Protein AF-0000000076642413 (afdb_homodimer)

Foldseek 3Di:
DPPPDAQEEEEEFAWEWEQDPVGIDIDDLSLLLCLLLVQAPGHYAYAFEAEPDPVRVVSQVVCVVSVHDCPRYHYHDPFHHWYWYFDLDPVRDTDIDTDPPGGRLARAADPVVVVVLQRHQEYEYEQQSCLHPRNVVNSVVSLPHPHAYEYEHPDDPPSGDLVSSVVSLQSHQEYEEEPVVLCVNCVSVVADPDSVRSVVCSCVVRVHQKYWYAYPQQAIWMDGNRDIATDRADDDDQDAQAQLQSQLVSQLSVCVVVVHDGHLSRLLSRLRSNVCSRDPHNNDRDHSVSSVCVSVVNPD/DPPPDAQEEEEEFAWEWEQDPVGIDIDDLSLLLCLLLVQAPGHYAYAFEAEPDPVRVVSQVVCVVSVHDCPRYHYHDPFHHWYWYFDLDPVRDTDIDTDPPGGRLARAADPVVVVVLQRHQEYEYEQQSCLHPRNVVNSVVSLPHPHAYEYEHPDDPPSDDLVSSVVSLLSHQEYEEEPVVLCVNCVSVVADPDSVRSVVCSCVVNVHQKYWYAYPQQAIWMDGNNDIATDRADDDDQDAQAQLQSQLVSQLSVCVVVVHDGHLSRLLSRLRSNVCRRDPHNNDRDHSVSSVCVSVVNPD

Radius of gyration: 28.28 Å; Cα contacts (8 Å, |Δi|>4): 1306; chains: 2; bounding box: 49×86×84 Å

Structure (mmCIF, N/CA/C/O backbone):
data_AF-0000000076642413-model_v1
#
loop_
_entity.id
_entity.type
_entity.pdbx_description
1 polymer Fructokinase
#
loop_
_atom_site.group_PDB
_atom_site.id
_atom_site.type_symbol
_atom_site.label_atom_id
_atom_site.label_alt_id
_atom_site.label_comp_id
_atom_site.label_asym_id
_atom_site.label_entity_id
_atom_site.label_seq_id
_atom_site.pdbx_PDB_ins_code
_atom_site.Cartn_x
_atom_site.Cartn_y
_atom_site.Cartn_z
_atom_site.occupancy
_atom_site.B_iso_or_equiv
_atom_site.auth_seq_id
_atom_site.auth_comp_id
_atom_site.auth_asym_id
_atom_site.auth_atom_id
_atom_site.pdbx_PDB_model_num
ATOM 1 N N . MET A 1 1 ? -3.115 25.281 42.906 1 28.95 1 MET A N 1
ATOM 2 C CA . MET A 1 1 ? -3.439 24.25 41.906 1 28.95 1 MET A CA 1
ATOM 3 C C . MET A 1 1 ? -2.43 24.266 40.781 1 28.95 1 MET A C 1
ATOM 5 O O . MET A 1 1 ? -2.102 25.312 40.25 1 28.95 1 MET A O 1
ATOM 9 N N . ALA A 1 2 ? -1.494 23.359 40.688 1 41.84 2 ALA A N 1
ATOM 10 C CA . ALA A 1 2 ? -0.388 23.422 39.719 1 41.84 2 ALA A CA 1
ATOM 11 C C . ALA A 1 2 ? -0.887 23.797 38.344 1 41.84 2 ALA A C 1
ATOM 13 O O . ALA A 1 2 ? -1.804 23.172 37.812 1 41.84 2 ALA A O 1
ATOM 14 N N . SER A 1 3 ? -1.146 24.859 37.844 1 39.88 3 SER A N 1
ATOM 15 C CA . SER A 1 3 ? -1.616 25.297 36.531 1 39.88 3 SER A CA 1
ATOM 16 C C . SER A 1 3 ? -1.217 24.297 35.438 1 39.88 3 SER A C 1
ATOM 18 O O . SER A 1 3 ? -0.031 24.141 35.156 1 39.88 3 SER A O 1
ATOM 20 N N . THR A 1 4 ? -1.757 23.203 35.219 1 50.41 4 THR A N 1
ATOM 21 C CA . THR A 1 4 ? -1.312 22.047 34.438 1 50.41 4 THR A CA 1
ATOM 22 C C . THR A 1 4 ? -1.2 22.391 32.969 1 50.41 4 THR A C 1
ATOM 24 O O . THR A 1 4 ? -2.189 22.766 32.344 1 50.41 4 THR A O 1
ATOM 27 N N . THR A 1 5 ? -0.032 22.953 32.531 1 65.88 5 THR A N 1
ATOM 28 C CA . THR A 1 5 ? 0.307 23.484 31.203 1 65.88 5 THR A CA 1
ATOM 29 C C . THR A 1 5 ? -0.119 22.516 30.109 1 65.88 5 THR A C 1
ATOM 31 O O . THR A 1 5 ? 0.246 21.328 30.141 1 65.88 5 THR A O 1
ATOM 34 N N . LYS A 1 6 ? -1.264 22.906 29.281 1 81.38 6 LYS A N 1
ATOM 35 C CA . LYS A 1 6 ? -1.743 22.156 28.141 1 81.38 6 LYS A CA 1
ATOM 36 C C . LYS A 1 6 ? -0.612 21.875 27.141 1 81.38 6 LYS A C 1
ATOM 38 O O . LYS A 1 6 ? 0.126 22.797 26.766 1 81.38 6 LYS A O 1
ATOM 43 N N . ARG A 1 7 ? -0.416 20.594 26.891 1 90.69 7 ARG A N 1
ATOM 44 C CA . ARG A 1 7 ? 0.619 20.266 25.922 1 90.69 7 ARG A CA 1
ATOM 45 C C . ARG A 1 7 ? 0.029 19.531 24.719 1 90.69 7 ARG A C 1
ATOM 47 O O . ARG A 1 7 ? 0.647 19.469 23.656 1 90.69 7 ARG A O 1
ATOM 54 N N . ASN A 1 8 ? -1.169 19.156 24.812 1 96.62 8 ASN A N 1
ATOM 55 C CA . ASN A 1 8 ? -1.793 18.328 23.781 1 96.62 8 ASN A CA 1
ATOM 56 C C . ASN A 1 8 ? -2.045 19.125 22.5 1 96.62 8 ASN A C 1
ATOM 58 O O . ASN A 1 8 ? -2.426 20.297 22.562 1 96.62 8 ASN A O 1
ATOM 62 N N . VAL A 1 9 ? -1.805 18.5 21.406 1 98.56 9 VAL A N 1
ATOM 63 C CA . VAL A 1 9 ? -2.082 19.109 20.109 1 98.56 9 VAL A CA 1
ATOM 64 C C . VAL A 1 9 ? -3.182 18.328 19.391 1 98.56 9 VAL A C 1
ATOM 66 O O . VAL A 1 9 ? -3.125 17.109 19.312 1 98.56 9 VAL A O 1
ATOM 69 N N . LEU A 1 10 ? -4.191 19.031 18.953 1 98.56 10 LEU A N 1
ATOM 70 C CA . LEU A 1 10 ? -5.254 18.438 18.156 1 98.56 10 LEU A CA 1
ATOM 71 C C . LEU A 1 10 ? -5.016 18.672 16.672 1 98.56 10 LEU A C 1
ATOM 73 O O . LEU A 1 10 ? -4.922 19.828 16.234 1 98.56 10 LEU A O 1
ATOM 77 N N . CYS A 1 11 ? -4.805 17.625 15.93 1 98.88 11 CYS A N 1
ATOM 78 C CA . CYS A 1 11 ? -4.723 17.703 14.477 1 98.88 11 CYS A CA 1
ATOM 79 C C . CYS A 1 11 ? -6.062 17.344 13.836 1 98.88 11 CYS A C 1
ATOM 81 O O . CYS A 1 11 ? -6.727 16.406 14.266 1 98.88 11 CYS A O 1
ATOM 83 N N . VAL A 1 12 ? -6.492 18.125 12.836 1 98.81 12 VAL A N 1
ATOM 84 C CA . VAL A 1 12 ? -7.793 17.859 12.227 1 98.81 12 VAL A CA 1
ATOM 85 C C . VAL A 1 12 ? -7.676 17.938 10.703 1 98.81 12 VAL A C 1
ATOM 87 O O . VAL A 1 12 ? -7.02 18.828 10.172 1 98.81 12 VAL A O 1
ATOM 90 N N . GLY A 1 13 ? -8.195 16.984 10 1 98.75 13 GLY A N 1
ATOM 91 C CA . GLY A 1 13 ? -8.219 17.016 8.547 1 98.75 13 GLY A CA 1
ATOM 92 C C . GLY A 1 13 ? -8.25 15.633 7.922 1 98.75 13 GLY A C 1
ATOM 93 O O . GLY A 1 13 ? -8.906 14.727 8.438 1 98.75 13 GLY A O 1
ATOM 94 N N . GLU A 1 14 ? -7.574 15.453 6.824 1 98.75 14 GLU A N 1
ATOM 95 C CA . GLU A 1 14 ? -7.766 14.281 5.977 1 98.75 14 GLU A CA 1
ATOM 96 C C . GLU A 1 14 ? -6.926 13.102 6.461 1 98.75 14 GLU A C 1
ATOM 98 O O . GLU A 1 14 ? -5.789 13.289 6.91 1 98.75 14 GLU A O 1
ATOM 103 N N . VAL A 1 15 ? -7.457 11.969 6.543 1 98.81 15 VAL A N 1
ATOM 104 C CA . VAL A 1 15 ? -6.844 10.648 6.531 1 98.81 15 VAL A CA 1
ATOM 105 C C . VAL A 1 15 ? -7.148 9.953 5.207 1 98.81 15 VAL A C 1
ATOM 107 O O . VAL A 1 15 ? -8.312 9.852 4.801 1 98.81 15 VAL A O 1
ATOM 110 N N . LEU A 1 16 ? -6.125 9.547 4.492 1 98.69 16 LEU A N 1
ATOM 111 C CA . LEU A 1 16 ? -6.348 9 3.158 1 98.69 16 LEU A CA 1
ATOM 112 C C . LEU A 1 16 ? -5.258 8.008 2.785 1 98.69 16 LEU A C 1
ATOM 114 O O . LEU A 1 16 ? -4.285 7.836 3.527 1 98.69 16 LEU A O 1
ATOM 118 N N . TRP A 1 17 ? -5.512 7.297 1.758 1 98.62 17 TRP A N 1
ATOM 119 C CA . TRP A 1 17 ? -4.52 6.391 1.19 1 98.62 17 TRP A CA 1
ATOM 120 C C . TRP A 1 17 ? -3.949 6.953 -0.108 1 98.62 17 TRP A C 1
ATOM 122 O O . TRP A 1 17 ? -4.699 7.316 -1.018 1 98.62 17 TRP A O 1
ATOM 132 N N . ASP A 1 18 ? -2.641 7.027 -0.129 1 96.88 18 ASP A N 1
ATOM 133 C CA . ASP A 1 18 ? -1.937 7.441 -1.338 1 96.88 18 ASP A CA 1
ATOM 134 C C . ASP A 1 18 ? -1.638 6.246 -2.24 1 96.88 18 ASP A C 1
ATOM 136 O O . ASP A 1 18 ? -0.944 5.312 -1.832 1 96.88 18 ASP A O 1
ATOM 140 N N . SER A 1 19 ? -2.188 6.27 -3.408 1 96.69 19 SER A N 1
ATOM 141 C CA . SER A 1 19 ? -1.907 5.23 -4.391 1 96.69 19 SER A CA 1
ATOM 142 C C . SER A 1 19 ? -0.641 5.543 -5.184 1 96.69 19 SER A C 1
ATOM 144 O O . SER A 1 19 ? -0.703 6.168 -6.242 1 96.69 19 SER A O 1
ATOM 146 N N . LEU A 1 20 ? 0.511 5.016 -4.742 1 91.94 20 LEU A N 1
ATOM 147 C CA . LEU A 1 20 ? 1.797 5.191 -5.406 1 91.94 20 LEU A CA 1
ATOM 148 C C . LEU A 1 20 ? 2.193 3.932 -6.168 1 91.94 20 LEU A C 1
ATOM 150 O O . LEU A 1 20 ? 1.658 2.852 -5.91 1 91.94 20 LEU A O 1
ATOM 154 N N . PRO A 1 21 ? 3.074 4.031 -7.109 1 86.88 21 PRO A N 1
ATOM 155 C CA . PRO A 1 21 ? 3.453 2.865 -7.914 1 86.88 21 PRO A CA 1
ATOM 156 C C . PRO A 1 21 ? 3.871 1.67 -7.059 1 86.88 21 PRO A C 1
ATOM 158 O O . PRO A 1 21 ? 3.566 0.525 -7.402 1 86.88 21 PRO A O 1
ATOM 161 N N . GLY A 1 22 ? 4.426 1.879 -5.941 1 88.5 22 GLY A N 1
ATOM 162 C CA . GLY A 1 22 ? 4.961 0.795 -5.133 1 88.5 22 GLY A CA 1
ATOM 163 C C . GLY A 1 22 ? 3.93 0.177 -4.207 1 88.5 22 GLY A C 1
ATOM 164 O O . GLY A 1 22 ? 4.188 -0.856 -3.586 1 88.5 22 GLY A O 1
ATOM 165 N N . GLY A 1 23 ? 2.76 0.848 -4.078 1 95.12 23 GLY A N 1
ATOM 166 C CA . GLY A 1 23 ? 1.727 0.362 -3.176 1 95.12 23 GLY A CA 1
ATOM 167 C C . GLY A 1 23 ? 0.796 1.456 -2.688 1 95.12 23 GLY A C 1
ATOM 168 O O . GLY A 1 23 ? 0.807 2.568 -3.217 1 95.12 23 GLY A O 1
ATOM 169 N N . LEU A 1 24 ? -0.096 1.092 -1.807 1 97.81 24 LEU A N 1
ATOM 170 C CA . LEU A 1 24 ? -0.954 2.055 -1.124 1 97.81 24 LEU A CA 1
ATOM 171 C C . LEU A 1 24 ? -0.392 2.406 0.249 1 97.81 24 LEU A C 1
ATOM 173 O O . LEU A 1 24 ? -0.01 1.518 1.014 1 97.81 24 LEU A O 1
ATOM 177 N N . PHE A 1 25 ? -0.344 3.66 0.551 1 97 25 PHE A N 1
ATOM 178 C CA . PHE A 1 25 ? 0.291 4.117 1.781 1 97 25 PHE A CA 1
ATOM 179 C C . PHE A 1 25 ? -0.62 5.082 2.533 1 97 25 PHE A C 1
ATOM 181 O O . PHE A 1 25 ? -1.202 5.988 1.936 1 97 25 PHE A O 1
ATOM 188 N N . LEU A 1 26 ? -0.735 4.805 3.801 1 97.94 26 LEU A N 1
ATOM 189 C CA . LEU A 1 26 ? -1.557 5.668 4.641 1 97.94 26 LEU A CA 1
ATOM 190 C C . LEU A 1 26 ? -0.92 7.047 4.793 1 97.94 26 LEU A C 1
ATOM 192 O O . LEU A 1 26 ? 0.292 7.156 4.988 1 97.94 26 LEU A O 1
ATOM 196 N N . GLY A 1 27 ? -1.776 8.07 4.602 1 96.94 27 GLY A N 1
ATOM 197 C CA . GLY A 1 27 ? -1.247 9.414 4.742 1 96.94 27 GLY A CA 1
ATOM 198 C C . GLY A 1 27 ? -2.314 10.445 5.059 1 96.94 27 GLY A C 1
ATOM 199 O O . GLY A 1 27 ? -3.383 10.102 5.57 1 96.94 27 GLY A O 1
ATOM 200 N N . GLY A 1 28 ? -1.918 11.648 4.727 1 97.62 28 GLY A N 1
ATOM 201 C CA . GLY A 1 28 ? -2.605 12.859 5.141 1 97.62 28 GLY A CA 1
ATOM 202 C C . GLY A 1 28 ? -1.74 13.773 5.988 1 97.62 28 GLY A C 1
ATOM 203 O O . GLY A 1 28 ? -1.208 13.352 7.02 1 97.62 28 GLY A O 1
ATOM 204 N N . ALA A 1 29 ? -1.721 14.977 5.535 1 98.06 29 ALA A N 1
ATOM 205 C CA . ALA A 1 29 ? -0.776 15.898 6.164 1 98.06 29 ALA A CA 1
ATOM 206 C C . ALA A 1 29 ? -1.058 16.031 7.66 1 98.06 29 ALA A C 1
ATOM 208 O O . ALA A 1 29 ? -0.147 15.914 8.484 1 98.06 29 ALA A O 1
ATOM 209 N N . PRO A 1 30 ? -2.309 16.25 8.078 1 98.69 30 PRO A N 1
ATOM 210 C CA . PRO A 1 30 ? -2.553 16.375 9.516 1 98.69 30 PRO A CA 1
ATOM 211 C C . PRO A 1 30 ? -2.221 15.102 10.289 1 98.69 30 PRO A C 1
ATOM 213 O O . PRO A 1 30 ? -1.752 15.172 11.43 1 98.69 30 PRO A O 1
ATOM 216 N N . LEU A 1 31 ? -2.494 13.969 9.703 1 98.75 31 LEU A N 1
ATOM 217 C CA . LEU A 1 31 ? -2.145 12.703 10.344 1 98.75 31 LEU A CA 1
ATOM 218 C C . LEU A 1 31 ? -0.633 12.562 10.484 1 98.75 31 LEU A C 1
ATOM 220 O O . LEU A 1 31 ? -0.14 12.117 11.523 1 98.75 31 LEU A O 1
ATOM 224 N N . ASN A 1 32 ? 0.083 12.906 9.445 1 98.44 32 ASN A N 1
ATOM 225 C CA . ASN A 1 32 ? 1.54 12.852 9.5 1 98.44 32 ASN A CA 1
ATOM 226 C C . ASN A 1 32 ? 2.092 13.75 10.602 1 98.44 32 ASN A C 1
ATOM 228 O O . ASN A 1 32 ? 2.986 13.344 11.352 1 98.44 32 ASN A O 1
ATOM 232 N N . VAL A 1 33 ? 1.546 14.961 10.711 1 98.81 33 VAL A N 1
ATOM 233 C CA . VAL A 1 33 ? 1.974 15.867 11.773 1 98.81 33 VAL A CA 1
ATOM 234 C C . VAL A 1 33 ? 1.689 15.234 13.133 1 98.81 33 VAL A C 1
ATOM 236 O O . VAL A 1 33 ? 2.545 15.258 14.023 1 98.81 33 VAL A O 1
ATOM 239 N N . CYS A 1 34 ? 0.487 14.672 13.266 1 98.81 34 CYS A N 1
ATOM 240 C CA . CYS A 1 34 ? 0.098 14.008 14.508 1 98.81 34 CYS A CA 1
ATOM 241 C C . CYS A 1 34 ? 1.081 12.898 14.859 1 98.81 34 CYS A C 1
ATOM 243 O O . CYS A 1 34 ? 1.515 12.797 16.016 1 98.81 34 CYS A O 1
ATOM 245 N N . TYR A 1 35 ? 1.424 12.102 13.906 1 98.56 35 TYR A N 1
ATOM 246 C CA . TYR A 1 35 ? 2.387 11.016 14.086 1 98.56 35 TYR A CA 1
ATOM 247 C C . TYR A 1 35 ? 3.723 11.555 14.586 1 98.56 35 TYR A C 1
ATOM 249 O O . TYR A 1 35 ? 4.266 11.055 15.578 1 98.56 35 TYR A O 1
ATOM 257 N N . HIS A 1 36 ? 4.273 12.555 13.898 1 98.62 36 HIS A N 1
ATOM 258 C CA . HIS A 1 36 ? 5.594 13.086 14.227 1 98.62 36 HIS A CA 1
ATOM 259 C C . HIS A 1 36 ? 5.59 13.766 15.594 1 98.62 36 HIS A C 1
ATOM 261 O O . HIS A 1 36 ? 6.582 13.711 16.328 1 98.62 36 HIS A O 1
ATOM 267 N N . LEU A 1 37 ? 4.492 14.422 15.938 1 98.56 37 LEU A N 1
ATOM 268 C CA . LEU A 1 37 ? 4.375 15.008 17.266 1 98.56 37 LEU A CA 1
ATOM 269 C C . LEU A 1 37 ? 4.516 13.93 18.344 1 98.56 37 LEU A C 1
ATOM 271 O O . LEU A 1 37 ? 5.297 14.086 19.281 1 98.56 37 LEU A O 1
ATOM 275 N N . ASN A 1 38 ? 3.822 12.836 18.125 1 98.12 38 ASN A N 1
ATOM 276 C CA . ASN A 1 38 ? 3.889 11.742 19.094 1 98.12 38 ASN A CA 1
ATOM 277 C C . ASN A 1 38 ? 5.289 11.141 19.156 1 98.12 38 ASN A C 1
ATOM 279 O O . ASN A 1 38 ? 5.777 10.812 20.25 1 98.12 38 ASN A O 1
ATOM 283 N N . GLN A 1 39 ? 5.977 10.992 18.016 1 97.31 39 GLN A N 1
ATOM 284 C CA . GLN A 1 39 ? 7.344 10.492 18 1 97.31 39 GLN A CA 1
ATOM 285 C C . GLN A 1 39 ? 8.281 11.398 18.781 1 97.31 39 GLN A C 1
ATOM 287 O O . GLN A 1 39 ? 9.242 10.93 19.391 1 97.31 39 GLN A O 1
ATOM 292 N N . LEU A 1 40 ? 7.941 12.688 18.781 1 97.5 40 LEU A N 1
ATOM 293 C CA . LEU A 1 40 ? 8.781 13.688 19.422 1 97.5 40 LEU A CA 1
ATOM 294 C C . LEU A 1 40 ? 8.391 13.867 20.891 1 97.5 40 LEU A C 1
ATOM 296 O O . LEU A 1 40 ? 8.914 14.742 21.578 1 97.5 40 LEU A O 1
ATOM 300 N N . GLY A 1 41 ? 7.383 13.102 21.344 1 95.81 41 GLY A N 1
ATOM 301 C CA . GLY A 1 41 ? 7.008 13.086 22.75 1 95.81 41 GLY A CA 1
ATOM 302 C C . GLY A 1 41 ? 5.922 14.094 23.094 1 95.81 41 GLY A C 1
ATOM 303 O O . GLY A 1 41 ? 5.676 14.375 24.266 1 95.81 41 GLY A O 1
ATOM 304 N N . ILE A 1 42 ? 5.285 14.719 22.141 1 97.12 42 ILE A N 1
ATOM 305 C CA . ILE A 1 42 ? 4.164 15.625 22.344 1 97.12 42 ILE A CA 1
ATOM 306 C C . ILE A 1 42 ? 2.85 14.875 22.156 1 97.12 42 ILE A C 1
ATOM 308 O O . ILE A 1 42 ? 2.584 14.336 21.078 1 97.12 42 ILE A O 1
ATOM 312 N N . PRO A 1 43 ? 2.037 14.797 23.188 1 97.12 43 PRO A N 1
ATOM 313 C CA . PRO A 1 43 ? 0.751 14.117 23 1 97.12 43 PRO A CA 1
ATOM 314 C C . PRO A 1 43 ? -0.105 14.781 21.922 1 97.12 43 PRO A C 1
ATOM 316 O O . PRO A 1 43 ? -0.329 15.992 21.953 1 97.12 43 PRO A O 1
ATOM 319 N N . ALA A 1 44 ? -0.524 14.039 20.969 1 98.31 44 ALA A N 1
ATOM 320 C CA . ALA A 1 44 ? -1.319 14.578 19.859 1 98.31 44 ALA A CA 1
ATOM 321 C C . ALA A 1 44 ? -2.457 13.625 19.5 1 98.31 44 ALA A C 1
ATOM 323 O O . ALA A 1 44 ? -2.279 12.406 19.5 1 98.31 44 ALA A O 1
ATOM 324 N N . ASP A 1 45 ? -3.6 14.203 19.203 1 98.12 45 ASP A N 1
ATOM 325 C CA . ASP A 1 45 ? -4.773 13.461 18.766 1 98.12 45 ASP A CA 1
ATOM 326 C C . ASP A 1 45 ? -5.16 13.844 17.344 1 98.12 45 ASP A C 1
ATOM 328 O O . ASP A 1 45 ? -4.852 14.953 16.891 1 98.12 45 ASP A O 1
ATOM 332 N N . MET A 1 46 ? -5.824 12.906 16.688 1 98.62 46 MET A N 1
ATOM 333 C CA . MET A 1 46 ? -6.238 13.109 15.297 1 98.62 46 MET A CA 1
ATOM 334 C C . MET A 1 46 ? -7.762 13.109 15.18 1 98.62 46 MET A C 1
ATOM 336 O O . MET A 1 46 ? -8.422 12.164 15.617 1 98.62 46 MET A O 1
ATOM 340 N N . CYS A 1 47 ? -8.273 14.211 14.688 1 98.62 47 CYS A N 1
ATOM 341 C CA . CYS A 1 47 ? -9.688 14.289 14.336 1 98.62 47 CYS A CA 1
ATOM 342 C C . CYS A 1 47 ? -9.883 14.188 12.828 1 98.62 47 CYS A C 1
ATOM 344 O O . CYS A 1 47 ? -9.305 14.977 12.07 1 98.62 47 CYS A O 1
ATOM 346 N N . SER A 1 48 ? -10.617 13.273 12.414 1 98.88 48 SER A N 1
ATOM 347 C CA . SER A 1 48 ? -10.883 13.016 11 1 98.88 48 SER A CA 1
ATOM 348 C C . SER A 1 48 ? -12.125 12.156 10.82 1 98.88 48 SER A C 1
ATOM 350 O O . SER A 1 48 ? -12.984 12.102 11.695 1 98.88 48 SER A O 1
ATOM 352 N N . ARG A 1 49 ? -12.305 11.695 9.602 1 98.94 49 ARG A N 1
ATOM 353 C CA . ARG A 1 49 ? -13.383 10.758 9.289 1 98.94 49 ARG A CA 1
ATOM 354 C C . ARG A 1 49 ? -12.953 9.789 8.188 1 98.94 49 ARG A C 1
ATOM 356 O O . ARG A 1 49 ? -12.336 10.188 7.199 1 98.94 49 ARG A O 1
ATOM 363 N N . VAL A 1 50 ? -13.172 8.477 8.391 1 98.94 50 VAL A N 1
ATOM 364 C CA . VAL A 1 50 ? -12.906 7.438 7.395 1 98.94 50 VAL A CA 1
ATOM 365 C C . VAL A 1 50 ? -14.203 6.715 7.039 1 98.94 50 VAL A C 1
ATOM 367 O O . VAL A 1 50 ? -15.195 6.824 7.758 1 98.94 50 VAL A O 1
ATOM 370 N N . GLY A 1 51 ? -14.172 6.047 5.922 1 98.81 51 GLY A N 1
ATOM 371 C CA . GLY A 1 51 ? -15.336 5.254 5.543 1 98.81 51 GLY A CA 1
ATOM 372 C C . GLY A 1 51 ? -15.453 3.959 6.316 1 98.81 51 GLY A C 1
ATOM 373 O O . GLY A 1 51 ? -14.477 3.498 6.922 1 98.81 51 GLY A O 1
ATOM 374 N N . ASP A 1 52 ? -16.703 3.43 6.363 1 98.31 52 ASP A N 1
ATOM 375 C CA . ASP A 1 52 ? -16.922 2.07 6.848 1 98.31 52 ASP A CA 1
ATOM 376 C C . ASP A 1 52 ? -16.578 1.043 5.773 1 98.31 52 ASP A C 1
ATOM 378 O O . ASP A 1 52 ? -17.453 0.294 5.324 1 98.31 52 ASP A O 1
ATOM 382 N N . ASP A 1 53 ? -15.391 0.981 5.34 1 98.06 53 ASP A N 1
ATOM 383 C CA . ASP A 1 53 ? -14.859 0.1 4.301 1 98.06 53 ASP A CA 1
ATOM 384 C C . ASP A 1 53 ? -13.516 -0.492 4.715 1 98.06 53 ASP A C 1
ATOM 386 O O . ASP A 1 53 ? -13.016 -0.212 5.809 1 98.06 53 ASP A O 1
ATOM 390 N N . ARG A 1 54 ? -12.961 -1.338 3.916 1 97.94 54 ARG A N 1
ATOM 391 C CA . ARG A 1 54 ? -11.7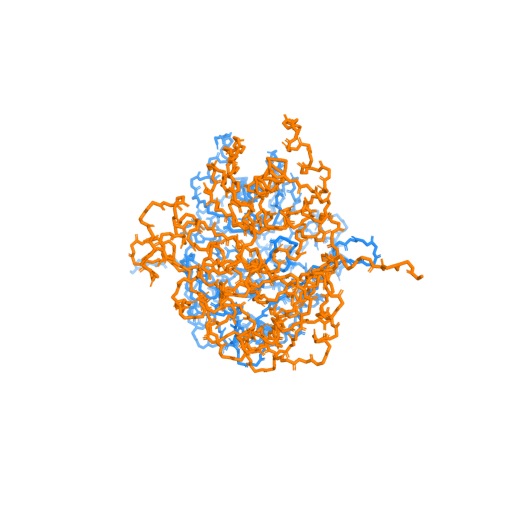19 -2.043 4.238 1 97.94 54 ARG A CA 1
ATOM 392 C C . ARG A 1 54 ? -10.57 -1.062 4.457 1 97.94 54 ARG A C 1
ATOM 394 O O . ARG A 1 54 ? -9.773 -1.232 5.375 1 97.94 54 ARG A O 1
ATOM 401 N N . LEU A 1 55 ? -10.523 -0.062 3.631 1 98.62 55 LEU A N 1
ATOM 402 C CA . LEU A 1 55 ? -9.453 0.924 3.736 1 98.62 55 LEU A CA 1
ATOM 403 C C . LEU A 1 55 ? -9.578 1.729 5.027 1 98.62 55 LEU A C 1
ATOM 405 O O . LEU A 1 55 ? -8.57 2.09 5.637 1 98.62 55 LEU A O 1
ATOM 409 N N . GLY A 1 56 ? -10.82 2.062 5.375 1 98.75 56 GLY A N 1
ATOM 410 C CA . GLY A 1 56 ? -11.047 2.744 6.641 1 98.75 56 GLY A CA 1
ATOM 411 C C . GLY A 1 56 ? -10.641 1.915 7.844 1 98.75 56 GLY A C 1
ATOM 412 O O . GLY A 1 56 ? -9.953 2.408 8.742 1 98.75 56 GLY A O 1
ATOM 413 N N . LYS A 1 57 ? -11.055 0.643 7.824 1 97.75 57 LYS A N 1
ATOM 414 C CA . LYS A 1 57 ? -10.695 -0.269 8.906 1 97.75 57 LYS A CA 1
ATOM 415 C C . LYS A 1 57 ? -9.18 -0.415 9.016 1 97.75 57 LYS A C 1
ATOM 417 O O . LYS A 1 57 ? -8.633 -0.403 10.117 1 97.75 57 LYS A O 1
ATOM 422 N N . GLU A 1 58 ? -8.547 -0.55 7.906 1 97.5 58 GLU A N 1
ATOM 423 C CA . GLU A 1 58 ? -7.098 -0.701 7.887 1 97.5 58 GLU A CA 1
ATOM 424 C C . GLU A 1 58 ? -6.406 0.575 8.352 1 97.5 58 GLU A C 1
ATOM 426 O O . GLU A 1 58 ? -5.398 0.516 9.062 1 97.5 58 GLU A O 1
ATOM 431 N N . ALA A 1 59 ? -6.91 1.714 7.973 1 98.5 59 ALA A N 1
ATOM 432 C CA . ALA A 1 59 ? -6.359 2.984 8.438 1 98.5 59 ALA A CA 1
ATOM 433 C C . ALA A 1 59 ? -6.398 3.074 9.961 1 98.5 59 ALA A C 1
ATOM 435 O O . ALA A 1 59 ? -5.391 3.391 10.594 1 98.5 59 ALA A O 1
ATOM 436 N N . LEU A 1 60 ? -7.559 2.768 10.516 1 98.44 60 LEU A N 1
ATOM 437 C CA . LEU A 1 60 ? -7.723 2.838 11.961 1 98.44 60 LEU A CA 1
ATOM 438 C C . LEU A 1 60 ? -6.77 1.878 12.664 1 98.44 60 LEU A C 1
ATOM 440 O O . LEU A 1 60 ? -6.152 2.234 13.672 1 98.44 60 LEU A O 1
ATOM 444 N N . ARG A 1 61 ? -6.656 0.699 12.125 1 95.81 61 ARG A N 1
ATOM 445 C CA . ARG A 1 61 ? -5.758 -0.292 12.711 1 95.81 61 ARG A CA 1
ATOM 446 C C . ARG A 1 61 ? -4.32 0.222 12.734 1 95.81 61 ARG A C 1
ATOM 448 O O . ARG A 1 61 ? -3.635 0.109 13.75 1 95.81 61 ARG A O 1
ATOM 455 N N . ARG A 1 62 ? -3.861 0.788 11.672 1 96 62 ARG A N 1
ATOM 456 C CA . ARG A 1 62 ? -2.488 1.269 11.562 1 96 62 ARG A CA 1
ATOM 457 C C . ARG A 1 62 ? -2.254 2.469 12.469 1 96 62 ARG A C 1
ATOM 459 O O . ARG A 1 62 ? -1.191 2.59 13.086 1 96 62 ARG A O 1
ATOM 466 N N . ILE A 1 63 ? -3.201 3.342 12.5 1 97.81 63 ILE A N 1
ATOM 467 C CA . ILE A 1 63 ? -3.1 4.512 13.367 1 97.81 63 ILE A CA 1
ATOM 468 C C . ILE A 1 63 ? -2.986 4.066 14.828 1 97.81 63 ILE A C 1
ATOM 470 O O . ILE A 1 63 ? -2.127 4.555 15.562 1 97.81 63 ILE A O 1
ATOM 474 N N . GLN A 1 64 ? -3.793 3.105 15.188 1 96 64 GLN A N 1
ATOM 475 C CA . GLN A 1 64 ? -3.738 2.568 16.547 1 96 64 GLN A CA 1
ATOM 476 C C . GLN A 1 64 ? -2.398 1.892 16.812 1 96 64 GLN A C 1
ATOM 478 O O . GLN A 1 64 ? -1.844 2.014 17.906 1 96 64 GLN A O 1
ATOM 483 N N . HIS A 1 65 ? -1.912 1.222 15.844 1 92.25 65 HIS A N 1
ATOM 484 C CA . HIS A 1 65 ? -0.631 0.537 15.977 1 92.25 65 HIS A CA 1
ATOM 485 C C . HIS A 1 65 ? 0.504 1.531 16.203 1 92.25 65 HIS A C 1
ATOM 487 O O . HIS A 1 65 ? 1.53 1.189 16.781 1 92.25 65 HIS A O 1
ATOM 493 N N . SER A 1 66 ? 0.32 2.725 15.719 1 93.69 66 SER A N 1
ATOM 494 C CA . SER A 1 66 ? 1.311 3.781 15.906 1 93.69 66 SER A CA 1
ATOM 495 C C . SER A 1 66 ? 1.101 4.516 17.219 1 93.69 66 SER A C 1
ATOM 497 O O . SER A 1 66 ? 1.633 5.609 17.422 1 93.69 66 SER A O 1
ATOM 499 N N . ASP A 1 67 ? 0.183 4.016 18.062 1 94.31 67 ASP A N 1
ATOM 500 C CA . ASP A 1 67 ? -0.102 4.523 19.406 1 94.31 67 ASP A CA 1
ATOM 501 C C . ASP A 1 67 ? -0.804 5.875 19.344 1 94.31 67 ASP A C 1
ATOM 503 O O . ASP A 1 67 ? -0.553 6.75 20.172 1 94.31 67 ASP A O 1
ATOM 507 N N . ILE A 1 68 ? -1.497 6.137 18.328 1 96.88 68 ILE A N 1
ATOM 508 C CA . ILE A 1 68 ? -2.371 7.297 18.203 1 96.88 68 ILE A CA 1
ATOM 509 C C . ILE A 1 68 ? -3.82 6.883 18.453 1 96.88 68 ILE A C 1
ATOM 511 O O . ILE A 1 68 ? -4.301 5.914 17.859 1 96.88 68 ILE A O 1
ATOM 515 N N . SER A 1 69 ? -4.457 7.566 19.344 1 96.19 69 SER A N 1
ATOM 516 C CA . SER A 1 69 ? -5.852 7.262 19.641 1 96.19 69 SER A CA 1
ATOM 517 C C . SER A 1 69 ? -6.742 7.512 18.422 1 96.19 69 SER A C 1
ATOM 519 O O . SER A 1 69 ? -6.562 8.5 17.703 1 96.19 69 SER A O 1
ATOM 521 N N . THR A 1 70 ? -7.703 6.602 18.188 1 97.69 70 THR A N 1
ATOM 522 C CA . THR A 1 70 ? -8.648 6.781 17.094 1 97.69 70 THR A CA 1
ATOM 523 C C . THR A 1 70 ? -10 7.25 17.609 1 97.69 70 THR A C 1
ATOM 525 O O . THR A 1 70 ? -10.992 7.227 16.875 1 97.69 70 THR A O 1
ATOM 528 N N . ALA A 1 71 ? -10.008 7.723 18.859 1 96.62 71 ALA A N 1
ATOM 529 C CA . ALA A 1 71 ? -11.258 8.086 19.531 1 96.62 71 ALA A CA 1
ATOM 530 C C . ALA A 1 71 ? -11.953 9.234 18.812 1 96.62 71 ALA A C 1
ATOM 532 O O . ALA A 1 71 ? -13.18 9.367 18.875 1 96.62 71 ALA A O 1
ATOM 533 N N . TYR A 1 72 ? -11.211 10.039 18.078 1 97.69 72 TYR A N 1
ATOM 534 C CA . TYR A 1 72 ? -11.781 11.227 17.469 1 97.69 72 TYR A CA 1
ATOM 535 C C . TYR A 1 72 ? -11.789 11.102 15.945 1 97.69 72 TYR A C 1
ATOM 537 O O . TYR A 1 72 ? -12 12.086 15.234 1 97.69 72 TYR A O 1
ATOM 545 N N . ILE A 1 73 ? -11.5 9.914 15.469 1 98.69 73 ILE A N 1
ATOM 546 C CA . ILE A 1 73 ? -11.68 9.625 14.055 1 98.69 73 ILE A CA 1
ATOM 547 C C . ILE A 1 73 ? -13.039 8.969 13.828 1 98.69 73 ILE A C 1
ATOM 549 O O . ILE A 1 73 ? -13.305 7.871 14.32 1 98.69 73 ILE A O 1
ATOM 553 N N . GLN A 1 74 ? -13.859 9.648 13.125 1 98.69 74 GLN A N 1
ATOM 554 C CA . GLN A 1 74 ? -15.242 9.234 12.883 1 98.69 74 GLN A CA 1
ATOM 555 C C . GLN A 1 74 ? -15.312 8.203 11.75 1 98.69 74 GLN A C 1
ATOM 557 O O . GLN A 1 74 ? -14.398 8.117 10.922 1 98.69 74 GLN A O 1
ATOM 562 N N . THR A 1 75 ? -16.344 7.383 11.711 1 98.69 75 THR A N 1
ATOM 563 C CA . THR A 1 75 ? -16.594 6.422 10.641 1 98.69 75 THR A CA 1
ATOM 564 C C . THR A 1 75 ? -17.859 6.797 9.859 1 98.69 75 THR A C 1
ATOM 566 O O . THR A 1 75 ? -18.891 7.078 10.453 1 98.69 75 THR A O 1
ATOM 569 N N . ASP A 1 76 ? -17.688 6.871 8.594 1 98.75 76 ASP A N 1
ATOM 570 C CA . ASP A 1 76 ? -18.797 7.246 7.711 1 98.75 76 ASP A CA 1
ATOM 571 C C . ASP A 1 76 ? -19.406 6.016 7.047 1 98.75 76 ASP A C 1
ATOM 573 O O . ASP A 1 76 ? -18.703 5.211 6.441 1 98.75 76 ASP A O 1
ATOM 577 N N . SER A 1 77 ? -20.719 5.867 7.043 1 97.81 77 SER A N 1
ATOM 578 C CA . SER A 1 77 ? -21.375 4.707 6.461 1 97.81 77 SER A CA 1
ATOM 579 C C . SER A 1 77 ? -21.703 4.934 4.984 1 97.81 77 SER A C 1
ATOM 581 O O . SER A 1 77 ? -22.047 3.996 4.27 1 97.81 77 SER A O 1
ATOM 583 N N . LYS A 1 78 ? -21.547 6.145 4.527 1 97.88 78 LYS A N 1
ATOM 584 C CA . LYS A 1 78 ? -21.938 6.473 3.162 1 97.88 78 LYS A CA 1
ATOM 585 C C . LYS A 1 78 ? -20.719 6.816 2.309 1 97.88 78 LYS A C 1
ATOM 587 O O . LYS A 1 78 ? -20.531 6.238 1.237 1 97.88 78 LYS A O 1
ATOM 592 N N . ALA A 1 79 ? -19.875 7.734 2.787 1 98.56 79 ALA A N 1
ATOM 593 C CA . ALA A 1 79 ? -18.703 8.18 2.027 1 98.56 79 ALA A CA 1
ATOM 594 C C . ALA A 1 79 ? -17.531 7.223 2.205 1 98.56 79 ALA A C 1
ATOM 596 O O . ALA A 1 79 ? -17.312 6.695 3.299 1 98.56 79 ALA A O 1
ATOM 597 N N . GLU A 1 80 ? -16.719 7.004 1.194 1 98.56 80 GLU A N 1
ATOM 598 C CA . GLU A 1 80 ? -15.57 6.102 1.213 1 98.56 80 GLU A CA 1
ATOM 599 C C . GLU A 1 80 ? -14.367 6.754 1.886 1 98.56 80 GLU A C 1
ATOM 601 O O . GLU A 1 80 ? -14.273 7.98 1.952 1 98.56 80 GLU A O 1
ATOM 606 N N . THR A 1 81 ? -13.531 5.922 2.367 1 98.88 81 THR A N 1
ATOM 607 C CA . THR A 1 81 ? -12.25 6.395 2.881 1 98.88 81 THR A CA 1
ATOM 608 C C . THR A 1 81 ? -11.484 7.16 1.805 1 98.88 81 THR A C 1
ATOM 610 O O . THR A 1 81 ? -11.531 6.797 0.627 1 98.88 81 THR A O 1
ATOM 613 N N . GLY A 1 82 ? -10.797 8.266 2.215 1 98.81 82 GLY A N 1
ATOM 614 C CA . GLY A 1 82 ? -10.055 9.094 1.278 1 98.81 82 GLY A CA 1
ATOM 615 C C . GLY A 1 82 ? -9.016 8.32 0.492 1 98.81 82 GLY A C 1
ATOM 616 O O . GLY A 1 82 ? -8.352 7.434 1.035 1 98.81 82 GLY A O 1
ATOM 617 N N . PHE A 1 83 ? -8.852 8.688 -0.771 1 98.5 83 PHE A N 1
ATOM 618 C CA . PHE A 1 83 ? -7.957 7.988 -1.691 1 98.5 83 PHE A CA 1
ATOM 619 C C . PHE A 1 83 ? -7.367 8.953 -2.709 1 98.5 83 PHE A C 1
ATOM 621 O O . PHE A 1 83 ? -8.078 9.789 -3.266 1 98.5 83 PHE A O 1
ATOM 628 N N . VAL A 1 84 ? -6.039 8.906 -2.844 1 97.19 84 VAL A N 1
ATOM 629 C CA . VAL A 1 84 ? -5.344 9.734 -3.824 1 97.19 84 VAL A CA 1
ATOM 630 C C . VAL A 1 84 ? -4.742 8.844 -4.914 1 97.19 84 VAL A C 1
ATOM 632 O O . VAL A 1 84 ? -3.896 7.996 -4.629 1 97.19 84 VAL A O 1
ATOM 635 N N . LYS A 1 85 ? -5.105 9.031 -6.109 1 93.25 85 LYS A N 1
ATOM 636 C CA . LYS A 1 85 ? -4.602 8.281 -7.254 1 93.25 85 LYS A CA 1
ATOM 637 C C . LYS A 1 85 ? -3.463 9.023 -7.945 1 93.25 85 LYS A C 1
ATOM 639 O O . LYS A 1 85 ? -3.508 10.25 -8.086 1 93.25 85 LYS A O 1
ATOM 644 N N . VAL A 1 86 ? -2.375 8.305 -8.242 1 81.12 86 VAL A N 1
ATOM 645 C CA . VAL A 1 86 ? -1.336 8.875 -9.094 1 81.12 86 VAL A CA 1
ATOM 646 C C . VAL A 1 86 ? -1.684 8.633 -10.562 1 81.12 86 VAL A C 1
ATOM 648 O O . VAL A 1 86 ? -1.956 7.5 -10.961 1 81.12 86 VAL A O 1
ATOM 651 N N . GLU A 1 87 ? -2.008 9.547 -11.281 1 74.75 87 GLU A N 1
ATOM 652 C CA . GLU A 1 87 ? -2.279 9.438 -12.711 1 74.75 87 GLU A CA 1
ATOM 653 C C . GLU A 1 87 ? -1.139 10.023 -13.539 1 74.75 87 GLU A C 1
ATOM 655 O O . GLU A 1 87 ? -0.378 10.867 -13.047 1 74.75 87 GLU A O 1
ATOM 660 N N . ILE A 1 88 ? -0.786 9.242 -14.562 1 66.44 88 ILE A N 1
ATOM 661 C CA . ILE A 1 88 ? 0.159 9.859 -15.492 1 66.44 88 ILE A CA 1
ATOM 662 C C . ILE A 1 88 ? -0.549 10.93 -16.312 1 66.44 88 ILE A C 1
ATOM 664 O O . ILE A 1 88 ? -1.506 10.641 -17.031 1 66.44 88 ILE A O 1
ATOM 668 N N . GLY A 1 89 ? -0.191 12.109 -16 1 60.56 89 GLY A N 1
ATOM 669 C CA . GLY A 1 89 ? -0.785 13.227 -16.719 1 60.56 89 GLY A CA 1
ATOM 670 C C . GLY A 1 89 ? -0.537 13.18 -18.203 1 60.56 89 GLY A C 1
ATOM 671 O O . GLY A 1 89 ? 0.203 12.32 -18.688 1 60.56 89 GLY A O 1
ATOM 672 N N . GLU A 1 90 ? -1.242 13.922 -19 1 58.31 90 GLU A N 1
ATOM 673 C CA . GLU A 1 90 ? -1.168 14.023 -20.453 1 58.31 90 GLU A CA 1
ATOM 674 C C . GLU A 1 90 ? 0.274 14.195 -20.922 1 58.31 90 GLU A C 1
ATOM 676 O O . GLU A 1 90 ? 0.644 13.719 -22 1 58.31 90 GLU A O 1
ATOM 681 N N . ARG A 1 91 ? 1.072 14.82 -20.234 1 60.94 91 ARG A N 1
ATOM 682 C CA . ARG A 1 91 ? 2.439 15.109 -20.656 1 60.94 91 ARG A CA 1
ATOM 683 C C . ARG A 1 91 ? 3.42 14.102 -20.062 1 60.94 91 ARG A C 1
ATOM 685 O O . ARG A 1 91 ? 4.637 14.297 -20.125 1 60.94 91 ARG A O 1
ATOM 692 N N . GLY A 1 92 ? 2.875 13.188 -19.359 1 63.34 92 GLY A N 1
ATOM 693 C CA . GLY A 1 92 ? 3.766 12.164 -18.828 1 63.34 92 GLY A CA 1
ATOM 694 C C . GLY A 1 92 ? 4.102 12.375 -17.359 1 63.34 92 GLY A C 1
ATOM 695 O O . GLY A 1 92 ? 4.707 11.508 -16.719 1 63.34 92 GLY A O 1
ATOM 696 N N . ASP A 1 93 ? 3.715 13.586 -16.844 1 66.25 93 ASP A N 1
ATOM 697 C CA . ASP A 1 93 ? 4.062 13.859 -15.453 1 66.25 93 ASP A CA 1
ATOM 698 C C . ASP A 1 93 ? 3.031 13.266 -14.5 1 66.25 93 ASP A C 1
ATOM 700 O O . ASP A 1 93 ? 1.835 13.25 -14.797 1 66.25 93 ASP A O 1
ATOM 704 N N . PRO A 1 94 ? 3.559 12.727 -13.438 1 70.06 94 PRO A N 1
ATOM 705 C CA . PRO A 1 94 ? 2.602 12.188 -12.469 1 70.06 94 PRO A CA 1
ATOM 706 C C . PRO A 1 94 ? 1.645 13.258 -11.938 1 70.06 94 PRO A C 1
ATOM 708 O O . PRO A 1 94 ? 2.062 14.375 -11.648 1 70.06 94 PRO A O 1
ATOM 711 N N . ALA A 1 95 ? 0.392 13.031 -12.211 1 80.38 95 ALA A N 1
ATOM 712 C CA . ALA A 1 95 ? -0.658 13.867 -11.625 1 80.38 95 ALA A CA 1
ATOM 713 C C . ALA A 1 95 ? -1.438 13.102 -10.562 1 80.38 95 ALA A C 1
ATOM 715 O O . ALA A 1 95 ? -1.629 11.883 -10.68 1 80.38 95 ALA A O 1
ATOM 716 N N . TYR A 1 96 ? -1.661 13.898 -9.422 1 87.38 96 TYR A N 1
ATOM 717 C CA . TYR A 1 96 ? -2.4 13.289 -8.32 1 87.38 96 TYR A CA 1
ATOM 718 C C . TYR A 1 96 ? -3.861 13.727 -8.344 1 87.38 96 TYR A C 1
ATOM 720 O O . TYR A 1 96 ? -4.164 14.891 -8.609 1 87.38 96 TYR A O 1
ATOM 728 N N . GLU A 1 97 ? -4.691 12.781 -8.281 1 93.44 97 GLU A N 1
ATOM 729 C CA . GLU A 1 97 ? -6.121 13.047 -8.156 1 93.44 97 GLU A CA 1
ATOM 730 C C . GLU A 1 97 ? -6.637 12.648 -6.773 1 93.44 97 GLU A C 1
ATOM 732 O O . GLU A 1 97 ? -6.625 11.469 -6.418 1 93.44 97 GLU A O 1
ATOM 737 N N . ILE A 1 98 ? -7.047 13.617 -6.039 1 96.94 98 ILE A N 1
ATOM 738 C CA . ILE A 1 98 ? -7.703 13.344 -4.766 1 96.94 98 ILE A CA 1
ATOM 739 C C . ILE A 1 98 ? -9.188 13.07 -4.996 1 96.94 98 ILE A C 1
ATOM 741 O O . ILE A 1 98 ? -9.953 13.977 -5.316 1 96.94 98 ILE A O 1
ATOM 745 N N . ILE A 1 99 ? -9.641 11.914 -4.762 1 96.75 99 ILE A N 1
ATOM 746 C CA . ILE A 1 99 ? -11 11.484 -5.082 1 96.75 99 ILE A CA 1
ATOM 747 C C . ILE A 1 99 ? -11.992 12.188 -4.164 1 96.75 99 ILE A C 1
ATOM 749 O O . ILE A 1 99 ? -11.766 12.297 -2.957 1 96.75 99 ILE A O 1
ATOM 753 N N . GLU A 1 100 ? -13 12.758 -4.727 1 96.44 100 GLU A N 1
ATOM 754 C CA . GLU A 1 100 ? -14.078 13.391 -3.982 1 96.44 100 GLU A CA 1
ATOM 755 C C . GLU A 1 100 ? -15.43 12.781 -4.34 1 96.44 100 GLU A C 1
ATOM 757 O O . GLU A 1 100 ? -15.633 12.328 -5.469 1 96.44 100 GLU A O 1
ATOM 762 N N . PRO A 1 101 ? -16.281 12.609 -3.455 1 97.69 101 PRO A N 1
ATOM 763 C CA . PRO A 1 101 ? -16.109 12.961 -2.045 1 97.69 101 PRO A CA 1
ATOM 764 C C . PRO A 1 101 ? -15.359 11.891 -1.258 1 97.69 101 PRO A C 1
ATOM 766 O O . PRO A 1 101 ? -15.25 10.75 -1.714 1 97.69 101 PRO A O 1
ATOM 769 N N . ALA A 1 102 ? -14.789 12.242 -0.227 1 98.69 102 ALA A N 1
ATOM 770 C CA . ALA A 1 102 ? -14.164 11.344 0.74 1 98.69 102 ALA A CA 1
ATOM 771 C C . ALA A 1 102 ? -14.797 11.5 2.121 1 98.69 102 ALA A C 1
ATOM 773 O O . ALA A 1 102 ? -15.352 12.555 2.441 1 98.69 102 ALA A O 1
ATOM 774 N N . ALA A 1 103 ? -14.633 10.531 2.951 1 98.94 103 ALA A N 1
ATOM 775 C CA . ALA A 1 103 ? -15.227 10.555 4.285 1 98.94 103 ALA A CA 1
ATOM 776 C C . ALA A 1 103 ? -14.773 11.789 5.062 1 98.94 103 ALA A C 1
ATOM 778 O O . ALA A 1 103 ? -15.578 12.422 5.758 1 98.94 103 ALA A O 1
ATOM 779 N N . TRP A 1 104 ? -13.594 12.211 4.945 1 98.88 104 TRP A N 1
ATOM 780 C CA . TRP A 1 104 ? -13.07 13.336 5.711 1 98.88 104 TRP A CA 1
ATOM 781 C C . TRP A 1 104 ? -13.641 14.656 5.203 1 98.88 104 TRP A C 1
ATOM 783 O O . TRP A 1 104 ? -13.414 15.711 5.805 1 98.88 104 TRP A O 1
ATOM 793 N N . ASP A 1 105 ? -14.375 14.672 4.105 1 98.81 105 ASP A N 1
ATOM 794 C CA . ASP A 1 105 ? -15.117 15.852 3.668 1 98.81 105 ASP A CA 1
ATOM 795 C C . ASP A 1 105 ? -16.297 16.125 4.602 1 98.81 105 ASP A C 1
ATOM 797 O O . ASP A 1 105 ? -16.891 17.203 4.555 1 98.81 105 ASP A O 1
ATOM 801 N N . PHE A 1 106 ? -16.578 15.148 5.488 1 98.81 106 PHE A N 1
ATOM 802 C CA . PHE A 1 106 ? -17.797 15.219 6.27 1 98.81 106 PHE A CA 1
ATOM 803 C C . PHE A 1 106 ? -17.5 15.062 7.758 1 98.81 106 PHE A C 1
ATOM 805 O O . PHE A 1 106 ? -18.266 14.414 8.484 1 98.81 106 PHE A O 1
ATOM 812 N N . ILE A 1 107 ? -16.406 15.57 8.203 1 98.69 107 ILE A N 1
ATOM 813 C CA . ILE A 1 107 ? -16.125 15.609 9.633 1 98.69 107 ILE A CA 1
ATOM 814 C C . ILE A 1 107 ? -17.219 16.375 10.359 1 98.69 107 ILE A C 1
ATOM 816 O O . ILE A 1 107 ? -17.562 17.5 9.969 1 98.69 107 ILE A O 1
ATOM 820 N N . GLU A 1 108 ? -17.703 15.789 11.367 1 97.62 108 GLU A N 1
ATOM 821 C CA . GLU A 1 108 ? -18.812 16.391 12.109 1 97.62 108 GLU A CA 1
ATOM 822 C C . GLU A 1 108 ? -18.328 17.031 13.406 1 97.62 108 GLU A C 1
ATOM 824 O O . GLU A 1 108 ? -17.391 16.531 14.031 1 97.62 108 GLU A O 1
ATOM 829 N N . GLU A 1 109 ? -19.062 18.062 13.719 1 94 109 GLU A N 1
ATOM 830 C CA . GLU A 1 109 ? -18.875 18.641 15.039 1 94 109 GLU A CA 1
ATOM 831 C C . GLU A 1 109 ? -19.484 17.766 16.125 1 94 109 GLU A C 1
ATOM 833 O O . GLU A 1 109 ? -20.688 17.484 16.109 1 94 109 GLU A O 1
ATOM 838 N N . ARG A 1 110 ? -18.734 17.156 16.891 1 93.62 110 ARG A N 1
ATOM 839 C CA . ARG A 1 110 ? -19.203 16.344 18 1 93.62 110 ARG A CA 1
ATOM 840 C C . ARG A 1 110 ? -18.781 16.922 19.328 1 93.62 110 ARG A C 1
ATOM 842 O O . ARG A 1 110 ? -17.719 17.562 19.438 1 93.62 110 ARG A O 1
ATOM 849 N N . PRO A 1 111 ? -19.562 16.656 20.375 1 92.81 111 PRO A N 1
ATOM 850 C CA . PRO A 1 111 ? -19.203 17.172 21.703 1 92.81 111 PRO A CA 1
ATOM 851 C C . PRO A 1 111 ? -17.797 16.75 22.141 1 92.81 111 PRO A C 1
ATOM 853 O O . PRO A 1 111 ? -17.078 17.531 22.75 1 92.81 111 PRO A O 1
ATOM 856 N N . ALA A 1 112 ? -17.469 15.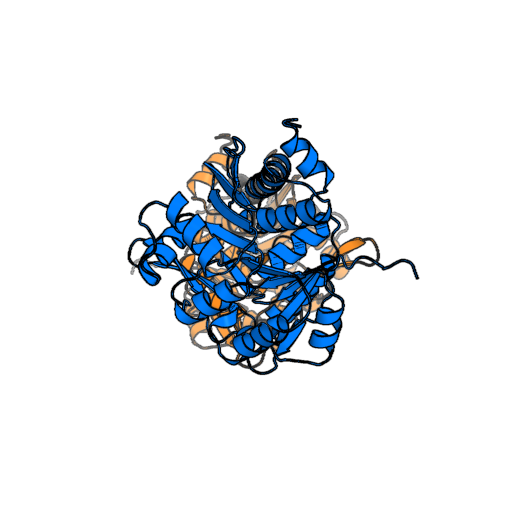594 21.797 1 92.62 112 ALA A N 1
ATOM 857 C CA . ALA A 1 112 ? -16.156 15.078 22.188 1 92.62 112 ALA A CA 1
ATOM 858 C C . ALA A 1 112 ? -15.031 15.922 21.578 1 92.62 112 ALA A C 1
ATOM 860 O O . ALA A 1 112 ? -13.977 16.094 22.188 1 92.62 112 ALA A O 1
ATOM 861 N N . LEU A 1 113 ? -15.305 16.438 20.422 1 93.12 113 LEU A N 1
ATOM 862 C CA . LEU A 1 113 ? -14.312 17.266 19.75 1 93.12 113 LEU A CA 1
ATOM 863 C C . LEU A 1 113 ? -14.148 18.594 20.484 1 93.12 113 LEU A C 1
ATOM 865 O O . LEU A 1 113 ? -13.031 19.109 20.609 1 93.12 113 LEU A O 1
ATOM 869 N N . ALA A 1 114 ? -15.242 19.141 20.938 1 93.69 114 ALA A N 1
ATOM 870 C CA . ALA A 1 114 ? -15.188 20.359 21.719 1 93.69 114 ALA A CA 1
ATOM 871 C C . ALA A 1 114 ? -14.414 20.156 23.016 1 93.69 114 ALA A C 1
ATOM 873 O O . ALA A 1 114 ? -13.633 21 23.422 1 93.69 114 ALA A O 1
ATOM 874 N N . ASP A 1 115 ? -14.648 19 23.625 1 94.56 115 ASP A N 1
ATOM 875 C CA . ASP A 1 115 ? -13.984 18.703 24.891 1 94.56 115 ASP A CA 1
ATOM 876 C C . ASP A 1 115 ? -12.469 18.625 24.703 1 94.56 115 ASP A C 1
ATOM 878 O O . ASP A 1 115 ? -11.719 19.219 25.484 1 94.56 115 ASP A O 1
ATOM 882 N N . ILE A 1 116 ? -12.07 17.953 23.672 1 94.88 116 ILE A N 1
ATOM 883 C CA . ILE A 1 116 ? -10.633 17.797 23.469 1 94.88 116 ILE A CA 1
ATOM 884 C C . ILE A 1 116 ? -10.031 19.125 23.031 1 94.88 116 ILE A C 1
ATOM 886 O O . ILE A 1 116 ? -8.891 19.438 23.375 1 94.88 116 ILE A O 1
ATOM 890 N N . ALA A 1 117 ? -10.75 19.906 22.281 1 95.94 117 ALA A N 1
ATOM 891 C CA . ALA A 1 117 ? -10.281 21.219 21.891 1 95.94 117 ALA A CA 1
ATOM 892 C C . ALA A 1 117 ? -10.016 22.094 23.109 1 95.94 117 ALA A C 1
ATOM 894 O O . ALA A 1 117 ? -9.008 22.812 23.156 1 95.94 117 ALA A O 1
ATOM 895 N N . ARG A 1 118 ? -10.844 21.984 24.094 1 95.44 118 ARG A N 1
ATOM 896 C CA . ARG A 1 118 ? -10.703 22.766 25.312 1 95.44 118 ARG A CA 1
ATOM 897 C C . ARG A 1 118 ? -9.445 22.375 26.078 1 95.44 118 ARG A C 1
ATOM 899 O O . ARG A 1 118 ? -8.836 23.219 26.734 1 95.44 118 ARG A O 1
ATOM 906 N N . GLU A 1 119 ? -9.117 21.188 25.891 1 95 119 GLU A N 1
ATOM 907 C CA . GLU A 1 119 ? -7.996 20.656 26.672 1 95 119 GLU A CA 1
ATOM 908 C C . GLU A 1 119 ? -6.691 20.719 25.875 1 95 119 GLU A C 1
ATOM 910 O O . GLU A 1 119 ? -5.625 20.406 26.406 1 95 119 GLU A O 1
ATOM 915 N N . SER A 1 120 ? -6.734 21.188 24.641 1 97.44 120 SER A N 1
ATOM 916 C CA . SER A 1 120 ? -5.562 21.172 23.766 1 97.44 120 SER A CA 1
ATOM 917 C C . SER A 1 120 ? -4.816 22.5 23.812 1 97.44 120 SER A C 1
ATOM 919 O O . SER A 1 120 ? -5.43 23.547 23.984 1 97.44 120 SER A O 1
ATOM 921 N N . TRP A 1 121 ? -3.5 22.359 23.703 1 98 121 TRP A N 1
ATOM 922 C CA . TRP A 1 121 ? -2.643 23.547 23.625 1 98 121 TRP A CA 1
ATOM 923 C C . TRP A 1 121 ? -2.732 24.188 22.234 1 98 121 TRP A C 1
ATOM 925 O O . TRP A 1 121 ? -2.705 25.422 22.125 1 98 121 TRP A O 1
ATOM 935 N N . ALA A 1 122 ? -2.889 23.391 21.219 1 98.44 122 ALA A N 1
ATOM 936 C CA . ALA A 1 122 ? -2.904 23.922 19.859 1 98.44 122 ALA A CA 1
ATOM 937 C C . ALA A 1 122 ? -3.783 23.062 18.953 1 98.44 122 ALA A C 1
ATOM 939 O O . ALA A 1 122 ? -4.082 21.906 19.281 1 98.44 122 ALA A O 1
ATOM 940 N N . LEU A 1 123 ? -4.211 23.688 17.891 1 98.62 123 LEU A N 1
ATOM 941 C CA . LEU A 1 123 ? -4.902 23.062 16.781 1 98.62 123 LEU A CA 1
ATOM 942 C C . LEU A 1 123 ? -4.07 23.141 15.5 1 98.62 123 LEU A C 1
ATOM 944 O O . LEU A 1 123 ? -3.631 24.234 15.117 1 98.62 123 LEU A O 1
ATOM 948 N N . VAL A 1 124 ? -3.777 22 14.922 1 98.88 124 VAL A N 1
ATOM 949 C CA . VAL A 1 124 ? -3.154 21.969 13.602 1 98.88 124 VAL A CA 1
ATOM 950 C C . VAL A 1 124 ? -4.207 21.656 12.539 1 98.88 124 VAL A C 1
ATOM 952 O O . VAL A 1 124 ? -4.922 20.656 12.641 1 98.88 124 VAL A O 1
ATOM 955 N N . PHE A 1 125 ? -4.348 22.484 11.555 1 98.81 125 PHE A N 1
ATOM 956 C CA . PHE A 1 125 ? -5.305 22.281 10.477 1 98.81 125 PHE A CA 1
ATOM 957 C C . PHE A 1 125 ? -4.754 22.797 9.148 1 98.81 125 PHE A C 1
ATOM 959 O O . PHE A 1 125 ? -3.779 23.547 9.133 1 98.81 125 PHE A O 1
ATOM 966 N N . GLY A 1 126 ? -5.227 22.297 8.078 1 98.38 126 GLY A N 1
ATOM 967 C CA . GLY A 1 126 ? -4.781 22.703 6.746 1 98.38 126 GLY A CA 1
ATOM 968 C C . GLY A 1 126 ? -5.918 23.141 5.848 1 98.38 126 GLY A C 1
ATOM 969 O O . GLY A 1 126 ? -6.996 23.5 6.328 1 98.38 126 GLY A O 1
ATOM 970 N N . SER A 1 127 ? -5.605 23.234 4.582 1 98.19 127 SER A N 1
ATOM 971 C CA . SER A 1 127 ? -6.551 23.797 3.621 1 98.19 127 SER A CA 1
ATOM 972 C C . SER A 1 127 ? -7.414 22.703 3 1 98.19 127 SER A C 1
ATOM 974 O O . SER A 1 127 ? -8.609 22.891 2.768 1 98.19 127 SER A O 1
ATOM 976 N N . LEU A 1 128 ? -6.914 21.531 2.846 1 98.38 128 LEU A N 1
ATOM 977 C CA . LEU A 1 128 ? -7.547 20.516 2.01 1 98.38 128 LEU A CA 1
ATOM 978 C C . LEU A 1 128 ? -8.875 20.078 2.607 1 98.38 128 LEU A C 1
ATOM 980 O O . LEU A 1 128 ? -9.898 20.047 1.914 1 98.38 128 LEU A O 1
ATOM 984 N N . ALA A 1 129 ? -8.906 19.781 3.887 1 98.44 129 ALA A N 1
ATOM 985 C CA . ALA A 1 129 ? -10.117 19.281 4.52 1 98.44 129 ALA A CA 1
ATOM 986 C C . ALA A 1 129 ? -11.211 20.344 4.551 1 98.44 129 ALA A C 1
ATOM 988 O O . ALA A 1 129 ? -12.375 20.031 4.84 1 98.44 129 ALA A O 1
ATOM 989 N N . GLN A 1 130 ? -10.836 21.531 4.227 1 98.62 130 GLN A N 1
ATOM 990 C CA . GLN A 1 130 ? -11.805 22.625 4.223 1 98.62 130 GLN A CA 1
ATOM 991 C C . GLN A 1 130 ? -12.469 22.766 2.855 1 98.62 130 GLN A C 1
ATOM 993 O O . GLN A 1 130 ? -13.273 23.672 2.643 1 98.62 130 GLN A O 1
ATOM 998 N N . ARG A 1 131 ? -12.141 21.891 1.883 1 98.31 131 ARG A N 1
ATOM 999 C CA . ARG A 1 131 ? -12.711 21.984 0.541 1 98.31 131 ARG A CA 1
ATOM 1000 C C . ARG A 1 131 ? -14.219 21.781 0.562 1 98.31 131 ARG A C 1
ATOM 1002 O O . ARG A 1 131 ? -14.93 22.281 -0.308 1 98.31 131 ARG A O 1
ATOM 1009 N N . HIS A 1 132 ? -14.695 21 1.486 1 98.25 132 HIS A N 1
ATOM 1010 C CA . HIS A 1 132 ? -16.125 20.766 1.615 1 98.25 132 HIS A CA 1
ATOM 1011 C C . HIS A 1 132 ? -16.703 21.531 2.797 1 98.25 132 HIS A C 1
ATOM 1013 O O . HIS A 1 132 ? -16.078 21.641 3.848 1 98.25 132 HIS A O 1
ATOM 1019 N N . ARG A 1 133 ? -17.938 21.953 2.73 1 97.88 133 ARG A N 1
ATOM 1020 C CA . ARG A 1 133 ? -18.562 22.859 3.691 1 97.88 133 ARG A CA 1
ATOM 1021 C C . ARG A 1 133 ? -18.688 22.203 5.059 1 97.88 133 ARG A C 1
ATOM 1023 O O . ARG A 1 133 ? -18.562 22.859 6.09 1 97.88 133 ARG A O 1
ATOM 1030 N N . GLU A 1 134 ? -18.938 20.891 5.082 1 98.12 134 GLU A N 1
ATOM 1031 C CA . GLU A 1 134 ? -19.172 20.219 6.352 1 98.12 134 GLU A CA 1
ATOM 1032 C C . GLU A 1 134 ? -17.891 20.172 7.199 1 98.12 134 GLU A C 1
ATOM 1034 O O . GLU A 1 134 ? -17.891 20.641 8.336 1 98.12 134 GLU A O 1
ATOM 1039 N N . SER A 1 135 ? -16.859 19.672 6.641 1 98.69 135 SER A N 1
ATOM 1040 C CA . SER A 1 135 ? -15.594 19.641 7.379 1 98.69 135 SER A CA 1
ATOM 1041 C C . SER A 1 135 ? -15.07 21.047 7.652 1 98.69 135 SER A C 1
ATOM 1043 O O . SER A 1 135 ? -14.5 21.297 8.719 1 98.69 135 SER A O 1
ATOM 1045 N N . ARG A 1 136 ? -15.273 21.938 6.695 1 98.56 136 ARG A N 1
ATOM 1046 C CA . ARG A 1 136 ? -14.875 23.328 6.902 1 98.56 136 ARG A CA 1
ATOM 1047 C C . ARG A 1 136 ? -15.555 23.906 8.141 1 98.56 136 ARG A C 1
ATOM 1049 O O . ARG A 1 136 ? -14.906 24.547 8.961 1 98.56 136 ARG A O 1
ATOM 1056 N N . SER A 1 137 ? -16.828 23.688 8.25 1 98.06 137 SER A N 1
ATOM 1057 C CA . SER A 1 137 ? -17.578 24.188 9.383 1 98.06 137 SER A CA 1
ATOM 1058 C C . SER A 1 137 ? -17.062 23.609 10.695 1 98.06 137 SER A C 1
ATOM 1060 O O . SER A 1 137 ? -16.922 24.328 11.688 1 98.06 137 SER A O 1
ATOM 1062 N N . ALA A 1 138 ? -16.797 22.312 10.703 1 98.06 138 ALA A N 1
ATOM 1063 C CA . ALA A 1 138 ? -16.297 21.656 11.898 1 98.06 138 ALA A CA 1
ATOM 1064 C C . ALA A 1 138 ? -14.945 22.219 12.312 1 98.06 138 ALA A C 1
ATOM 1066 O O . ALA A 1 138 ? -14.711 22.484 13.5 1 98.06 138 ALA A O 1
ATOM 1067 N N . ILE A 1 139 ? -14.086 22.453 11.367 1 98.25 139 ILE A N 1
ATOM 1068 C CA . ILE A 1 139 ? -12.75 22.984 11.625 1 98.25 139 ILE A CA 1
ATOM 1069 C C . ILE A 1 139 ? -12.867 24.406 12.156 1 98.25 139 ILE A C 1
ATOM 1071 O O . ILE A 1 139 ? -12.211 24.766 13.141 1 98.25 139 ILE A O 1
ATOM 1075 N N . ARG A 1 140 ? -13.719 25.203 11.539 1 97.75 140 ARG A N 1
ATOM 1076 C CA . ARG A 1 140 ? -13.867 26.609 11.914 1 97.75 140 ARG A CA 1
ATOM 1077 C C . ARG A 1 140 ? -14.438 26.75 13.32 1 97.75 140 ARG A C 1
ATOM 1079 O O . ARG A 1 140 ? -14.094 27.688 14.047 1 97.75 140 ARG A O 1
ATOM 1086 N N . LYS A 1 141 ? -15.242 25.812 13.711 1 97.44 141 LYS A N 1
ATOM 1087 C CA . LYS A 1 141 ? -15.758 25.812 15.078 1 97.44 141 LYS A CA 1
ATOM 1088 C C . LYS A 1 141 ? -14.625 25.656 16.094 1 97.44 141 LYS A C 1
ATOM 1090 O O . LYS A 1 141 ? -14.688 26.203 17.188 1 97.44 141 LYS A O 1
ATOM 1095 N N . LEU A 1 142 ? -13.648 24.891 15.742 1 97.75 142 LEU A N 1
ATOM 1096 C CA . LEU A 1 142 ? -12.516 24.656 16.625 1 97.75 142 LEU A CA 1
ATOM 1097 C C . LEU A 1 142 ? -11.703 25.922 16.828 1 97.75 142 LEU A C 1
ATOM 1099 O O . LEU A 1 142 ? -11.016 26.078 17.844 1 97.75 142 LEU A O 1
ATOM 1103 N N . TRP A 1 143 ? -11.82 26.875 15.867 1 97.31 143 TRP A N 1
ATOM 1104 C CA . TRP A 1 143 ? -11.078 28.125 15.938 1 97.31 143 TRP A CA 1
ATOM 1105 C C . TRP A 1 143 ? -11.539 28.969 17.125 1 97.31 143 TRP A C 1
ATOM 1107 O O . TRP A 1 143 ? -10.812 29.844 17.594 1 97.31 143 TRP A O 1
ATOM 1117 N N . GLY A 1 144 ? -12.703 28.656 17.594 1 96.44 144 GLY A N 1
ATOM 1118 C CA . GLY A 1 144 ? -13.297 29.469 18.641 1 96.44 144 GLY A CA 1
ATOM 1119 C C . GLY A 1 144 ? -12.789 29.125 20.031 1 96.44 144 GLY A C 1
ATOM 1120 O O . GLY A 1 144 ? -13.039 29.844 20.984 1 96.44 144 GLY A O 1
ATOM 1121 N N . PHE A 1 145 ? -12.078 28.062 20.141 1 96.38 145 PHE A N 1
ATOM 1122 C CA . PHE A 1 145 ? -11.562 27.641 21.438 1 96.38 145 PHE A CA 1
ATOM 1123 C C . PHE A 1 145 ? -10.25 28.359 21.766 1 96.38 145 PHE A C 1
ATOM 1125 O O . PHE A 1 145 ? -9.641 28.969 20.891 1 96.38 145 PHE A O 1
ATOM 1132 N N . ASP A 1 146 ? -9.906 28.344 23.078 1 95.44 146 ASP A N 1
ATOM 1133 C CA . ASP A 1 146 ? -8.672 28.984 23.531 1 95.44 146 ASP A CA 1
ATOM 1134 C C . ASP A 1 146 ? -7.469 28.062 23.328 1 95.44 146 ASP A C 1
ATOM 1136 O O . ASP A 1 146 ? -6.957 27.484 24.281 1 95.44 146 ASP A O 1
ATOM 1140 N N . LEU A 1 147 ? -7.016 27.938 22.172 1 96.38 147 LEU A N 1
ATOM 1141 C CA . LEU A 1 147 ? -5.84 27.172 21.781 1 96.38 147 LEU A CA 1
ATOM 1142 C C . LEU A 1 147 ? -5.074 27.875 20.656 1 96.38 147 LEU A C 1
ATOM 1144 O O . LEU A 1 147 ? -5.625 28.734 19.969 1 96.38 147 LEU A O 1
ATOM 1148 N N . LYS A 1 148 ? -3.816 27.625 20.516 1 96.88 148 LYS A N 1
ATOM 1149 C CA . LYS A 1 148 ? -3.008 28.156 19.422 1 96.88 148 LYS A CA 1
ATOM 1150 C C . LYS A 1 148 ? -3.438 27.562 18.078 1 96.88 148 LYS A C 1
ATOM 1152 O O . LYS A 1 148 ? -3.639 26.359 17.969 1 96.88 148 LYS A O 1
ATOM 1157 N N . LYS A 1 149 ? -3.684 28.422 17.141 1 98.19 149 LYS A N 1
ATOM 1158 C CA . LYS A 1 149 ? -4.059 27.969 15.812 1 98.19 149 LYS A CA 1
ATOM 1159 C C . LYS A 1 149 ? -2.84 27.875 14.898 1 98.19 149 LYS A C 1
ATOM 1161 O O . LYS A 1 149 ? -2.197 28.875 14.602 1 98.19 149 LYS A O 1
ATOM 1166 N N . ILE A 1 150 ? -2.521 26.703 14.477 1 98.62 150 ILE A N 1
ATOM 1167 C CA . ILE A 1 150 ? -1.391 26.422 13.594 1 98.62 150 ILE A CA 1
ATOM 1168 C C . ILE A 1 150 ? -1.9 26 12.219 1 98.62 150 ILE A C 1
ATOM 1170 O O . ILE A 1 150 ? -2.555 24.969 12.086 1 98.62 150 ILE A O 1
ATOM 1174 N N . LEU A 1 151 ? -1.551 26.812 11.227 1 98.62 151 LEU A N 1
ATOM 1175 C CA . LEU A 1 151 ? -2.006 26.578 9.859 1 98.62 151 LEU A CA 1
ATOM 1176 C C . LEU A 1 151 ? -0.872 26.016 9.008 1 98.62 151 LEU A C 1
ATOM 1178 O O . LEU A 1 151 ? 0.127 26.703 8.773 1 98.62 151 LEU A O 1
ATOM 1182 N N . ASP A 1 152 ? -0.994 24.797 8.633 1 98.56 152 ASP A N 1
ATOM 1183 C CA . ASP A 1 152 ? -0.232 24.25 7.512 1 98.56 152 ASP A CA 1
ATOM 1184 C C . ASP A 1 152 ? -0.973 24.453 6.191 1 98.56 152 ASP A C 1
ATOM 1186 O O . ASP A 1 152 ? -1.873 23.672 5.855 1 98.56 152 ASP A O 1
ATOM 1190 N N . ILE A 1 153 ? -0.633 25.453 5.461 1 97.19 153 ILE A N 1
ATOM 1191 C CA . ILE A 1 153 ? -1.423 25.828 4.293 1 97.19 153 ILE A CA 1
ATOM 1192 C C . ILE A 1 153 ? -1.581 24.625 3.369 1 97.19 153 ILE A C 1
ATOM 1194 O O . ILE A 1 153 ? -2.703 24.219 3.039 1 97.19 153 ILE A O 1
ATOM 1198 N N . ASN A 1 154 ? -0.429 24 2.906 1 95.94 154 ASN A N 1
ATOM 1199 C CA . ASN A 1 154 ? -0.403 22.75 2.164 1 95.94 154 ASN A CA 1
ATOM 1200 C C . ASN A 1 154 ? -1.46 22.719 1.063 1 95.94 154 ASN A C 1
ATOM 1202 O O . ASN A 1 154 ? -2.307 21.828 1.03 1 95.94 154 ASN A O 1
ATOM 1206 N N . LEU A 1 155 ? -1.301 23.594 0.107 1 96.81 155 LEU A N 1
ATOM 1207 C CA . LEU A 1 155 ? -2.252 23.719 -0.991 1 96.81 155 LEU A CA 1
ATOM 1208 C C . LEU A 1 155 ? -2.252 22.469 -1.863 1 96.81 155 LEU A C 1
ATOM 1210 O O . LEU A 1 155 ? -1.188 21.938 -2.197 1 96.81 155 LEU A O 1
ATOM 1214 N N . ARG A 1 156 ? -3.498 22.031 -2.197 1 95.19 156 ARG A N 1
ATOM 1215 C CA . ARG A 1 156 ? -3.676 20.875 -3.068 1 95.19 156 ARG A CA 1
ATOM 1216 C C . ARG A 1 156 ? -4.605 21.203 -4.23 1 95.19 156 ARG A C 1
ATOM 1218 O O . ARG A 1 156 ? -5.785 20.844 -4.211 1 95.19 156 ARG A O 1
ATOM 1225 N N . PRO A 1 157 ? -3.988 21.797 -5.25 1 92.38 157 PRO A N 1
ATOM 1226 C CA . PRO A 1 157 ? -4.848 22.047 -6.41 1 92.38 157 PRO A CA 1
ATOM 1227 C C . PRO A 1 157 ? -5.5 20.766 -6.945 1 92.38 157 PRO A C 1
ATOM 1229 O O . PRO A 1 157 ? -4.883 19.703 -6.938 1 92.38 157 PRO A O 1
ATOM 1232 N N . PRO A 1 158 ? -6.785 20.812 -7.398 1 93.44 158 PRO A N 1
ATOM 1233 C CA . PRO A 1 158 ? -7.59 22.016 -7.574 1 93.44 158 PRO A CA 1
ATOM 1234 C C . PRO A 1 158 ? -8.461 22.328 -6.359 1 93.44 158 PRO A C 1
ATOM 1236 O O . PRO A 1 158 ? -9.398 23.125 -6.457 1 93.44 158 PRO A O 1
ATOM 1239 N N . HIS A 1 159 ? -8.141 21.656 -5.305 1 95.19 159 HIS A N 1
ATOM 1240 C CA . HIS A 1 159 ? -8.969 21.781 -4.113 1 95.19 159 HIS A CA 1
ATOM 1241 C C . HIS A 1 159 ? -8.555 23 -3.283 1 95.19 159 HIS A C 1
ATOM 1243 O O . HIS A 1 159 ? -8.289 22.875 -2.084 1 95.19 159 HIS A O 1
ATOM 1249 N N . ILE A 1 160 ? -8.547 24.172 -3.902 1 95.38 160 ILE A N 1
ATOM 1250 C CA . ILE A 1 160 ? -8.094 25.391 -3.25 1 95.38 160 ILE A CA 1
ATOM 1251 C C . ILE A 1 160 ? -9.164 26.469 -3.371 1 95.38 160 ILE A C 1
ATOM 1253 O O . ILE A 1 160 ? -9.82 26.594 -4.406 1 95.38 160 ILE A O 1
ATOM 1257 N N . ASP A 1 161 ? -9.375 27.219 -2.338 1 96.69 161 ASP A N 1
ATOM 1258 C CA . ASP A 1 161 ? -10.266 28.375 -2.281 1 96.69 161 ASP A CA 1
ATOM 1259 C C . ASP A 1 161 ? -9.594 29.547 -1.563 1 96.69 161 ASP A C 1
ATOM 1261 O O . ASP A 1 161 ? -9.352 29.484 -0.355 1 96.69 161 ASP A O 1
ATOM 1265 N N . SER A 1 162 ? -9.352 30.609 -2.316 1 96.75 162 SER A N 1
ATOM 1266 C CA . SER A 1 162 ? -8.586 31.734 -1.796 1 96.75 162 SER A CA 1
ATOM 1267 C C . SER A 1 162 ? -9.281 32.375 -0.597 1 96.75 162 SER A C 1
ATOM 1269 O O . SER A 1 162 ? -8.625 32.875 0.313 1 96.75 162 SER A O 1
ATOM 1271 N N . GLN A 1 163 ? -10.586 32.312 -0.578 1 97.56 163 GLN A N 1
ATOM 1272 C CA . GLN A 1 163 ? -11.305 32.906 0.555 1 97.56 163 GLN A CA 1
ATOM 1273 C C . GLN A 1 163 ? -11.156 32.031 1.8 1 97.56 163 GLN A C 1
ATOM 1275 O O . GLN A 1 163 ? -11.023 32.531 2.912 1 97.56 163 GLN A O 1
ATOM 1280 N N . VAL A 1 164 ? -11.195 30.75 1.614 1 98.06 164 VAL A N 1
ATOM 1281 C CA . VAL A 1 164 ? -11.008 29.828 2.725 1 98.06 164 VAL A CA 1
ATOM 1282 C C . VAL A 1 164 ? -9.609 30 3.311 1 98.06 164 VAL A C 1
ATOM 1284 O O . VAL A 1 164 ? -9.438 29.984 4.531 1 98.06 164 VAL A O 1
ATOM 1287 N N . ILE A 1 165 ? -8.672 30.188 2.422 1 97.75 165 ILE A N 1
ATOM 1288 C CA . ILE A 1 165 ? -7.293 30.375 2.857 1 97.75 165 ILE A CA 1
ATOM 1289 C C . ILE A 1 165 ? -7.176 31.703 3.619 1 97.75 165 ILE A C 1
ATOM 1291 O O . ILE A 1 165 ? -6.551 31.75 4.68 1 97.75 165 ILE A O 1
ATOM 1295 N N . ARG A 1 166 ? -7.797 32.75 3.133 1 96.56 166 ARG A N 1
ATOM 1296 C CA . ARG A 1 166 ? -7.777 34.031 3.795 1 96.56 166 ARG A CA 1
ATOM 1297 C C . ARG A 1 166 ? -8.359 33.938 5.199 1 96.56 166 ARG A C 1
ATOM 1299 O O . ARG A 1 166 ? -7.785 34.469 6.152 1 96.56 166 ARG A O 1
ATOM 1306 N N . ASP A 1 167 ? -9.508 33.281 5.301 1 97.31 167 ASP A N 1
ATOM 1307 C CA . ASP A 1 167 ? -10.148 33.125 6.602 1 97.31 167 ASP A CA 1
ATOM 1308 C C . ASP A 1 167 ? -9.242 32.375 7.566 1 97.31 167 ASP A C 1
ATOM 1310 O O . ASP A 1 167 ? -9.203 32.656 8.758 1 97.31 167 ASP A O 1
ATOM 1314 N N . SER A 1 168 ? -8.57 31.359 7.07 1 98.06 168 SER A N 1
ATOM 1315 C CA . SER A 1 168 ? -7.645 30.578 7.883 1 98.06 168 SER A CA 1
ATOM 1316 C C . SER A 1 168 ? -6.465 31.422 8.352 1 98.06 168 SER A C 1
ATOM 1318 O O . SER A 1 168 ? -6.027 31.312 9.5 1 98.06 168 SER A O 1
ATOM 1320 N N . LEU A 1 169 ? -5.969 32.281 7.461 1 96.88 169 LEU A N 1
ATOM 1321 C CA . LEU A 1 169 ? -4.848 33.156 7.777 1 96.88 169 LEU A CA 1
ATOM 1322 C C . LEU A 1 169 ? -5.223 34.125 8.883 1 96.88 169 LEU A C 1
ATOM 1324 O O . LEU A 1 169 ? -4.398 34.438 9.75 1 96.88 169 LEU A O 1
ATOM 1328 N N . LYS A 1 170 ? -6.41 34.531 8.922 1 95.75 170 LYS A N 1
ATOM 1329 C CA . LYS A 1 170 ? -6.887 35.531 9.867 1 95.75 170 LYS A CA 1
ATOM 1330 C C . LYS A 1 170 ? -6.855 35 11.297 1 95.75 170 LYS A C 1
ATOM 1332 O O . LYS A 1 170 ? -6.707 35.781 12.25 1 95.75 170 LYS A O 1
ATOM 1337 N N . VAL A 1 171 ? -6.988 33.719 11.438 1 96.44 171 VAL A N 1
ATOM 1338 C CA . VAL A 1 171 ? -7.125 33.188 12.781 1 96.44 171 VAL A CA 1
ATOM 1339 C C . VAL A 1 171 ? -5.816 32.531 13.211 1 96.44 171 VAL A C 1
ATOM 1341 O O . VAL A 1 171 ? -5.621 32.219 14.383 1 96.44 171 VAL A O 1
ATOM 1344 N N . ALA A 1 172 ? -4.863 32.344 12.32 1 97.25 172 ALA A N 1
ATOM 1345 C CA . ALA A 1 172 ? -3.664 31.531 12.562 1 97.25 172 ALA A CA 1
ATOM 1346 C C . ALA A 1 172 ? -2.67 32.281 13.438 1 97.25 172 ALA A C 1
ATOM 1348 O O . ALA A 1 172 ? -2.389 33.469 13.195 1 97.25 172 ALA A O 1
ATOM 1349 N N . ASP A 1 173 ? -2.15 31.625 14.469 1 96.19 173 ASP A N 1
ATOM 1350 C CA . ASP A 1 173 ? -1.044 32.125 15.266 1 96.19 173 ASP A CA 1
ATOM 1351 C C . ASP A 1 173 ? 0.302 31.766 14.641 1 96.19 173 ASP A C 1
ATOM 1353 O O . ASP A 1 173 ? 1.28 32.5 14.789 1 96.19 173 ASP A O 1
ATOM 1357 N N . ILE A 1 174 ? 0.321 30.625 14.031 1 97.06 174 ILE A N 1
ATOM 1358 C CA . ILE A 1 174 ? 1.506 30.078 13.375 1 97.06 174 ILE A CA 1
ATOM 1359 C C . ILE A 1 174 ? 1.144 29.594 11.969 1 97.06 174 ILE A C 1
ATOM 1361 O O . ILE A 1 174 ? 0.137 28.906 11.789 1 97.06 174 ILE A O 1
ATOM 1365 N N . ILE A 1 175 ? 1.955 30.016 10.992 1 98 175 ILE A N 1
ATOM 1366 C CA . ILE A 1 175 ? 1.707 29.625 9.602 1 98 175 ILE A CA 1
ATOM 1367 C C . ILE A 1 175 ? 2.943 28.938 9.031 1 98 175 ILE A C 1
ATOM 1369 O O . ILE A 1 175 ? 4.062 29.438 9.188 1 98 175 ILE A O 1
ATOM 1373 N N . LYS A 1 176 ? 2.764 27.828 8.469 1 98.38 176 LYS A N 1
ATOM 1374 C CA . LYS A 1 176 ? 3.791 27.172 7.66 1 98.38 176 LYS A CA 1
ATOM 1375 C C . LYS A 1 176 ? 3.373 27.078 6.195 1 98.38 176 LYS A C 1
ATOM 1377 O O . LYS A 1 176 ? 2.244 26.688 5.891 1 98.38 176 LYS A O 1
ATOM 1382 N N . LEU A 1 177 ? 4.207 27.484 5.297 1 97.75 177 LEU A N 1
ATOM 1383 C CA . LEU A 1 177 ? 3.994 27.359 3.857 1 97.75 177 LEU A CA 1
ATOM 1384 C C . LEU A 1 177 ? 5.324 27.219 3.123 1 97.75 177 LEU A C 1
ATOM 1386 O O . LEU A 1 177 ? 6.387 27.438 3.711 1 97.75 177 LEU A O 1
ATOM 1390 N N . ASN A 1 178 ? 5.246 26.781 1.894 1 96.56 178 ASN A N 1
ATOM 1391 C CA . ASN A 1 178 ? 6.465 26.75 1.091 1 96.56 178 ASN A CA 1
ATOM 1392 C C . ASN A 1 178 ? 6.547 27.938 0.141 1 96.56 178 ASN A C 1
ATOM 1394 O O . ASN A 1 178 ? 5.637 28.766 0.101 1 96.56 178 ASN A O 1
ATOM 1398 N N . GLU A 1 179 ? 7.586 28.016 -0.595 1 95.81 179 GLU A N 1
ATOM 1399 C CA . GLU A 1 179 ? 7.836 29.172 -1.459 1 95.81 179 GLU A CA 1
ATOM 1400 C C . GLU A 1 179 ? 6.758 29.297 -2.535 1 95.81 179 GLU A C 1
ATOM 1402 O O . GLU A 1 179 ? 6.293 30.391 -2.83 1 95.81 179 GLU A O 1
ATOM 1407 N N . ASP A 1 180 ? 6.375 28.219 -3.113 1 95.44 180 ASP A N 1
ATOM 1408 C CA . ASP A 1 180 ? 5.344 28.219 -4.148 1 95.44 180 ASP A CA 1
ATOM 1409 C C . ASP A 1 180 ? 4.016 28.734 -3.594 1 95.44 180 ASP A C 1
ATOM 1411 O O . ASP A 1 180 ? 3.301 29.484 -4.266 1 95.44 180 ASP A O 1
ATOM 1415 N N . GLU A 1 181 ? 3.732 28.328 -2.414 1 97.25 181 GLU A N 1
ATOM 1416 C CA . GLU A 1 181 ? 2.502 28.75 -1.756 1 97.25 181 GLU A CA 1
ATOM 1417 C C . GLU A 1 181 ? 2.547 30.234 -1.406 1 97.25 181 GLU A C 1
ATOM 1419 O O . GLU A 1 181 ? 1.539 30.938 -1.518 1 97.25 181 GLU A O 1
ATOM 1424 N N . LEU A 1 182 ? 3.703 30.672 -1.005 1 97.12 182 LEU A N 1
ATOM 1425 C CA . LEU A 1 182 ? 3.854 32.094 -0.738 1 97.12 182 LEU A CA 1
ATOM 1426 C C . LEU A 1 182 ? 3.59 32.906 -1.996 1 97.12 182 LEU A C 1
ATOM 1428 O O . LEU A 1 182 ? 2.902 33.938 -1.943 1 97.12 182 LEU A O 1
ATOM 1432 N N . PHE A 1 183 ? 4.09 32.438 -3.105 1 96.44 183 PHE A N 1
ATOM 1433 C CA . PHE A 1 183 ? 3.875 33.125 -4.371 1 96.44 183 PHE A CA 1
ATOM 1434 C C . PHE A 1 183 ? 2.391 33.188 -4.711 1 96.44 183 PHE A C 1
ATOM 1436 O O . PHE A 1 183 ? 1.898 34.188 -5.203 1 96.44 183 PHE A O 1
ATOM 1443 N N . ARG A 1 184 ? 1.736 32.125 -4.434 1 96.44 184 ARG A N 1
ATOM 1444 C CA . ARG A 1 184 ? 0.297 32.094 -4.676 1 96.44 184 ARG A CA 1
ATOM 1445 C C . ARG A 1 184 ? -0.429 33.125 -3.803 1 96.44 184 ARG A C 1
ATOM 1447 O O . ARG A 1 184 ? -1.347 33.781 -4.266 1 96.44 184 ARG A O 1
ATOM 1454 N N . LEU A 1 185 ? -0.056 33.188 -2.541 1 96 185 LEU A N 1
ATOM 1455 C CA . LEU A 1 185 ? -0.675 34.125 -1.631 1 96 185 LEU A CA 1
ATOM 1456 C C . LEU A 1 185 ? -0.425 35.562 -2.096 1 96 185 LEU A C 1
ATOM 1458 O O . LEU A 1 185 ? -1.317 36.406 -2.021 1 96 185 LEU A O 1
ATOM 1462 N N . ILE A 1 186 ? 0.806 35.812 -2.561 1 95.69 186 ILE A N 1
ATOM 1463 C CA . ILE A 1 186 ? 1.166 37.125 -3.064 1 95.69 186 ILE A CA 1
ATOM 1464 C C . ILE A 1 186 ? 0.226 37.531 -4.203 1 95.69 186 ILE A C 1
ATOM 1466 O O . ILE A 1 186 ? -0.304 38.625 -4.223 1 95.69 186 ILE A O 1
ATOM 1470 N N . GLU A 1 187 ? 0.006 36.562 -5.051 1 96.12 187 GLU A N 1
ATOM 1471 C CA . GLU A 1 187 ? -0.862 36.812 -6.199 1 96.12 187 GLU A CA 1
ATOM 1472 C C . GLU A 1 187 ? -2.314 37 -5.766 1 96.12 187 GLU A C 1
ATOM 1474 O O . GLU A 1 187 ? -2.988 37.938 -6.207 1 96.12 187 GLU A O 1
ATOM 1479 N N . TRP A 1 188 ? -2.791 36.188 -4.914 1 94.88 188 TRP A N 1
ATOM 1480 C CA . TRP A 1 188 ? -4.191 36.156 -4.512 1 94.88 188 TRP A CA 1
ATOM 1481 C C . TRP A 1 188 ? -4.562 37.438 -3.742 1 94.88 188 TRP A C 1
ATOM 1483 O O . TRP A 1 188 ? -5.68 37.938 -3.869 1 94.88 188 TRP A O 1
ATOM 1493 N N . TYR A 1 189 ? -3.607 37.906 -2.971 1 93.62 189 TYR A N 1
ATOM 1494 C CA . TYR A 1 189 ? -3.977 38.938 -2.027 1 93.62 189 TYR A CA 1
ATOM 1495 C C . TYR A 1 189 ? -3.227 40.25 -2.326 1 93.62 189 TYR A C 1
ATOM 1497 O O . TYR A 1 189 ? -3.215 41.156 -1.509 1 93.62 189 TYR A O 1
ATOM 1505 N N . SER A 1 190 ? -2.525 40.312 -3.479 1 94.06 190 SER A N 1
ATOM 1506 C CA . SER A 1 190 ? -1.808 41.469 -3.955 1 94.06 190 SER A CA 1
ATOM 1507 C C . SER A 1 190 ? -0.813 41.969 -2.914 1 94.06 190 SER A C 1
ATOM 1509 O O . SER A 1 190 ? -0.792 43.156 -2.59 1 94.06 190 SER A O 1
ATOM 1511 N N . LEU A 1 191 ? -0.128 41 -2.346 1 93.5 191 LEU A N 1
ATOM 1512 C CA . LEU A 1 191 ? 0.932 41.344 -1.405 1 93.5 191 LEU A CA 1
ATOM 1513 C C . LEU A 1 191 ? 2.158 41.875 -2.141 1 93.5 191 LEU A C 1
ATOM 1515 O O . LEU A 1 191 ? 2.205 41.844 -3.373 1 93.5 191 LEU A O 1
ATOM 1519 N N . ASN A 1 192 ? 3.131 42.344 -1.295 1 92.44 192 ASN A N 1
ATOM 1520 C CA . ASN A 1 192 ? 4.379 42.812 -1.896 1 92.44 192 ASN A CA 1
ATOM 1521 C C . ASN A 1 192 ? 5.055 41.688 -2.695 1 92.44 192 ASN A C 1
ATOM 1523 O O . ASN A 1 192 ? 5.09 40.531 -2.262 1 92.44 192 ASN A O 1
ATOM 1527 N N . GLY A 1 193 ? 5.609 42.094 -3.766 1 91.38 193 GLY A N 1
ATOM 1528 C CA . GLY A 1 193 ? 6.246 41.125 -4.652 1 91.38 193 GLY A CA 1
ATOM 1529 C C . GLY A 1 193 ? 7.504 40.5 -4.066 1 91.38 193 GLY A C 1
ATOM 1530 O O . GLY A 1 193 ? 7.938 39.438 -4.496 1 91.38 193 GLY A O 1
ATOM 1531 N N . ASP A 1 194 ? 8.07 41.25 -3.145 1 94.12 194 ASP A N 1
ATOM 1532 C CA . ASP A 1 194 ? 9.219 40.719 -2.416 1 94.12 194 ASP A CA 1
ATOM 1533 C C . ASP A 1 194 ? 8.773 39.719 -1.334 1 94.12 194 ASP A C 1
ATOM 1535 O O . ASP A 1 194 ? 7.941 40.062 -0.488 1 94.12 194 ASP A O 1
ATOM 1539 N N . SER A 1 195 ? 9.336 38.562 -1.342 1 94.75 195 SER A N 1
ATOM 1540 C CA . SER A 1 195 ? 8.906 37.469 -0.459 1 94.75 195 SER A CA 1
ATOM 1541 C C . SER A 1 195 ? 8.992 37.906 1.006 1 94.75 195 SER A C 1
ATOM 1543 O O . SER A 1 195 ? 8.094 37.625 1.793 1 94.75 195 SER A O 1
ATOM 1545 N N . ARG A 1 196 ? 10.117 38.5 1.395 1 95.38 196 ARG A N 1
ATOM 1546 C CA . ARG A 1 196 ? 10.297 38.906 2.783 1 95.38 196 ARG A CA 1
ATOM 1547 C C . ARG A 1 196 ? 9.242 39.938 3.189 1 95.38 196 ARG A C 1
ATOM 1549 O O . ARG A 1 196 ? 8.641 39.844 4.262 1 95.38 196 ARG A O 1
ATOM 1556 N N . ARG A 1 197 ? 9.047 40.875 2.336 1 95.94 197 ARG A N 1
ATOM 1557 C CA . ARG A 1 197 ? 8.062 41.906 2.615 1 95.94 197 ARG A CA 1
ATOM 1558 C C . ARG A 1 197 ? 6.648 41.312 2.619 1 95.94 197 ARG A C 1
ATOM 1560 O O . ARG A 1 197 ? 5.797 41.75 3.4 1 95.94 197 ARG A O 1
ATOM 1567 N N . ALA A 1 198 ? 6.461 40.406 1.714 1 95.94 198 ALA A N 1
ATOM 1568 C CA . ALA A 1 198 ? 5.16 39.75 1.669 1 95.94 198 ALA A CA 1
ATOM 1569 C C . ALA A 1 198 ? 4.855 39.031 2.988 1 95.94 198 ALA A C 1
ATOM 1571 O O . ALA A 1 198 ? 3.734 39.125 3.492 1 95.94 198 ALA A O 1
ATOM 1572 N N . VAL A 1 199 ? 5.836 38.406 3.537 1 96.38 199 VAL A N 1
ATOM 1573 C CA . VAL A 1 199 ? 5.684 37.688 4.797 1 96.38 199 VAL A CA 1
ATOM 1574 C C . VAL A 1 199 ? 5.395 38.656 5.926 1 96.38 199 VAL A C 1
ATOM 1576 O O . VAL A 1 199 ? 4.535 38.406 6.773 1 96.38 199 VAL A O 1
ATOM 1579 N N . GLU A 1 200 ? 6.121 39.75 5.938 1 95.56 200 GLU A N 1
ATOM 1580 C CA . GLU A 1 200 ? 5.898 40.781 6.941 1 95.56 200 GLU A CA 1
ATOM 1581 C C . GLU A 1 200 ? 4.484 41.344 6.855 1 95.56 200 GLU A C 1
ATOM 1583 O O . GLU A 1 200 ? 3.848 41.594 7.879 1 95.56 200 GLU A O 1
ATOM 1588 N N . GLU A 1 201 ? 4.074 41.5 5.645 1 94 201 GLU A N 1
ATOM 1589 C CA . GLU A 1 201 ? 2.711 42 5.426 1 94 201 GLU A CA 1
ATOM 1590 C C . GLU A 1 201 ? 1.684 40.969 5.941 1 94 201 GLU A C 1
ATOM 1592 O O . GLU A 1 201 ? 0.695 41.375 6.57 1 94 201 GLU A O 1
ATOM 1597 N N . LEU A 1 202 ? 1.901 39.75 5.633 1 92.31 202 LEU A N 1
ATOM 1598 C CA . LEU A 1 202 ? 1.025 38.688 6.125 1 92.31 202 LEU A CA 1
ATOM 1599 C C . LEU A 1 202 ? 0.954 38.688 7.648 1 92.31 202 LEU A C 1
ATOM 1601 O O . LEU A 1 202 ? -0.132 38.594 8.219 1 92.31 202 LEU A O 1
ATOM 1605 N N . ALA A 1 203 ? 2.127 38.781 8.281 1 92.62 203 ALA A N 1
ATOM 1606 C CA . ALA A 1 203 ? 2.207 38.781 9.734 1 92.62 203 ALA A CA 1
ATOM 1607 C C . ALA A 1 203 ? 1.443 39.969 10.328 1 92.62 203 ALA A C 1
ATOM 1609 O O . ALA A 1 203 ? 0.737 39.812 11.328 1 92.62 203 ALA A O 1
ATOM 1610 N N . ALA A 1 204 ? 1.614 41.094 9.719 1 90.5 204 ALA A N 1
ATOM 1611 C CA . ALA A 1 204 ? 0.985 42.312 10.211 1 90.5 204 ALA A CA 1
ATOM 1612 C C . ALA A 1 204 ? -0.522 42.312 9.977 1 90.5 204 ALA A C 1
ATOM 1614 O O . ALA A 1 204 ? -1.302 42.625 10.875 1 90.5 204 ALA A O 1
ATOM 1615 N N . ASP A 1 205 ? -0.894 41.906 8.797 1 86.81 205 ASP A N 1
ATOM 1616 C CA . ASP A 1 205 ? -2.297 41.938 8.391 1 86.81 205 ASP A CA 1
ATOM 1617 C C . ASP A 1 205 ? -3.125 40.938 9.188 1 86.81 205 ASP A C 1
ATOM 1619 O O . ASP A 1 205 ? -4.281 41.219 9.523 1 86.81 205 ASP A O 1
ATOM 1623 N N . PHE A 1 206 ? -2.482 39.844 9.492 1 82.62 206 PHE A N 1
ATOM 1624 C CA . PHE A 1 206 ? -3.262 38.781 10.094 1 82.62 206 PHE A CA 1
ATOM 1625 C C . PHE A 1 206 ? -2.818 38.531 11.531 1 82.62 206 PHE A C 1
ATOM 1627 O O . PHE A 1 206 ? -3.24 37.562 12.164 1 82.62 206 PHE A O 1
ATOM 1634 N N . GLN A 1 207 ? -1.939 39.344 12.07 1 84.12 207 GLN A N 1
ATOM 1635 C CA . GLN A 1 207 ? -1.454 39.281 13.445 1 84.12 207 GLN A CA 1
ATOM 1636 C C . GLN A 1 207 ? -0.894 37.906 13.789 1 84.12 207 GLN A C 1
ATOM 1638 O O . GLN A 1 207 ? -1.226 37.344 14.828 1 84.12 207 GLN A O 1
ATOM 1643 N N . CYS A 1 208 ? -0.174 37.375 12.898 1 87.94 208 CYS A N 1
ATOM 1644 C CA . CYS A 1 208 ? 0.474 36.094 13.078 1 87.94 208 CYS A CA 1
ATOM 1645 C C . CYS A 1 208 ? 1.834 36.25 13.75 1 87.94 208 CYS A C 1
ATOM 1647 O O . CYS A 1 208 ? 2.646 37.062 13.32 1 87.94 208 CYS A O 1
ATOM 1649 N N . SER A 1 209 ? 2.135 35.438 14.758 1 89.19 209 SER A N 1
ATOM 1650 C CA . SER A 1 209 ? 3.344 35.594 15.562 1 89.19 209 SER A CA 1
ATOM 1651 C C . SER A 1 209 ? 4.531 34.906 14.898 1 89.19 209 SER A C 1
ATOM 1653 O O . SER A 1 209 ? 5.684 35.25 15.156 1 89.19 209 SER A O 1
ATOM 1655 N N . LEU A 1 210 ? 4.195 33.938 14.102 1 96.06 210 LEU A N 1
ATOM 1656 C CA . LEU A 1 210 ? 5.273 33.125 13.531 1 96.06 210 LEU A CA 1
ATOM 1657 C C . LEU A 1 210 ? 4.887 32.594 12.156 1 96.06 210 LEU A C 1
ATOM 1659 O O . LEU A 1 210 ? 3.809 32.031 11.984 1 96.06 210 LEU A O 1
ATOM 1663 N N . ILE A 1 211 ? 5.715 32.906 11.141 1 97.5 211 ILE A N 1
ATOM 1664 C CA . ILE A 1 211 ? 5.531 32.375 9.789 1 97.5 211 ILE A CA 1
ATOM 1665 C C . ILE A 1 211 ? 6.801 31.672 9.328 1 97.5 211 ILE A C 1
ATOM 1667 O O . ILE A 1 211 ? 7.891 32.25 9.367 1 97.5 211 ILE A O 1
ATOM 1671 N N . CYS A 1 212 ? 6.633 30.438 8.961 1 97.75 212 CYS A N 1
ATOM 1672 C CA . CYS A 1 212 ? 7.746 29.672 8.406 1 97.75 212 CYS A CA 1
ATOM 1673 C C . CYS A 1 212 ? 7.543 29.406 6.922 1 97.75 212 CYS A C 1
ATOM 1675 O O . CYS A 1 212 ? 6.48 28.938 6.512 1 97.75 212 CYS A O 1
ATOM 1677 N N . VAL A 1 213 ? 8.586 29.688 6.133 1 97.94 213 VAL A N 1
ATOM 1678 C CA . VAL A 1 213 ? 8.594 29.391 4.707 1 97.94 213 VAL A CA 1
ATOM 1679 C C . VAL A 1 213 ? 9.664 28.344 4.398 1 97.94 213 VAL A C 1
ATOM 1681 O O . VAL A 1 213 ? 10.859 28.625 4.527 1 97.94 213 VAL A O 1
ATOM 1684 N N . THR A 1 214 ? 9.227 27.172 3.982 1 96.75 214 THR A N 1
ATOM 1685 C CA . THR A 1 214 ? 10.172 26.109 3.678 1 96.75 214 THR A CA 1
ATOM 1686 C C . THR A 1 214 ? 10.547 26.125 2.199 1 96.75 214 THR A C 1
ATOM 1688 O O . THR A 1 214 ? 9.75 26.547 1.355 1 96.75 214 THR A O 1
ATOM 1691 N N . ALA A 1 215 ? 11.797 25.656 1.918 1 92.94 215 ALA A N 1
ATOM 1692 C CA . ALA A 1 215 ? 12.312 25.625 0.553 1 92.94 215 ALA A CA 1
ATOM 1693 C C . ALA A 1 215 ? 12.969 24.297 0.234 1 92.94 215 ALA A C 1
ATOM 1695 O O . ALA A 1 215 ? 14.055 24.25 -0.345 1 92.94 215 ALA A O 1
ATOM 1696 N N . GLY A 1 216 ? 12.391 23.234 0.612 1 88.88 216 GLY A N 1
ATOM 1697 C CA . GLY A 1 216 ? 12.922 21.906 0.345 1 88.88 216 GLY A CA 1
ATOM 1698 C C . GLY A 1 216 ? 14.336 21.719 0.874 1 88.88 216 GLY A C 1
ATOM 1699 O O . GLY A 1 216 ? 14.602 21.969 2.051 1 88.88 216 GLY A O 1
ATOM 1700 N N . THR A 1 217 ? 15.203 21.359 -0.061 1 86.5 217 THR A N 1
ATOM 1701 C CA . THR A 1 217 ? 16.578 21.062 0.322 1 86.5 217 THR A CA 1
ATOM 1702 C C . THR A 1 217 ? 17.328 22.359 0.641 1 86.5 217 THR A C 1
ATOM 1704 O O . THR A 1 217 ? 18.438 22.312 1.204 1 86.5 217 THR A O 1
ATOM 1707 N N . LYS A 1 218 ? 16.75 23.469 0.388 1 90.69 218 LYS A N 1
ATOM 1708 C CA . LYS A 1 218 ? 17.406 24.75 0.624 1 90.69 218 LYS A CA 1
ATOM 1709 C C . LYS A 1 218 ? 17.094 25.281 2.021 1 90.69 218 LYS A C 1
ATOM 1711 O O . LYS A 1 218 ? 17.484 26.391 2.375 1 90.69 218 LYS A O 1
ATOM 1716 N N . GLY A 1 219 ? 16.328 24.5 2.752 1 94.19 219 GLY A N 1
ATOM 1717 C CA . GLY A 1 219 ? 16.062 24.859 4.133 1 94.19 219 GLY A CA 1
ATOM 1718 C C . GLY A 1 219 ? 14.773 25.656 4.301 1 94.19 219 GLY A C 1
ATOM 1719 O O . GLY A 1 219 ? 13.727 25.266 3.771 1 94.19 219 GLY A O 1
ATOM 1720 N N . ALA A 1 220 ? 14.867 26.688 5.215 1 97.25 220 ALA A N 1
ATOM 1721 C CA . ALA A 1 220 ? 13.664 27.453 5.527 1 97.25 220 ALA A CA 1
ATOM 1722 C C . ALA A 1 220 ? 14.023 28.812 6.121 1 97.25 220 ALA A C 1
ATOM 1724 O O . ALA A 1 220 ? 15.141 29.016 6.602 1 97.25 220 ALA A O 1
ATOM 1725 N N . VAL A 1 221 ? 13.125 29.75 5.996 1 97.5 221 VAL A N 1
ATOM 1726 C CA . VAL A 1 221 ? 13.188 31.031 6.688 1 97.5 221 VAL A CA 1
ATOM 1727 C C . VAL A 1 221 ? 11.992 31.172 7.625 1 97.5 221 VAL A C 1
ATOM 1729 O O . VAL A 1 221 ? 10.93 30.609 7.371 1 97.5 221 VAL A O 1
ATOM 1732 N N . MET A 1 222 ? 12.211 31.906 8.703 1 98.06 222 MET A N 1
ATOM 1733 C CA . MET A 1 222 ? 11.188 32.062 9.727 1 98.06 222 MET A CA 1
ATOM 1734 C C . MET A 1 222 ? 11.102 33.531 10.172 1 98.06 222 MET A C 1
ATOM 1736 O O . MET A 1 222 ? 12.133 34.188 10.367 1 98.06 222 MET A O 1
ATOM 1740 N N . TYR A 1 223 ? 9.953 34.062 10.109 1 96.75 223 TYR A N 1
ATOM 1741 C CA . TYR A 1 223 ? 9.641 35.344 10.695 1 96.75 223 TYR A CA 1
ATOM 1742 C C . TYR A 1 223 ? 8.945 35.188 12.039 1 96.75 223 TYR A C 1
ATOM 1744 O O . TYR A 1 223 ? 7.871 34.562 12.117 1 96.75 223 TYR A O 1
ATOM 1752 N N . GLN A 1 224 ? 9.547 35.625 13.141 1 94.12 224 GLN A N 1
ATOM 1753 C CA . GLN A 1 224 ? 9 35.5 14.484 1 94.12 224 GLN A CA 1
ATOM 1754 C C . GLN A 1 224 ? 9.086 36.812 15.258 1 94.12 224 GLN A C 1
ATOM 1756 O O . GLN A 1 224 ? 10.18 37.281 15.562 1 94.12 224 GLN A O 1
ATOM 1761 N N . ASN A 1 225 ? 7.988 37.312 15.562 1 89.94 225 ASN A N 1
ATOM 1762 C CA . ASN A 1 225 ? 7.891 38.531 16.391 1 89.94 225 ASN A CA 1
ATOM 1763 C C . ASN A 1 225 ? 8.797 39.625 15.867 1 89.94 225 ASN A C 1
ATOM 1765 O O . ASN A 1 225 ? 9.57 40.219 16.625 1 89.94 225 ASN A O 1
ATOM 1769 N N . GLY A 1 226 ? 8.828 39.812 14.547 1 90.12 226 GLY A N 1
ATOM 1770 C CA . GLY A 1 226 ? 9.531 40.938 13.961 1 90.12 226 GLY A CA 1
ATOM 1771 C C . GLY A 1 226 ? 10.945 40.625 13.539 1 90.12 226 GLY A C 1
ATOM 1772 O O . GLY A 1 226 ? 11.625 41.438 12.93 1 90.12 226 GLY A O 1
ATOM 1773 N N . SER A 1 227 ? 11.406 39.438 13.82 1 95.44 227 SER A N 1
ATOM 1774 C CA . SER A 1 227 ? 12.773 39.062 13.484 1 95.44 227 SER A CA 1
ATOM 1775 C C . SER A 1 227 ? 12.797 37.906 12.469 1 95.44 227 SER A C 1
ATOM 1777 O O . SER A 1 227 ? 11.922 37.062 12.484 1 95.44 227 SER A O 1
ATOM 1779 N N . TRP A 1 228 ? 13.844 37.969 11.695 1 97.12 228 TRP A N 1
ATOM 1780 C CA . TRP A 1 228 ? 14.031 36.938 10.672 1 97.12 228 TRP A CA 1
ATOM 1781 C C . TRP A 1 228 ? 15.109 35.938 11.094 1 97.12 228 TRP A C 1
ATOM 1783 O O . TRP A 1 228 ? 16.125 36.344 11.664 1 97.12 228 TRP A O 1
ATOM 1793 N N . TYR A 1 229 ? 14.906 34.75 10.789 1 97.69 229 TYR A N 1
ATOM 1794 C CA . TYR A 1 229 ? 15.867 33.656 10.961 1 97.69 229 TYR A CA 1
ATOM 1795 C C . TYR A 1 229 ? 15.922 32.781 9.719 1 97.69 229 TYR A C 1
ATOM 1797 O O . TYR A 1 229 ? 14.922 32.625 9.016 1 97.69 229 TYR A O 1
ATOM 1805 N N . SER A 1 230 ? 17.109 32.281 9.445 1 96.94 230 SER A N 1
ATOM 1806 C CA . SER A 1 230 ? 17.266 31.406 8.273 1 96.94 230 SER A CA 1
ATOM 1807 C C . SER A 1 230 ? 18.141 30.203 8.594 1 96.94 230 SER A C 1
ATOM 1809 O O . SER A 1 230 ? 19 30.266 9.484 1 96.94 230 SER A O 1
ATOM 1811 N N . HIS A 1 231 ? 17.875 29.172 7.996 1 95.5 231 HIS A N 1
ATOM 1812 C CA . HIS A 1 231 ? 18.672 27.953 8.016 1 95.5 231 HIS A CA 1
ATOM 1813 C C . HIS A 1 231 ? 18.812 27.359 6.617 1 95.5 231 HIS A C 1
ATOM 1815 O O . HIS A 1 231 ? 17.844 27.297 5.859 1 95.5 231 HIS A O 1
ATOM 1821 N N . GLU A 1 232 ? 20.016 26.859 6.223 1 93.19 232 GLU A N 1
ATOM 1822 C CA . GLU A 1 232 ? 20.344 26.453 4.859 1 93.19 232 GLU A CA 1
ATOM 1823 C C . GLU A 1 232 ? 20 24.984 4.625 1 93.19 232 GLU A C 1
ATOM 1825 O O . GLU A 1 232 ? 20.25 24.453 3.539 1 93.19 232 GLU A O 1
ATOM 1830 N N . GLY A 1 233 ? 19.344 24.406 5.48 1 90.25 233 GLY A N 1
ATOM 1831 C CA . GLY A 1 233 ? 19.078 22.984 5.344 1 90.25 233 GLY A CA 1
ATOM 1832 C C . GLY A 1 233 ? 20.281 22.109 5.629 1 90.25 233 GLY A C 1
ATOM 1833 O O . GLY A 1 233 ? 21.359 22.625 5.984 1 90.25 233 GLY A O 1
ATOM 1834 N N . TYR A 1 234 ? 20.078 20.828 5.648 1 88.75 234 TYR A N 1
ATOM 1835 C CA . TYR A 1 234 ? 21.156 19.875 5.844 1 88.75 234 TYR A CA 1
ATOM 1836 C C . TYR A 1 234 ? 21.484 19.156 4.539 1 88.75 234 TYR A C 1
ATOM 1838 O O . TYR A 1 234 ? 20.594 18.719 3.812 1 88.75 234 TYR A O 1
ATOM 1846 N N . PRO A 1 235 ? 22.812 19.156 4.199 1 76.12 235 PRO A N 1
ATOM 1847 C CA . PRO A 1 235 ? 23.188 18.438 2.984 1 76.12 235 PRO A CA 1
ATOM 1848 C C . PRO A 1 235 ? 22.734 16.969 2.996 1 76.12 235 PRO A C 1
ATOM 1850 O O . PRO A 1 235 ? 22.906 16.281 4.004 1 76.12 235 PRO A O 1
ATOM 1853 N N . ALA A 1 236 ? 21.734 16.594 2.164 1 67.12 236 ALA A N 1
ATOM 1854 C CA . ALA A 1 236 ? 21.391 15.172 2.242 1 67.12 236 ALA A CA 1
ATOM 1855 C C . ALA A 1 236 ? 20.922 14.648 0.885 1 67.12 236 ALA A C 1
ATOM 1857 O O . ALA A 1 236 ? 20.453 15.414 0.042 1 67.12 236 ALA A O 1
ATOM 1858 N N . ASN A 1 237 ? 21.359 13.414 0.688 1 72.62 237 ASN A N 1
ATOM 18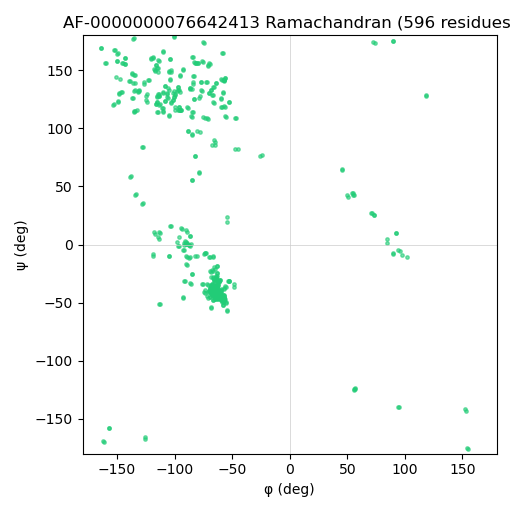59 C CA . ASN A 1 237 ? 20.75 12.68 -0.416 1 72.62 237 ASN A CA 1
ATOM 1860 C C . ASN A 1 237 ? 19.266 12.422 -0.166 1 72.62 237 ASN A C 1
ATOM 1862 O O . ASN A 1 237 ? 18.906 11.5 0.57 1 72.62 237 ASN A O 1
ATOM 1866 N N . VAL A 1 238 ? 18.484 13.367 -0.576 1 76.56 238 VAL A N 1
ATOM 1867 C CA . VAL A 1 238 ? 17.031 13.25 -0.439 1 76.56 238 VAL A CA 1
ATOM 1868 C C . VAL A 1 238 ? 16.547 11.977 -1.128 1 76.56 238 VAL A C 1
ATOM 1870 O O . VAL A 1 238 ? 16.859 11.734 -2.295 1 76.56 238 VAL A O 1
ATOM 1873 N N . LYS A 1 239 ? 15.938 11.07 -0.327 1 74.38 239 LYS A N 1
ATOM 1874 C CA . LYS A 1 239 ? 15.367 9.828 -0.843 1 74.38 239 LYS A CA 1
ATOM 1875 C C . LYS A 1 239 ? 13.891 10 -1.183 1 74.38 239 LYS A C 1
ATOM 1877 O O . LYS A 1 239 ? 13.438 9.57 -2.246 1 74.38 239 LYS A O 1
ATOM 1882 N N . ASP A 1 240 ? 13.203 10.625 -0.261 1 80.38 240 ASP A N 1
ATOM 1883 C CA . ASP A 1 240 ? 11.75 10.797 -0.321 1 80.38 240 ASP A CA 1
ATOM 1884 C C . ASP A 1 240 ? 11.312 12.047 0.437 1 80.38 240 ASP A C 1
ATOM 1886 O O . ASP A 1 240 ? 11.477 12.133 1.656 1 80.38 240 ASP A O 1
ATOM 1890 N N . SER A 1 241 ? 10.695 12.93 -0.198 1 83.81 241 SER A N 1
ATOM 1891 C CA . SER A 1 241 ? 10.336 14.18 0.468 1 83.81 241 SER A CA 1
ATOM 1892 C C . SER A 1 241 ? 8.961 14.078 1.113 1 83.81 241 SER A C 1
ATOM 1894 O O . SER A 1 241 ? 8.508 15.023 1.771 1 83.81 241 SER A O 1
ATOM 1896 N N . VAL A 1 242 ? 8.391 12.945 0.963 1 86.69 242 VAL A N 1
ATOM 1897 C CA . VAL A 1 242 ? 7.043 12.758 1.501 1 86.69 242 VAL A CA 1
ATOM 1898 C C . VAL A 1 242 ? 7.082 12.836 3.025 1 86.69 242 VAL A C 1
ATOM 1900 O O . VAL A 1 242 ? 7.852 12.117 3.67 1 86.69 242 VAL A O 1
ATOM 1903 N N . GLY A 1 243 ? 6.352 13.719 3.574 1 93.19 243 GLY A N 1
ATOM 1904 C CA . GLY A 1 243 ? 6.219 13.82 5.02 1 93.19 243 GLY A CA 1
ATOM 1905 C C . GLY A 1 243 ? 7.246 14.734 5.652 1 93.19 243 GLY A C 1
ATOM 1906 O O . GLY A 1 243 ? 7.152 15.055 6.84 1 93.19 243 GLY A O 1
ATOM 1907 N N . ALA A 1 244 ? 8.234 15.203 4.871 1 94.88 244 ALA A N 1
ATOM 1908 C CA . ALA A 1 244 ? 9.297 16.047 5.41 1 94.88 244 ALA A CA 1
ATOM 1909 C C . ALA A 1 244 ? 8.734 17.344 5.988 1 94.88 244 ALA A C 1
ATOM 1911 O O . ALA A 1 244 ? 9.133 17.766 7.074 1 94.88 244 ALA A O 1
ATOM 1912 N N . GLY A 1 245 ? 7.852 17.953 5.242 1 96.62 245 GLY A N 1
ATOM 1913 C CA . GLY A 1 245 ? 7.215 19.172 5.723 1 96.62 245 GLY A CA 1
ATOM 1914 C C . GLY A 1 245 ? 6.395 18.953 6.98 1 96.62 245 GLY A C 1
ATOM 1915 O O . GLY A 1 245 ? 6.352 19.828 7.852 1 96.62 245 GLY A O 1
ATOM 1916 N N . ASP A 1 246 ? 5.766 17.797 7.078 1 98.25 246 ASP A N 1
ATOM 1917 C CA . ASP A 1 246 ? 4.969 17.469 8.258 1 98.25 246 ASP A CA 1
ATOM 1918 C C . ASP A 1 246 ? 5.859 17.281 9.484 1 98.25 246 ASP A C 1
ATOM 1920 O O . ASP A 1 246 ? 5.512 17.734 10.578 1 98.25 246 ASP A O 1
ATOM 1924 N N . ALA A 1 247 ? 6.961 16.625 9.266 1 98.06 247 ALA A N 1
ATOM 1925 C CA . ALA A 1 247 ? 7.926 16.453 10.344 1 98.06 247 ALA A CA 1
ATOM 1926 C C . ALA A 1 247 ? 8.516 17.781 10.789 1 98.06 247 ALA A C 1
ATOM 1928 O O . ALA A 1 247 ? 8.719 18.016 11.984 1 98.06 247 ALA A O 1
ATOM 1929 N N . PHE A 1 248 ? 8.789 18.641 9.836 1 98 248 PHE A N 1
ATOM 1930 C CA . PHE A 1 248 ? 9.258 20 10.109 1 98 248 PHE A CA 1
ATOM 1931 C C . PHE A 1 248 ? 8.297 20.734 11.031 1 98 248 PHE A C 1
ATOM 1933 O O . PHE A 1 248 ? 8.711 21.281 12.062 1 98 248 PHE A O 1
ATOM 1940 N N . LEU A 1 249 ? 7.051 20.703 10.703 1 98.69 249 LEU A N 1
ATOM 1941 C CA . LEU A 1 249 ? 6.035 21.406 11.477 1 98.69 249 LEU A CA 1
ATOM 1942 C C . LEU A 1 249 ? 5.926 20.812 12.883 1 98.69 249 LEU A C 1
ATOM 1944 O O . LEU A 1 249 ? 5.84 21.562 13.859 1 98.69 249 LEU A O 1
ATOM 1948 N N . ALA A 1 250 ? 5.922 19.484 12.953 1 98.75 250 ALA A N 1
ATOM 1949 C CA . ALA A 1 250 ? 5.852 18.828 14.266 1 98.75 250 ALA A CA 1
ATOM 1950 C C . ALA A 1 250 ? 7.012 19.266 15.156 1 98.75 250 ALA A C 1
ATOM 1952 O O . ALA A 1 250 ? 6.816 19.578 16.328 1 98.75 250 ALA A O 1
ATOM 1953 N N . ALA A 1 251 ? 8.195 19.297 14.586 1 98.38 251 ALA A N 1
ATOM 1954 C CA . ALA A 1 251 ? 9.375 19.703 15.336 1 98.38 251 ALA A CA 1
ATOM 1955 C C . ALA A 1 251 ? 9.32 21.172 15.719 1 98.38 251 ALA A C 1
ATOM 1957 O O . ALA A 1 251 ? 9.789 21.562 16.797 1 98.38 251 ALA A O 1
ATOM 1958 N N . LEU A 1 252 ? 8.797 21.984 14.844 1 98.06 252 LEU A N 1
ATOM 1959 C CA . LEU A 1 252 ? 8.586 23.391 15.156 1 98.06 252 LEU A CA 1
ATOM 1960 C C . LEU A 1 252 ? 7.711 23.547 16.391 1 98.06 252 LEU A C 1
ATOM 1962 O O . LEU A 1 252 ? 8.047 24.297 17.312 1 98.06 252 LEU A O 1
ATOM 1966 N N . VAL A 1 253 ? 6.625 22.812 16.453 1 98 253 VAL A N 1
ATOM 1967 C CA . VAL A 1 253 ? 5.684 22.828 17.578 1 98 253 VAL A CA 1
ATOM 1968 C C . VAL A 1 253 ? 6.383 22.359 18.844 1 98 253 VAL A C 1
ATOM 1970 O O . VAL A 1 253 ? 6.266 23 19.891 1 98 253 VAL A O 1
ATOM 1973 N N . CYS A 1 254 ? 7.09 21.281 18.703 1 97.38 254 CYS A N 1
ATOM 1974 C CA . CYS A 1 254 ? 7.832 20.734 19.844 1 97.38 254 CYS A CA 1
ATOM 1975 C C . CYS A 1 254 ? 8.805 21.766 20.406 1 97.38 254 CYS A C 1
ATOM 1977 O O . CYS A 1 254 ? 8.883 21.953 21.609 1 97.38 254 CYS A O 1
ATOM 1979 N N . GLY A 1 255 ? 9.555 22.391 19.516 1 96.81 255 GLY A N 1
ATOM 1980 C CA . GLY A 1 255 ? 10.5 23.422 19.922 1 96.81 255 GLY A CA 1
ATOM 1981 C C . GLY A 1 255 ? 9.836 24.594 20.609 1 96.81 255 GLY A C 1
ATOM 1982 O O . GLY A 1 255 ? 10.344 25.109 21.609 1 96.81 255 GLY A O 1
ATOM 1983 N N . ILE A 1 256 ? 8.703 25.031 20.078 1 96.25 256 ILE A N 1
ATOM 1984 C CA . ILE A 1 256 ? 7.969 26.156 20.656 1 96.25 256 ILE A CA 1
ATOM 1985 C C . ILE A 1 256 ? 7.523 25.797 22.078 1 96.25 256 ILE A C 1
ATOM 1987 O O . ILE A 1 256 ? 7.656 26.625 22.984 1 96.25 256 ILE A O 1
ATOM 1991 N N . GLN A 1 257 ? 6.984 24.609 22.266 1 96 257 GLN A N 1
ATOM 1992 C CA . GLN A 1 257 ? 6.543 24.188 23.578 1 96 257 GLN A CA 1
ATOM 1993 C C . GLN A 1 257 ? 7.719 24.094 24.547 1 96 257 GLN A C 1
ATOM 1995 O O . GLN A 1 257 ? 7.555 24.297 25.75 1 96 257 GLN A O 1
ATOM 2000 N N . ALA A 1 258 ? 8.867 23.828 24 1 94.75 258 ALA A N 1
ATOM 2001 C CA . ALA A 1 258 ? 10.078 23.734 24.812 1 94.75 258 ALA A CA 1
ATOM 2002 C C . ALA A 1 258 ? 10.727 25.109 24.969 1 94.75 258 ALA A C 1
ATOM 2004 O O . ALA A 1 258 ? 11.844 25.219 25.469 1 94.75 258 ALA A O 1
ATOM 2005 N N . GLU A 1 259 ? 10.125 26.125 24.375 1 94 259 GLU A N 1
ATOM 2006 C CA . GLU A 1 259 ? 10.539 27.516 24.516 1 94 259 GLU A CA 1
ATOM 2007 C C . GLU A 1 259 ? 11.828 27.797 23.75 1 94 259 GLU A C 1
ATOM 2009 O O . GLU A 1 259 ? 12.648 28.609 24.172 1 94 259 GLU A O 1
ATOM 2014 N N . LYS A 1 260 ? 12.023 27 22.766 1 91.88 260 LYS A N 1
ATOM 2015 C CA . LYS A 1 260 ? 13.102 27.359 21.844 1 91.88 260 LYS A CA 1
ATOM 2016 C C . LYS A 1 260 ? 12.719 28.578 21 1 91.88 260 LYS A C 1
ATOM 2018 O O . LYS A 1 260 ? 11.539 28.859 20.797 1 91.88 260 LYS A O 1
ATOM 2023 N N . LYS A 1 261 ? 13.836 29.312 20.547 1 90.56 261 LYS A N 1
ATOM 2024 C CA . LYS A 1 261 ? 13.562 30.516 19.75 1 90.56 261 LYS A CA 1
ATOM 2025 C C . LYS A 1 261 ? 14.594 30.688 18.641 1 90.56 261 LYS A C 1
ATOM 2027 O O . LYS A 1 261 ? 15.641 30.047 18.641 1 90.56 261 LYS A O 1
ATOM 2032 N N . GLY A 1 262 ? 14.188 31.469 17.703 1 93.5 262 GLY A N 1
ATOM 2033 C CA . GLY A 1 262 ? 15.094 31.922 16.672 1 93.5 262 GLY A CA 1
ATOM 2034 C C . GLY A 1 262 ? 15.773 30.797 15.93 1 93.5 262 GLY A C 1
ATOM 2035 O O . GLY A 1 262 ? 15.109 29.875 15.461 1 93.5 262 GLY A O 1
ATOM 2036 N N . GLU A 1 263 ? 17.062 30.891 15.953 1 95 263 GLU A N 1
ATOM 2037 C CA . GLU A 1 263 ? 17.875 29.969 15.156 1 95 263 GLU A CA 1
ATOM 2038 C C . GLU A 1 263 ? 17.781 28.547 15.68 1 95 263 GLU A C 1
ATOM 2040 O O . GLU A 1 263 ? 17.766 27.594 14.898 1 95 263 GLU A O 1
ATOM 2045 N N . GLU A 1 264 ? 17.719 28.453 16.953 1 95.56 264 GLU A N 1
ATOM 2046 C CA . GLU A 1 264 ? 17.641 27.141 17.547 1 95.56 264 GLU A CA 1
ATOM 2047 C C . GLU A 1 264 ? 16.344 26.422 17.172 1 95.56 264 GLU A C 1
ATOM 2049 O O . GLU A 1 264 ? 16.344 25.234 16.859 1 95.56 264 GLU A O 1
ATOM 2054 N N . LEU A 1 265 ? 15.25 27.125 17.234 1 96.56 265 LEU A N 1
ATOM 2055 C CA . LEU A 1 265 ? 13.945 26.609 16.859 1 96.56 265 LEU A CA 1
ATOM 2056 C C . LEU A 1 265 ? 13.938 26.156 15.391 1 96.56 265 LEU A C 1
ATOM 2058 O O . LEU A 1 265 ? 13.539 25.031 15.086 1 96.56 265 LEU A O 1
ATOM 2062 N N . LEU A 1 266 ? 14.469 27 14.57 1 97.5 266 LEU A N 1
ATOM 2063 C CA . LEU A 1 266 ? 14.469 26.719 13.133 1 97.5 266 LEU A CA 1
ATOM 2064 C C . LEU A 1 266 ? 15.406 25.562 12.805 1 97.5 266 LEU A C 1
ATOM 2066 O O . LEU A 1 266 ? 15.094 24.734 11.945 1 97.5 266 LEU A O 1
ATOM 2070 N N . ARG A 1 267 ? 16.5 25.516 13.477 1 96.31 267 ARG A N 1
ATOM 2071 C CA . ARG A 1 267 ? 17.453 24.438 13.297 1 96.31 267 ARG A CA 1
ATOM 2072 C C . ARG A 1 267 ? 16.828 23.078 13.633 1 96.31 267 ARG A C 1
ATOM 2074 O O . ARG A 1 267 ? 17 22.109 12.898 1 96.31 267 ARG A O 1
ATOM 2081 N N . TYR A 1 268 ? 16.156 23.016 14.688 1 96.5 268 TYR A N 1
ATOM 2082 C CA . TYR A 1 268 ? 15.508 21.781 15.125 1 96.5 268 TYR A CA 1
ATOM 2083 C C . TYR A 1 268 ? 14.43 21.344 14.141 1 96.5 268 TYR A C 1
ATOM 2085 O O . TYR A 1 268 ? 14.352 20.172 13.781 1 96.5 268 TYR A O 1
ATOM 2093 N N . ALA A 1 269 ? 13.633 22.297 13.703 1 97.62 269 ALA A N 1
ATOM 2094 C CA . ALA A 1 269 ? 12.586 22 12.727 1 97.62 269 ALA A CA 1
ATOM 2095 C C . ALA A 1 269 ? 13.18 21.484 11.414 1 97.62 269 ALA A C 1
ATOM 2097 O O . ALA A 1 269 ? 12.703 20.484 10.867 1 97.62 269 ALA A O 1
ATOM 2098 N N . ASN A 1 270 ? 14.258 22.094 10.984 1 96.31 270 ASN A N 1
ATOM 2099 C CA . ASN A 1 270 ? 14.922 21.688 9.758 1 96.31 270 ASN A CA 1
ATOM 2100 C C . ASN A 1 270 ? 15.531 20.281 9.891 1 96.31 270 ASN A C 1
ATOM 2102 O O . ASN A 1 270 ? 15.508 19.5 8.938 1 96.31 270 ASN A O 1
ATOM 2106 N N . ALA A 1 271 ? 16.047 20.031 11.023 1 95.88 271 ALA A N 1
ATOM 2107 C CA . ALA A 1 271 ? 16.656 18.719 11.266 1 95.88 271 ALA A CA 1
ATOM 2108 C C . ALA A 1 271 ? 15.617 17.609 11.141 1 95.88 271 ALA A C 1
ATOM 2110 O O . ALA A 1 271 ? 15.875 16.578 10.516 1 95.88 271 ALA A O 1
ATOM 2111 N N . ALA A 1 272 ? 14.453 17.828 11.664 1 96.69 272 ALA A N 1
ATOM 2112 C CA . ALA A 1 272 ? 13.391 16.828 11.594 1 96.69 272 ALA A CA 1
ATOM 2113 C C . ALA A 1 272 ? 12.945 16.594 10.156 1 96.69 272 ALA A C 1
ATOM 2115 O O . ALA A 1 272 ? 12.812 15.461 9.711 1 96.69 272 ALA A O 1
ATOM 2116 N N . GLY A 1 273 ? 12.727 17.719 9.445 1 96.12 273 GLY A N 1
ATOM 2117 C CA . GLY A 1 273 ? 12.375 17.594 8.047 1 96.12 273 GLY A CA 1
ATOM 2118 C C . GLY A 1 273 ? 13.406 16.844 7.23 1 96.12 273 GLY A C 1
ATOM 2119 O O . GLY A 1 273 ? 13.07 15.953 6.445 1 96.12 273 GLY A O 1
ATOM 2120 N N . SER A 1 274 ? 14.633 17.172 7.465 1 94.19 274 SER A N 1
ATOM 2121 C CA . SER A 1 274 ? 15.734 16.547 6.742 1 94.19 274 SER A CA 1
ATOM 2122 C C . SER A 1 274 ? 15.859 15.062 7.086 1 94.19 274 SER A C 1
ATOM 2124 O O . SER A 1 274 ? 16.141 14.234 6.215 1 94.19 274 SER A O 1
ATOM 2126 N N . PHE A 1 275 ? 15.727 14.766 8.336 1 94.56 275 PHE A N 1
ATOM 2127 C CA . PHE A 1 275 ? 15.805 13.375 8.789 1 94.56 275 PHE A CA 1
ATOM 2128 C C . PHE A 1 275 ? 14.773 12.516 8.07 1 94.56 275 PHE A C 1
ATOM 2130 O O . PHE A 1 275 ? 15.102 11.453 7.543 1 94.56 275 PHE A O 1
ATOM 2137 N N . VAL A 1 276 ? 13.539 12.984 8.008 1 94.81 276 VAL A N 1
ATOM 2138 C CA . VAL A 1 276 ? 12.438 12.242 7.398 1 94.81 276 VAL A CA 1
ATOM 2139 C C . VAL A 1 276 ? 12.648 12.148 5.891 1 94.81 276 VAL A C 1
ATOM 2141 O O . VAL A 1 276 ? 12.367 11.117 5.277 1 94.81 276 VAL A O 1
ATOM 2144 N N . ALA A 1 277 ? 13.188 13.203 5.285 1 93.06 277 ALA A N 1
ATOM 2145 C CA . ALA A 1 277 ? 13.438 13.219 3.846 1 93.06 277 ALA A CA 1
ATOM 2146 C C . ALA A 1 277 ? 14.445 12.148 3.449 1 93.06 277 ALA A C 1
ATOM 2148 O O . ALA A 1 277 ? 14.523 11.75 2.283 1 93.06 277 ALA A O 1
ATOM 2149 N N . ARG A 1 278 ? 15.195 11.664 4.43 1 91.25 278 ARG A N 1
ATOM 2150 C CA . ARG A 1 278 ? 16.234 10.664 4.188 1 91.25 278 ARG A CA 1
ATOM 2151 C C . ARG A 1 278 ? 15.68 9.258 4.359 1 91.25 278 ARG A C 1
ATOM 2153 O O . ARG A 1 278 ? 16.391 8.273 4.148 1 91.25 278 ARG A O 1
ATOM 2160 N N . LYS A 1 279 ? 14.484 9.156 4.762 1 90.5 279 LYS A N 1
ATOM 2161 C CA . LYS A 1 279 ? 13.852 7.867 5.039 1 90.5 279 LYS A CA 1
ATOM 2162 C C . LYS A 1 279 ? 12.781 7.551 4.004 1 90.5 279 LYS A C 1
ATOM 2164 O O . LYS A 1 279 ? 12.406 8.406 3.201 1 90.5 279 LYS A O 1
ATOM 2169 N N . ASP A 1 280 ? 12.352 6.285 4.004 1 86.12 280 ASP A N 1
ATOM 2170 C CA . ASP A 1 280 ? 11.242 5.879 3.143 1 86.12 280 ASP A CA 1
ATOM 2171 C C . ASP A 1 280 ? 9.898 6.188 3.793 1 86.12 280 ASP A C 1
ATOM 2173 O O . ASP A 1 280 ? 9.633 5.75 4.914 1 86.12 280 ASP A O 1
ATOM 2177 N N . GLY A 1 281 ? 9.125 6.93 3.031 1 88.69 281 GLY A N 1
ATOM 2178 C CA . GLY A 1 281 ? 7.762 7.137 3.492 1 88.69 281 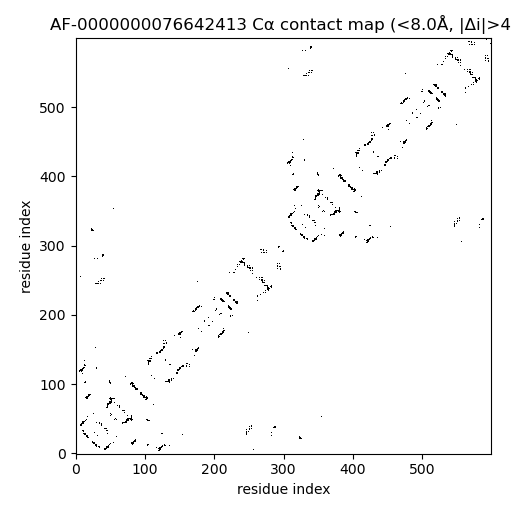GLY A CA 1
ATOM 2179 C C . GLY A 1 281 ? 7.609 8.352 4.387 1 88.69 281 GLY A C 1
ATOM 2180 O O . GLY A 1 281 ? 8.602 8.938 4.824 1 88.69 281 GLY A O 1
ATOM 2181 N N . ALA A 1 282 ? 6.484 8.695 4.77 1 92.25 282 ALA A N 1
ATOM 2182 C CA . ALA A 1 282 ? 6.148 9.938 5.461 1 92.25 282 ALA A CA 1
ATOM 2183 C C . ALA A 1 282 ? 6.277 9.773 6.973 1 92.25 282 ALA A C 1
ATOM 2185 O O . ALA A 1 282 ? 6.387 10.758 7.703 1 92.25 282 ALA A O 1
ATOM 2186 N N . THR A 1 283 ? 6.301 8.516 7.48 1 95.62 283 THR A N 1
ATOM 2187 C CA . THR A 1 283 ? 6.18 8.312 8.922 1 95.62 283 THR A CA 1
ATOM 2188 C C . THR A 1 283 ? 7.16 7.25 9.398 1 95.62 283 THR A C 1
ATOM 2190 O O . THR A 1 283 ? 6.754 6.258 10.016 1 95.62 283 THR A O 1
ATOM 2193 N N . PRO A 1 284 ? 8.414 7.488 9.18 1 94.06 284 PRO A N 1
ATOM 2194 C CA . PRO A 1 284 ? 9.398 6.551 9.727 1 94.06 284 PRO A CA 1
ATOM 2195 C C . PRO A 1 284 ? 9.492 6.621 11.25 1 94.06 284 PRO A C 1
ATOM 2197 O O . PRO A 1 284 ? 9.125 7.633 11.852 1 94.06 284 PRO A O 1
ATOM 2200 N N . GLU A 1 285 ? 9.93 5.574 11.805 1 94.06 285 GLU A N 1
ATOM 2201 C CA . GLU A 1 285 ? 10.164 5.57 13.25 1 94.06 285 GLU A CA 1
ATOM 2202 C C . GLU A 1 285 ? 11.461 6.301 13.594 1 94.06 285 GLU A C 1
ATOM 2204 O O . GLU A 1 285 ? 12.461 6.172 12.883 1 94.06 285 GLU A O 1
ATOM 2209 N N . TYR A 1 286 ? 11.445 7.043 14.633 1 95.5 286 TYR A N 1
ATOM 2210 C CA . TYR A 1 286 ? 12.625 7.727 15.148 1 95.5 286 TYR A CA 1
ATOM 2211 C C . TYR A 1 286 ? 12.406 8.195 16.578 1 95.5 286 TYR A C 1
ATOM 2213 O O . TYR A 1 286 ? 11.297 8.078 17.109 1 95.5 286 TYR A O 1
ATOM 2221 N N . THR A 1 287 ? 13.43 8.602 17.188 1 95.81 287 THR A N 1
ATOM 2222 C CA . THR A 1 287 ? 13.375 9.18 18.531 1 95.81 287 THR A CA 1
ATOM 2223 C C . THR A 1 287 ? 13.758 10.656 18.516 1 95.81 287 THR A C 1
ATOM 2225 O O . THR A 1 287 ? 14.406 11.117 17.578 1 95.81 287 THR A O 1
ATOM 2228 N N . PRO A 1 288 ? 13.289 11.352 19.578 1 95.88 288 PRO A N 1
ATOM 2229 C CA . PRO A 1 288 ? 13.75 12.742 19.672 1 95.88 288 PRO A CA 1
ATOM 2230 C C . PRO A 1 288 ? 15.273 12.859 19.609 1 95.88 288 PRO A C 1
ATOM 2232 O O . PRO A 1 288 ? 15.805 13.828 19.062 1 95.88 288 PRO A O 1
ATOM 2235 N N . GLY A 1 289 ? 15.922 11.859 20.109 1 95.75 289 GLY A N 1
ATOM 2236 C CA . GLY A 1 289 ? 17.375 11.836 20.094 1 95.75 289 GLY A CA 1
ATOM 2237 C C . GLY A 1 289 ? 17.953 11.82 18.688 1 95.75 289 GLY A C 1
ATOM 2238 O O . GLY A 1 289 ? 19 12.414 18.438 1 95.75 289 GLY A O 1
ATOM 2239 N N . ASP A 1 290 ? 17.297 11.133 17.766 1 95.62 290 ASP A N 1
ATOM 2240 C CA . ASP A 1 290 ? 17.734 11.094 16.375 1 95.62 290 ASP A CA 1
ATOM 2241 C C . ASP A 1 290 ? 17.75 12.492 15.766 1 95.62 290 ASP A C 1
ATOM 2243 O O . ASP A 1 290 ? 18.688 12.859 15.055 1 95.62 290 ASP A O 1
ATOM 2247 N N . ILE A 1 291 ? 16.75 13.297 16.094 1 95.69 291 ILE A N 1
ATOM 2248 C CA . ILE A 1 291 ? 16.609 14.648 15.547 1 95.69 291 ILE A CA 1
ATOM 2249 C C . ILE A 1 291 ? 17.641 15.57 16.203 1 95.69 291 ILE A C 1
ATOM 2251 O O . ILE A 1 291 ? 18.266 16.391 15.539 1 95.69 291 ILE A O 1
ATOM 2255 N N . GLU A 1 292 ? 17.828 15.414 17.484 1 95.12 292 GLU A N 1
ATOM 2256 C CA . GLU A 1 292 ? 18.797 16.219 18.203 1 95.12 292 GLU A CA 1
ATOM 2257 C C . GLU A 1 292 ? 20.203 16 17.672 1 95.12 292 GLU A C 1
ATOM 2259 O O . GLU A 1 292 ? 20.969 16.953 17.531 1 95.12 292 GLU A O 1
ATOM 2264 N N . ARG A 1 293 ? 20.5 14.797 17.391 1 94.25 293 ARG A N 1
ATOM 2265 C CA . ARG A 1 293 ? 21.812 14.477 16.859 1 94.25 293 ARG A CA 1
ATOM 2266 C C . ARG A 1 293 ? 22.062 15.148 15.516 1 94.25 293 ARG A C 1
ATOM 2268 O O . ARG A 1 293 ? 23.141 15.688 15.266 1 94.25 293 ARG A O 1
ATOM 2275 N N . LEU A 1 294 ? 21.078 15.117 14.742 1 92.12 294 LEU A N 1
ATOM 2276 C CA . LEU A 1 294 ? 21.203 15.766 13.438 1 92.12 294 LEU A CA 1
ATOM 2277 C C . LEU A 1 294 ? 21.312 17.281 13.594 1 92.12 294 LEU A C 1
ATOM 2279 O O . LEU A 1 294 ? 22.109 17.922 12.914 1 92.12 294 LEU A O 1
ATOM 2283 N N . ALA A 1 295 ? 20.531 17.859 14.43 1 92.81 295 ALA A N 1
ATOM 2284 C CA . ALA A 1 295 ? 20.516 19.312 14.664 1 92.81 295 ALA A CA 1
ATOM 2285 C C . ALA A 1 295 ? 21.875 19.797 15.164 1 92.81 295 ALA A C 1
ATOM 2287 O O . ALA A 1 295 ? 22.281 20.922 14.867 1 92.81 295 ALA A O 1
ATOM 2288 N N . ARG A 1 296 ? 22.578 18.953 15.867 1 89.44 296 ARG A N 1
ATOM 2289 C CA . ARG A 1 296 ? 23.859 19.328 16.438 1 89.44 296 ARG A CA 1
ATOM 2290 C C . ARG A 1 296 ? 24.984 19.094 15.438 1 89.44 296 ARG A C 1
ATOM 2292 O O . ARG A 1 296 ? 26.109 19.547 15.641 1 89.44 296 ARG A O 1
ATOM 2299 N N . GLY A 1 297 ? 24.688 18.609 14.281 1 77.25 297 GLY A N 1
ATOM 2300 C CA . GLY A 1 297 ? 25.703 18.375 13.273 1 77.25 297 GLY A CA 1
ATOM 2301 C C . GLY A 1 297 ? 26.406 17.047 13.43 1 77.25 297 GLY A C 1
ATOM 2302 O O . GLY A 1 297 ? 27.469 16.828 12.852 1 77.25 297 GLY A O 1
ATOM 2303 N N . SER A 1 298 ? 26.016 16.203 14.352 1 57.22 298 SER A N 1
ATOM 2304 C CA . SER A 1 298 ? 26.672 14.922 14.547 1 57.22 298 SER A CA 1
ATOM 2305 C C . SER A 1 298 ? 26.188 13.898 13.523 1 57.22 298 SER A C 1
ATOM 2307 O O . SER A 1 298 ? 24.984 13.734 13.32 1 57.22 298 SER A O 1
ATOM 2309 N N . ARG A 1 299 ? 26.859 13.695 12.516 1 46.5 299 ARG A N 1
ATOM 2310 C CA . ARG A 1 299 ? 26.609 12.781 11.406 1 46.5 299 ARG A CA 1
ATOM 2311 C C . ARG A 1 299 ? 26.406 11.352 11.906 1 46.5 299 ARG A C 1
ATOM 2313 O O . ARG A 1 299 ? 26.594 10.398 11.148 1 46.5 299 ARG A O 1
ATOM 2320 N N . GLU A 1 300 ? 26.094 10.867 13.07 1 38.31 300 GLU A N 1
ATOM 2321 C CA . GLU A 1 300 ? 26.047 9.414 13.094 1 38.31 300 GLU A CA 1
ATOM 2322 C C . GLU A 1 300 ? 24.766 8.883 12.469 1 38.31 300 GLU A C 1
ATOM 2324 O O . GLU A 1 300 ? 23.703 9.461 12.648 1 38.31 300 GLU A O 1
ATOM 2329 N N . MET B 1 1 ? -1.776 -25.578 -43.125 1 28.89 1 MET B N 1
ATOM 2330 C CA . MET B 1 1 ? -2.23 -24.625 -42.125 1 28.89 1 MET B CA 1
ATOM 2331 C C . MET B 1 1 ? -1.247 -24.562 -40.969 1 28.89 1 MET B C 1
ATOM 2333 O O . MET B 1 1 ? -0.839 -25.594 -40.438 1 28.89 1 MET B O 1
ATOM 2337 N N . ALA B 1 2 ? -0.373 -23.562 -40.844 1 42.38 2 ALA B N 1
ATOM 2338 C CA . ALA B 1 2 ? 0.744 -23.578 -39.906 1 42.38 2 ALA B CA 1
ATOM 2339 C C . ALA B 1 2 ? 0.286 -24.016 -38.531 1 42.38 2 ALA B C 1
ATOM 2341 O O . ALA B 1 2 ? -0.668 -23.453 -37.969 1 42.38 2 ALA B O 1
ATOM 2342 N N . SER B 1 3 ? 0.095 -25.094 -38.031 1 39.84 3 SER B N 1
ATOM 2343 C CA . SER B 1 3 ? -0.314 -25.578 -36.719 1 39.84 3 SER B CA 1
ATOM 2344 C C . SER B 1 3 ? 0.019 -24.562 -35.625 1 39.84 3 SER B C 1
ATOM 2346 O O . SER B 1 3 ? 1.191 -24.344 -35.312 1 39.84 3 SER B O 1
ATOM 2348 N N . THR B 1 4 ? -0.604 -23.516 -35.375 1 50.16 4 THR B N 1
ATOM 2349 C CA . THR B 1 4 ? -0.231 -22.328 -34.625 1 50.16 4 THR B CA 1
ATOM 2350 C C . THR B 1 4 ? -0.077 -22.672 -33.125 1 50.16 4 THR B C 1
ATOM 2352 O O . THR B 1 4 ? -1.029 -23.109 -32.5 1 50.16 4 THR B O 1
ATOM 2355 N N . THR B 1 5 ? 1.134 -23.156 -32.688 1 65.25 5 THR B N 1
ATOM 2356 C CA . THR B 1 5 ? 1.526 -23.672 -31.375 1 65.25 5 THR B CA 1
ATOM 2357 C C . THR B 1 5 ? 1.051 -22.734 -30.266 1 65.25 5 THR B C 1
ATOM 2359 O O . THR B 1 5 ? 1.345 -21.531 -30.297 1 65.25 5 THR B O 1
ATOM 2362 N N . LYS B 1 6 ? -0.062 -23.203 -29.422 1 81.44 6 LYS B N 1
ATOM 2363 C CA . LYS B 1 6 ? -0.576 -22.484 -28.266 1 81.44 6 LYS B CA 1
ATOM 2364 C C . LYS B 1 6 ? 0.547 -22.141 -27.297 1 81.44 6 LYS B C 1
ATOM 2366 O O . LYS B 1 6 ? 1.352 -23 -26.938 1 81.44 6 LYS B O 1
ATOM 2371 N N . ARG B 1 7 ? 0.665 -20.844 -27.031 1 90.62 7 ARG B N 1
ATOM 2372 C CA . ARG B 1 7 ? 1.688 -20.453 -26.078 1 90.62 7 ARG B CA 1
ATOM 2373 C C . ARG B 1 7 ? 1.065 -19.75 -24.859 1 90.62 7 ARG B C 1
ATOM 2375 O O . ARG B 1 7 ? 1.693 -19.656 -23.812 1 90.62 7 ARG B O 1
ATOM 2382 N N . ASN B 1 8 ? -0.167 -19.484 -24.938 1 96.5 8 ASN B N 1
ATOM 2383 C CA . ASN B 1 8 ? -0.831 -18.703 -23.906 1 96.5 8 ASN B CA 1
ATOM 2384 C C . ASN B 1 8 ? -1.012 -19.516 -22.625 1 96.5 8 ASN B C 1
ATOM 2386 O O . ASN B 1 8 ? -1.317 -20.703 -22.672 1 96.5 8 ASN B O 1
ATOM 2390 N N . VAL B 1 9 ? -0.797 -18.859 -21.516 1 98.56 9 VAL B N 1
ATOM 2391 C CA . VAL B 1 9 ? -1.015 -19.484 -20.219 1 98.56 9 VAL B CA 1
ATOM 2392 C C . VAL B 1 9 ? -2.156 -18.781 -19.484 1 98.56 9 VAL B C 1
ATOM 2394 O O . VAL B 1 9 ? -2.188 -17.562 -19.406 1 98.56 9 VAL B O 1
ATOM 2397 N N . LEU B 1 10 ? -3.113 -19.547 -19.047 1 98.56 10 LEU B N 1
ATOM 2398 C CA . LEU B 1 10 ? -4.203 -19.031 -18.234 1 98.56 10 LEU B CA 1
ATOM 2399 C C . LEU B 1 10 ? -3.93 -19.25 -16.75 1 98.56 10 LEU B C 1
ATOM 2401 O O . LEU B 1 10 ? -3.758 -20.391 -16.312 1 98.56 10 LEU B O 1
ATOM 2405 N N . CYS B 1 11 ? -3.777 -18.172 -16 1 98.88 11 CYS B N 1
ATOM 2406 C CA . CYS B 1 11 ? -3.674 -18.25 -14.555 1 98.88 11 CYS B CA 1
ATOM 2407 C C . CYS B 1 11 ? -5.023 -17.984 -13.898 1 98.88 11 CYS B C 1
ATOM 2409 O O . CYS B 1 11 ? -5.762 -17.094 -14.312 1 98.88 11 CYS B O 1
ATOM 2411 N N . VAL B 1 12 ? -5.395 -18.797 -12.891 1 98.81 12 VAL B N 1
ATOM 2412 C CA . VAL B 1 12 ? -6.699 -18.625 -12.258 1 98.81 12 VAL B CA 1
ATOM 2413 C C . VAL B 1 12 ? -6.555 -18.688 -10.742 1 98.81 12 VAL B C 1
ATOM 2415 O O . VAL B 1 12 ? -5.836 -19.531 -10.211 1 98.81 12 VAL B O 1
ATOM 2418 N N . GLY B 1 13 ? -7.145 -17.766 -10.031 1 98.75 13 GLY B N 1
ATOM 2419 C CA . GLY B 1 13 ? -7.145 -17.797 -8.578 1 98.75 13 GLY B CA 1
ATOM 2420 C C . GLY B 1 13 ? -7.262 -16.422 -7.949 1 98.75 13 GLY B C 1
ATOM 2421 O O . GLY B 1 13 ? -7.988 -15.562 -8.453 1 98.75 13 GLY B O 1
ATOM 2422 N N . GLU B 1 14 ? -6.566 -16.188 -6.875 1 98.75 14 GLU B N 1
ATOM 2423 C CA . GLU B 1 14 ? -6.828 -15.039 -6.023 1 98.75 14 GLU B CA 1
ATOM 2424 C C . GLU B 1 14 ? -6.078 -13.805 -6.52 1 98.75 14 GLU B C 1
ATOM 2426 O O . GLU B 1 14 ? -4.938 -13.906 -6.98 1 98.75 14 GLU B O 1
ATOM 2431 N N . VAL B 1 15 ? -6.688 -12.711 -6.59 1 98.81 15 VAL B N 1
ATOM 2432 C CA . VAL B 1 15 ? -6.172 -11.344 -6.59 1 98.81 15 VAL B CA 1
ATOM 2433 C C . VAL B 1 15 ? -6.5 -10.672 -5.258 1 98.81 15 VAL B C 1
ATOM 2435 O O . VAL B 1 15 ? -7.66 -10.648 -4.832 1 98.81 15 VAL B O 1
ATOM 2438 N N . LEU B 1 16 ? -5.496 -10.188 -4.562 1 98.69 16 LEU B N 1
ATOM 2439 C CA . LEU B 1 16 ? -5.738 -9.664 -3.227 1 98.69 16 LEU B CA 1
ATOM 2440 C C . LEU B 1 16 ? -4.715 -8.594 -2.867 1 98.69 16 LEU B C 1
ATOM 2442 O O . LEU B 1 16 ? -3.77 -8.352 -3.625 1 98.69 16 LEU B O 1
ATOM 2446 N N . TRP B 1 17 ? -5.004 -7.91 -1.836 1 98.62 17 TRP B N 1
ATOM 2447 C CA . TRP B 1 17 ? -4.066 -6.934 -1.282 1 98.62 17 TRP B CA 1
ATOM 2448 C C . TRP B 1 17 ? -3.441 -7.453 0.008 1 98.62 17 TRP B C 1
ATOM 2450 O O . TRP B 1 17 ? -4.152 -7.867 0.927 1 98.62 17 TRP B O 1
ATOM 2460 N N . ASP B 1 18 ? -2.133 -7.426 0.018 1 96.81 18 ASP B N 1
ATOM 2461 C CA . ASP B 1 18 ? -1.385 -7.793 1.216 1 96.81 18 ASP B CA 1
ATOM 2462 C C . ASP B 1 18 ? -1.155 -6.578 2.113 1 96.81 18 ASP B C 1
ATOM 2464 O O . ASP B 1 18 ? -0.535 -5.598 1.693 1 96.81 18 ASP B O 1
ATOM 2468 N N . SER B 1 19 ? -1.683 -6.641 3.285 1 96.62 19 SER B N 1
ATOM 2469 C CA . SER B 1 19 ? -1.454 -5.582 4.266 1 96.62 19 SER B CA 1
ATOM 2470 C C . SER B 1 19 ? -0.151 -5.809 5.023 1 96.62 19 SER B C 1
ATOM 2472 O O . SER B 1 19 ? -0.143 -6.445 6.078 1 96.62 19 SER B O 1
ATOM 2474 N N . LEU B 1 20 ? 0.945 -5.188 4.562 1 91.81 20 LEU B N 1
ATOM 2475 C CA . LEU B 1 20 ? 2.252 -5.266 5.203 1 91.81 20 LEU B CA 1
ATOM 2476 C C . LEU B 1 20 ? 2.57 -3.98 5.957 1 91.81 20 LEU B C 1
ATOM 2478 O O . LEU B 1 20 ? 1.954 -2.941 5.707 1 91.81 20 LEU B O 1
ATOM 2482 N N . PRO B 1 21 ? 3.471 -4.016 6.887 1 86.88 21 PRO B N 1
ATOM 2483 C CA . PRO B 1 21 ? 3.779 -2.826 7.684 1 86.88 21 PRO B CA 1
ATOM 2484 C C . PRO B 1 21 ? 4.098 -1.605 6.824 1 86.88 21 PRO B C 1
ATOM 2486 O O . PRO B 1 21 ? 3.715 -0.485 7.176 1 86.88 21 PRO B O 1
ATOM 2489 N N . GLY B 1 22 ? 4.66 -1.773 5.699 1 88.44 22 GLY B N 1
ATOM 2490 C CA . GLY B 1 22 ? 5.098 -0.656 4.879 1 88.44 22 GLY B CA 1
ATOM 2491 C C . GLY B 1 22 ? 4.012 -0.12 3.967 1 88.44 22 GLY B C 1
ATOM 2492 O O . GLY B 1 22 ? 4.188 0.921 3.33 1 88.44 22 GLY B O 1
ATOM 2493 N N . GLY B 1 23 ? 2.883 -0.869 3.875 1 95.12 23 GLY B N 1
ATOM 2494 C CA . GLY B 1 23 ? 1.806 -0.462 2.988 1 95.12 23 GLY B CA 1
ATOM 2495 C C . GLY B 1 23 ? 0.948 -1.622 2.52 1 95.12 23 GLY B C 1
ATOM 2496 O O . GLY B 1 23 ? 1.045 -2.729 3.055 1 95.12 23 GLY B O 1
ATOM 2497 N N . LEU B 1 24 ? 0.016 -1.324 1.64 1 97.81 24 LEU B N 1
ATOM 2498 C CA . LEU B 1 24 ? -0.785 -2.346 0.974 1 97.81 24 LEU B CA 1
ATOM 2499 C C . LEU B 1 24 ? -0.226 -2.66 -0.409 1 97.81 24 LEU B C 1
ATOM 2501 O O . LEU B 1 24 ? 0.078 -1.75 -1.183 1 97.81 24 LEU B O 1
ATOM 2505 N N . PHE B 1 25 ? -0.088 -3.906 -0.706 1 97 25 PHE B N 1
ATOM 2506 C CA . PHE B 1 25 ? 0.558 -4.32 -1.947 1 97 25 PHE B CA 1
ATOM 2507 C C . PHE B 1 25 ? -0.291 -5.348 -2.682 1 97 25 PHE B C 1
ATOM 2509 O O . PHE B 1 25 ? -0.799 -6.293 -2.072 1 97 25 PHE B O 1
ATOM 2516 N N . LEU B 1 26 ? -0.443 -5.094 -3.953 1 97.94 26 LEU B N 1
ATOM 2517 C CA . LEU B 1 26 ? -1.214 -6.016 -4.781 1 97.94 26 LEU B CA 1
ATOM 2518 C C . LEU B 1 26 ? -0.487 -7.348 -4.938 1 97.94 26 LEU B C 1
ATOM 2520 O O . LEU B 1 26 ? 0.728 -7.375 -5.152 1 97.94 26 LEU B O 1
ATOM 2524 N N . GLY B 1 27 ? -1.274 -8.422 -4.73 1 96.94 27 GLY B N 1
ATOM 2525 C CA . GLY B 1 27 ? -0.657 -9.734 -4.883 1 96.94 27 GLY B CA 1
ATOM 2526 C C . GLY B 1 27 ? -1.656 -10.836 -5.18 1 96.94 27 GLY B C 1
ATOM 2527 O O . GLY B 1 27 ? -2.758 -10.562 -5.664 1 96.94 27 GLY B O 1
ATOM 2528 N N . GLY B 1 28 ? -1.177 -12 -4.852 1 97.62 28 GLY B N 1
ATOM 2529 C CA . GLY B 1 28 ? -1.782 -13.266 -5.254 1 97.62 28 GLY B CA 1
ATOM 2530 C C . GLY B 1 28 ? -0.867 -14.117 -6.105 1 97.62 28 GLY B C 1
ATOM 2531 O O . GLY B 1 28 ? -0.371 -13.672 -7.141 1 97.62 28 GLY B O 1
ATOM 2532 N N . ALA B 1 29 ? -0.759 -15.32 -5.652 1 98.12 29 ALA B N 1
ATOM 2533 C CA . ALA B 1 29 ? 0.237 -16.172 -6.293 1 98.12 29 ALA B CA 1
ATOM 2534 C C . ALA B 1 29 ? -0.051 -16.344 -7.785 1 98.12 29 ALA B C 1
ATOM 2536 O O . ALA B 1 29 ? 0.839 -16.156 -8.617 1 98.12 29 ALA B O 1
ATOM 2537 N N . PRO B 1 30 ? -1.283 -16.641 -8.188 1 98.75 30 PRO B N 1
ATOM 2538 C CA . PRO B 1 30 ? -1.537 -16.781 -9.625 1 98.75 30 PRO B CA 1
ATOM 2539 C C . PRO B 1 30 ? -1.304 -15.484 -10.398 1 98.75 30 PRO B C 1
ATOM 2541 O O . PRO B 1 30 ? -0.844 -15.523 -11.547 1 98.75 30 PRO B O 1
ATOM 2544 N N . LEU B 1 31 ? -1.653 -14.367 -9.812 1 98.75 31 LEU B N 1
ATOM 2545 C CA . LEU B 1 31 ? -1.401 -13.086 -10.461 1 98.75 31 LEU B CA 1
ATOM 2546 C C . LEU B 1 31 ? 0.096 -12.844 -10.617 1 98.75 31 LEU B C 1
ATOM 2548 O O . LEU B 1 31 ? 0.544 -12.367 -11.664 1 98.75 31 LEU B O 1
ATOM 2552 N N . ASN B 1 32 ? 0.85 -13.141 -9.586 1 98.44 32 ASN B N 1
ATOM 2553 C CA . ASN B 1 32 ? 2.299 -12.984 -9.664 1 98.44 32 ASN B CA 1
ATOM 2554 C C . ASN B 1 32 ? 2.896 -13.844 -10.773 1 98.44 32 ASN B C 1
ATOM 2556 O O . ASN B 1 32 ? 3.752 -13.375 -11.531 1 98.44 32 ASN B O 1
ATOM 2560 N N . VAL B 1 33 ? 2.432 -15.086 -10.875 1 98.81 33 VAL B N 1
ATOM 2561 C CA . VAL B 1 33 ? 2.906 -15.961 -11.938 1 98.81 33 VAL B CA 1
ATOM 2562 C C . VAL B 1 33 ? 2.564 -15.352 -13.297 1 98.81 33 VAL B C 1
ATOM 2564 O O . VAL B 1 33 ? 3.406 -15.312 -14.195 1 98.81 33 VAL B O 1
ATOM 2567 N N . CYS B 1 34 ? 1.331 -14.867 -13.422 1 98.81 34 CYS B N 1
ATOM 2568 C CA . CYS B 1 34 ? 0.88 -14.234 -14.648 1 98.81 34 CYS B CA 1
ATOM 2569 C C . CYS B 1 34 ? 1.78 -13.062 -15.023 1 98.81 34 CYS B C 1
ATOM 2571 O O . CYS B 1 34 ? 2.195 -12.93 -16.172 1 98.81 34 CYS B O 1
ATOM 2573 N N . TYR B 1 35 ? 2.078 -12.25 -14.062 1 98.56 35 TYR B N 1
ATOM 2574 C CA . TYR B 1 35 ? 2.961 -11.102 -14.258 1 98.56 35 TYR B CA 1
ATOM 2575 C C . TYR B 1 35 ? 4.324 -11.547 -14.773 1 98.56 35 TYR B C 1
ATOM 2577 O O . TYR B 1 35 ? 4.82 -11.016 -15.766 1 98.56 35 TYR B O 1
ATOM 2585 N N . HIS B 1 36 ? 4.945 -12.5 -14.094 1 98.62 36 HIS B N 1
ATOM 2586 C CA . HIS B 1 36 ? 6.293 -12.938 -14.438 1 98.62 36 HIS B CA 1
ATOM 2587 C C . HIS B 1 36 ? 6.32 -13.625 -15.805 1 98.62 36 HIS B C 1
ATOM 2589 O O . HIS B 1 36 ? 7.301 -13.5 -16.547 1 98.62 36 HIS B O 1
ATOM 2595 N N . LEU B 1 37 ? 5.27 -14.359 -16.141 1 98.56 37 LEU B N 1
ATOM 2596 C CA . LEU B 1 37 ? 5.18 -14.945 -17.469 1 98.56 37 LEU B CA 1
ATOM 2597 C C . LEU B 1 37 ? 5.227 -13.859 -18.547 1 98.56 37 LEU B C 1
ATOM 2599 O O . LEU B 1 37 ? 6.008 -13.961 -19.5 1 98.56 37 LEU B O 1
ATOM 2603 N N . ASN B 1 38 ? 4.465 -12.82 -18.328 1 98.12 38 ASN B N 1
ATOM 2604 C CA . ASN B 1 38 ? 4.445 -11.719 -19.281 1 98.12 38 ASN B CA 1
ATOM 2605 C C . ASN B 1 38 ? 5.797 -11.023 -19.375 1 98.12 38 ASN B C 1
ATOM 2607 O O . ASN B 1 38 ? 6.25 -10.664 -20.469 1 98.12 38 ASN B O 1
ATOM 2611 N N . GLN B 1 39 ? 6.48 -10.836 -18.234 1 97.31 39 GLN B N 1
ATOM 2612 C CA . GLN B 1 39 ? 7.809 -10.234 -18.234 1 97.31 39 GLN B CA 1
ATOM 2613 C C . GLN B 1 39 ? 8.797 -11.078 -19.031 1 97.31 39 GLN B C 1
ATOM 2615 O O . GLN B 1 39 ? 9.711 -10.539 -19.656 1 97.31 39 GLN B O 1
ATOM 2620 N N . LEU B 1 40 ? 8.555 -12.383 -19.016 1 97.56 40 LEU B N 1
ATOM 2621 C CA . LEU B 1 40 ? 9.453 -13.32 -19.672 1 97.56 40 LEU B CA 1
ATOM 2622 C C . LEU B 1 40 ? 9.055 -13.531 -21.125 1 97.56 40 LEU B C 1
ATOM 2624 O O . LEU B 1 40 ? 9.633 -14.375 -21.828 1 97.56 40 LEU B O 1
ATOM 2628 N N . GLY B 1 41 ? 8 -12.844 -21.578 1 95.81 41 GLY B N 1
ATOM 2629 C CA . GLY B 1 41 ? 7.609 -12.852 -22.984 1 95.81 41 GLY B CA 1
ATOM 2630 C C . GLY B 1 41 ? 6.59 -13.93 -23.297 1 95.81 41 GLY B C 1
ATOM 2631 O O . GLY B 1 41 ? 6.352 -14.234 -24.469 1 95.81 41 GLY B O 1
ATOM 2632 N N . ILE B 1 42 ? 6.012 -14.594 -22.344 1 97.12 42 ILE B N 1
ATOM 2633 C CA . ILE B 1 42 ? 4.953 -15.578 -22.531 1 97.12 42 ILE B CA 1
ATOM 2634 C C . ILE B 1 42 ? 3.59 -14.922 -22.328 1 97.12 42 ILE B C 1
ATOM 2636 O O . ILE B 1 42 ? 3.297 -14.406 -21.234 1 97.12 42 ILE B O 1
ATOM 2640 N N . PRO B 1 43 ? 2.762 -14.906 -23.344 1 97.12 43 PRO B N 1
ATOM 2641 C CA . PRO B 1 43 ? 1.434 -14.32 -23.141 1 97.12 43 PRO B CA 1
ATOM 2642 C C . PRO B 1 43 ? 0.639 -15.039 -22.047 1 97.12 43 PRO B C 1
ATOM 2644 O O . PRO B 1 43 ? 0.502 -16.266 -22.094 1 97.12 43 PRO B O 1
ATOM 2647 N N . ALA B 1 44 ? 0.177 -14.312 -21.109 1 98.31 44 ALA B N 1
ATOM 2648 C CA . ALA B 1 44 ? -0.565 -14.906 -20 1 98.31 44 ALA B CA 1
ATOM 2649 C C . ALA B 1 44 ? -1.76 -14.031 -19.609 1 98.31 44 ALA B C 1
ATOM 2651 O O . ALA B 1 44 ? -1.665 -12.805 -19.609 1 98.31 44 ALA B O 1
ATOM 2652 N N . ASP B 1 45 ? -2.859 -14.695 -19.297 1 98.12 45 ASP B N 1
ATOM 2653 C CA . ASP B 1 45 ? -4.074 -14.031 -18.844 1 98.12 45 ASP B CA 1
ATOM 2654 C C . ASP B 1 45 ? -4.418 -14.445 -17.406 1 98.12 45 ASP B C 1
ATOM 2656 O O . ASP B 1 45 ? -4.027 -15.523 -16.969 1 98.12 45 ASP B O 1
ATOM 2660 N N . MET B 1 46 ? -5.137 -13.547 -16.75 1 98.62 46 MET B N 1
ATOM 2661 C CA . MET B 1 46 ? -5.52 -13.781 -15.367 1 98.62 46 MET B CA 1
ATOM 2662 C C . MET B 1 46 ? -7.035 -13.883 -15.227 1 98.62 46 MET B C 1
ATOM 2664 O O . MET B 1 46 ? -7.766 -12.992 -15.656 1 98.62 46 MET B O 1
ATOM 2668 N N . CYS B 1 47 ? -7.461 -15.023 -14.727 1 98.62 47 CYS B N 1
ATOM 2669 C CA . CYS B 1 47 ? -8.859 -15.203 -14.359 1 98.62 47 CYS B CA 1
ATOM 2670 C C . CYS B 1 47 ? -9.039 -15.117 -12.844 1 98.62 47 CYS B C 1
ATOM 2672 O O . CYS B 1 47 ? -8.406 -15.859 -12.094 1 98.62 47 CYS B O 1
ATOM 2674 N N . SER B 1 48 ? -9.82 -14.234 -12.422 1 98.88 48 SER B N 1
ATOM 2675 C CA . SER B 1 48 ? -10.086 -14 -11.008 1 98.88 48 SER B CA 1
ATOM 2676 C C . SER B 1 48 ? -11.383 -13.219 -10.812 1 98.88 48 SER B C 1
ATOM 2678 O O . SER B 1 48 ? -12.258 -13.227 -11.68 1 98.88 48 SER B O 1
ATOM 2680 N N . ARG B 1 49 ? -11.594 -12.781 -9.586 1 98.94 49 ARG B N 1
ATOM 2681 C CA . ARG B 1 49 ? -12.719 -11.914 -9.266 1 98.94 49 ARG B CA 1
ATOM 2682 C C . ARG B 1 49 ? -12.352 -10.914 -8.172 1 98.94 49 ARG B C 1
ATOM 2684 O O . ARG B 1 49 ? -11.695 -11.273 -7.191 1 98.94 49 ARG B O 1
ATOM 2691 N N . VAL B 1 50 ? -12.656 -9.625 -8.367 1 98.94 50 VAL B N 1
ATOM 2692 C CA . VAL B 1 50 ? -12.445 -8.57 -7.379 1 98.94 50 VAL B CA 1
ATOM 2693 C C . VAL B 1 50 ? -13.781 -7.934 -7.008 1 98.94 50 VAL B C 1
ATOM 2695 O O . VAL B 1 50 ? -14.773 -8.102 -7.719 1 98.94 50 VAL B O 1
ATOM 2698 N N . GLY B 1 51 ? -13.789 -7.277 -5.887 1 98.81 51 GLY B N 1
ATOM 2699 C CA . GLY B 1 51 ? -14.992 -6.562 -5.492 1 98.81 51 GLY B CA 1
ATOM 2700 C C . GLY B 1 51 ? -15.211 -5.277 -6.27 1 98.81 51 GLY B C 1
ATOM 2701 O O . GLY B 1 51 ? -14.273 -4.75 -6.879 1 98.81 51 GLY B O 1
ATOM 2702 N N . ASP B 1 52 ? -16.5 -4.836 -6.309 1 98.31 52 ASP B N 1
ATOM 2703 C CA . ASP B 1 52 ? -16.812 -3.496 -6.797 1 98.31 52 ASP B CA 1
ATOM 2704 C C . ASP B 1 52 ? -16.531 -2.445 -5.723 1 98.31 52 ASP B C 1
ATOM 2706 O O . ASP B 1 52 ? -17.453 -1.754 -5.273 1 98.31 52 ASP B O 1
ATOM 2710 N N . ASP B 1 53 ? -15.344 -2.307 -5.289 1 98 53 ASP B N 1
ATOM 2711 C CA . ASP B 1 53 ? -14.867 -1.386 -4.262 1 98 53 ASP B CA 1
ATOM 2712 C C . ASP B 1 53 ? -13.578 -0.701 -4.691 1 98 53 ASP B C 1
ATOM 2714 O O . ASP B 1 53 ? -13.07 -0.947 -5.789 1 98 53 ASP B O 1
ATOM 2718 N N . ARG B 1 54 ? -13.062 0.187 -3.902 1 97.94 54 ARG B N 1
ATOM 2719 C CA . ARG B 1 54 ? -11.883 0.975 -4.242 1 97.94 54 ARG B CA 1
ATOM 2720 C C . ARG B 1 54 ? -10.672 0.076 -4.473 1 97.94 54 ARG B C 1
ATOM 2722 O O . ARG B 1 54 ? -9.898 0.298 -5.406 1 97.94 54 ARG B O 1
ATOM 2729 N N . LEU B 1 55 ? -10.547 -0.918 -3.646 1 98.62 55 LEU B N 1
ATOM 2730 C CA . LEU B 1 55 ? -9.414 -1.826 -3.766 1 98.62 55 LEU B CA 1
ATOM 2731 C C . LEU B 1 55 ? -9.5 -2.641 -5.051 1 98.62 55 LEU B C 1
ATOM 2733 O O . LEU B 1 55 ? -8.477 -2.93 -5.68 1 98.62 55 LEU B O 1
ATOM 2737 N N . GLY B 1 56 ? -10.719 -3.057 -5.387 1 98.75 56 GLY B N 1
ATOM 2738 C CA . GLY B 1 56 ? -10.914 -3.754 -6.648 1 98.75 56 GLY B CA 1
ATOM 2739 C C . GLY B 1 56 ? -10.578 -2.902 -7.859 1 98.75 56 GLY B C 1
ATOM 2740 O O . GLY B 1 56 ? -9.875 -3.35 -8.766 1 98.75 56 GLY B O 1
ATOM 2741 N N . LYS B 1 57 ? -11.078 -1.665 -7.832 1 97.75 57 LYS B N 1
ATOM 2742 C CA . LYS B 1 57 ? -10.797 -0.733 -8.922 1 97.75 57 LYS B CA 1
ATOM 2743 C C . LYS B 1 57 ? -9.297 -0.483 -9.047 1 97.75 57 LYS B C 1
ATOM 2745 O O . LYS B 1 57 ? -8.758 -0.456 -10.156 1 97.75 57 LYS B O 1
ATOM 2750 N N . GLU B 1 58 ? -8.664 -0.307 -7.949 1 97.5 58 GLU B N 1
ATOM 2751 C CA . GLU B 1 58 ? -7.227 -0.058 -7.949 1 97.5 58 GLU B CA 1
ATOM 2752 C C . GLU B 1 58 ? -6.453 -1.283 -8.43 1 97.5 58 GLU B C 1
ATOM 2754 O O . GLU B 1 58 ? -5.461 -1.155 -9.148 1 97.5 58 GLU B O 1
ATOM 2759 N N . ALA B 1 59 ? -6.871 -2.447 -8.039 1 98.5 59 ALA B N 1
ATOM 2760 C CA . ALA B 1 59 ? -6.242 -3.678 -8.508 1 98.5 59 ALA B CA 1
ATOM 2761 C C . ALA B 1 59 ? -6.293 -3.771 -10.031 1 98.5 59 ALA B C 1
ATOM 2763 O O . ALA B 1 59 ? -5.273 -4.02 -10.68 1 98.5 59 ALA B O 1
ATOM 2764 N N . LEU B 1 60 ? -7.48 -3.549 -10.57 1 98.44 60 LEU B N 1
ATOM 2765 C CA . LEU B 1 60 ? -7.66 -3.629 -12.016 1 98.44 60 LEU B CA 1
ATOM 2766 C C . LEU B 1 60 ? -6.781 -2.605 -12.734 1 98.44 60 LEU B C 1
ATOM 2768 O O . LEU B 1 60 ? -6.156 -2.918 -13.75 1 98.44 60 LEU B O 1
ATOM 2772 N N . ARG B 1 61 ? -6.738 -1.424 -12.195 1 95.94 61 ARG B N 1
ATOM 2773 C CA . ARG B 1 61 ? -5.918 -0.374 -12.789 1 95.94 61 ARG B CA 1
ATOM 2774 C C . ARG B 1 61 ? -4.449 -0.786 -12.828 1 95.94 61 ARG B C 1
ATOM 2776 O O . ARG B 1 61 ? -3.783 -0.627 -13.852 1 95.94 61 ARG B O 1
ATOM 2783 N N . ARG B 1 62 ? -3.945 -1.316 -11.766 1 96.06 62 ARG B N 1
ATOM 2784 C CA . ARG B 1 62 ? -2.541 -1.699 -11.672 1 96.06 62 ARG B CA 1
ATOM 2785 C C . ARG B 1 62 ? -2.232 -2.881 -12.586 1 96.06 62 ARG B C 1
ATOM 2787 O O . ARG B 1 62 ? -1.17 -2.93 -13.211 1 96.06 62 ARG B O 1
ATOM 2794 N N . ILE B 1 63 ? -3.117 -3.818 -12.602 1 97.88 63 ILE B N 1
ATOM 2795 C CA . ILE B 1 63 ? -2.943 -4.98 -13.469 1 97.88 63 ILE B CA 1
ATOM 2796 C C . ILE B 1 63 ? -2.877 -4.527 -14.93 1 97.88 63 ILE B C 1
ATOM 2798 O O . ILE B 1 63 ? -1.995 -4.957 -15.68 1 97.88 63 ILE B O 1
ATOM 2802 N N . GLN B 1 64 ? -3.756 -3.619 -15.289 1 96.12 64 GLN B N 1
ATOM 2803 C CA . GLN B 1 64 ? -3.754 -3.08 -16.641 1 96.12 64 GLN B CA 1
ATOM 2804 C C . GLN B 1 64 ? -2.467 -2.311 -16.922 1 96.12 64 GLN B C 1
ATOM 2806 O O . GLN B 1 64 ? -1.917 -2.395 -18.031 1 96.12 64 GLN B O 1
ATOM 2811 N N . HIS B 1 65 ? -2.018 -1.614 -15.961 1 92.44 65 HIS B N 1
ATOM 2812 C CA . HIS B 1 65 ? -0.788 -0.845 -16.109 1 92.44 65 HIS B CA 1
ATOM 2813 C C . HIS B 1 65 ? 0.41 -1.761 -16.344 1 92.44 65 HIS B C 1
ATOM 2815 O O . HIS B 1 65 ? 1.4 -1.352 -16.953 1 92.44 65 HIS B O 1
ATOM 2821 N N . SER B 1 66 ? 0.307 -2.967 -15.859 1 93.81 66 SER B N 1
ATOM 2822 C CA . SER B 1 66 ? 1.364 -3.953 -16.062 1 93.81 66 SER B CA 1
ATOM 2823 C C . SER B 1 66 ? 1.19 -4.699 -17.375 1 93.81 66 SER B C 1
ATOM 2825 O O . SER B 1 66 ? 1.792 -5.758 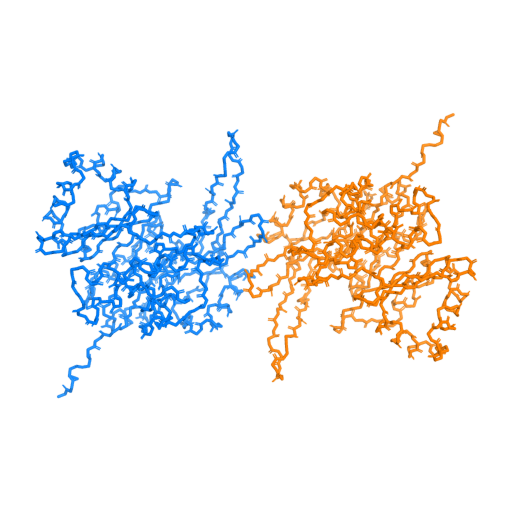-17.578 1 93.81 66 SER B O 1
ATOM 2827 N N . ASP B 1 67 ? 0.233 -4.266 -18.203 1 94.44 67 ASP B N 1
ATOM 2828 C CA . ASP B 1 67 ? -0.033 -4.789 -19.547 1 94.44 67 ASP B CA 1
ATOM 2829 C C . ASP B 1 67 ? -0.642 -6.188 -19.469 1 94.44 67 ASP B C 1
ATOM 2831 O O . ASP B 1 67 ? -0.347 -7.039 -20.312 1 94.44 67 ASP B O 1
ATOM 2835 N N . ILE B 1 68 ? -1.302 -6.496 -18.453 1 96.94 68 ILE B N 1
ATOM 2836 C CA . ILE B 1 68 ? -2.09 -7.715 -18.312 1 96.94 68 ILE B CA 1
ATOM 2837 C C . ILE B 1 68 ? -3.566 -7.402 -18.547 1 96.94 68 ILE B C 1
ATOM 2839 O O . ILE B 1 68 ? -4.109 -6.469 -17.938 1 96.94 68 ILE B O 1
ATOM 2843 N N . SER B 1 69 ? -4.164 -8.133 -19.422 1 96.19 69 SER B N 1
ATOM 2844 C CA . SER B 1 69 ? -5.582 -7.926 -19.703 1 96.19 69 SER B CA 1
ATOM 2845 C C . SER B 1 69 ? -6.434 -8.234 -18.469 1 96.19 69 SER B C 1
ATOM 2847 O O . SER B 1 69 ? -6.176 -9.211 -17.766 1 96.19 69 SER B O 1
ATOM 2849 N N . THR B 1 70 ? -7.453 -7.398 -18.234 1 97.75 70 THR B N 1
ATOM 2850 C CA . THR B 1 70 ? -8.367 -7.641 -17.125 1 97.75 70 THR B CA 1
ATOM 2851 C C . THR B 1 70 ? -9.695 -8.203 -17.625 1 97.75 70 THR B C 1
ATOM 2853 O O . THR B 1 70 ? -10.68 -8.25 -16.875 1 97.75 70 THR B O 1
ATOM 2856 N N . ALA B 1 71 ? -9.688 -8.672 -18.875 1 96.69 71 ALA B N 1
ATOM 2857 C CA . ALA B 1 71 ? -10.914 -9.117 -19.531 1 96.69 71 ALA B CA 1
ATOM 2858 C C . ALA B 1 71 ? -11.523 -10.312 -18.797 1 96.69 71 ALA B C 1
ATOM 2860 O O . ALA B 1 71 ? -12.734 -10.539 -18.859 1 96.69 71 ALA B O 1
ATOM 2861 N N . TYR B 1 72 ? -10.711 -11.055 -18.078 1 97.69 72 TYR B N 1
ATOM 2862 C CA . TYR B 1 72 ? -11.188 -12.289 -17.453 1 97.69 72 TYR B CA 1
ATOM 2863 C C . TYR B 1 72 ? -11.188 -12.156 -15.938 1 97.69 72 TYR B C 1
ATOM 2865 O O . TYR B 1 72 ? -11.312 -13.156 -15.227 1 97.69 72 TYR B O 1
ATOM 2873 N N . ILE B 1 73 ? -10.977 -10.953 -15.477 1 98.69 73 ILE B N 1
ATOM 2874 C CA . ILE B 1 73 ? -11.156 -10.68 -14.055 1 98.69 73 ILE B CA 1
ATOM 2875 C C . ILE B 1 73 ? -12.562 -10.125 -13.812 1 98.69 73 ILE B C 1
ATOM 2877 O O . ILE B 1 73 ? -12.898 -9.047 -14.305 1 98.69 73 ILE B O 1
ATOM 2881 N N . GLN B 1 74 ? -13.32 -10.859 -13.094 1 98.69 74 GLN B N 1
ATOM 2882 C CA . GLN B 1 74 ? -14.719 -10.539 -12.836 1 98.69 74 GLN B CA 1
ATOM 2883 C C . GLN B 1 74 ? -14.844 -9.508 -11.711 1 98.69 74 GLN B C 1
ATOM 2885 O O . GLN B 1 74 ? -13.938 -9.359 -10.898 1 98.69 74 GLN B O 1
ATOM 2890 N N . THR B 1 75 ? -15.938 -8.766 -11.656 1 98.69 75 THR B N 1
ATOM 2891 C CA . THR B 1 75 ? -16.234 -7.816 -10.594 1 98.69 75 THR B CA 1
ATOM 2892 C C . THR B 1 75 ? -17.453 -8.281 -9.789 1 98.69 75 THR B C 1
ATOM 2894 O O . THR B 1 75 ? -18.484 -8.641 -10.367 1 98.69 75 THR B O 1
ATOM 2897 N N . ASP B 1 76 ? -17.281 -8.336 -8.523 1 98.75 76 ASP B N 1
ATOM 2898 C CA . ASP B 1 76 ? -18.328 -8.781 -7.621 1 98.75 76 ASP B CA 1
ATOM 2899 C C . ASP B 1 76 ? -19.016 -7.602 -6.945 1 98.75 76 ASP B C 1
ATOM 2901 O O . ASP B 1 76 ? -18.359 -6.75 -6.348 1 98.75 76 ASP B O 1
ATOM 2905 N N . SER B 1 77 ? -20.328 -7.523 -6.93 1 97.88 77 SER B N 1
ATOM 2906 C CA . SER B 1 77 ? -21.062 -6.414 -6.336 1 97.88 77 SER B CA 1
ATOM 2907 C C . SER B 1 77 ? -21.359 -6.664 -4.859 1 97.88 77 SER B C 1
ATOM 2909 O O . SER B 1 77 ? -21.766 -5.754 -4.137 1 97.88 77 SER B O 1
ATOM 2911 N N . LYS B 1 78 ? -21.125 -7.863 -4.406 1 97.88 78 LYS B N 1
ATOM 2912 C CA . LYS B 1 78 ? -21.469 -8.219 -3.037 1 97.88 78 LYS B CA 1
ATOM 2913 C C . LYS B 1 78 ? -20.234 -8.477 -2.195 1 97.88 78 LYS B C 1
ATOM 2915 O O . LYS B 1 78 ? -20.062 -7.898 -1.12 1 97.88 78 LYS B O 1
ATOM 2920 N N . ALA B 1 79 ? -19.328 -9.328 -2.678 1 98.56 79 ALA B N 1
ATOM 2921 C CA . ALA B 1 79 ? -18.125 -9.695 -1.93 1 98.56 79 ALA B CA 1
ATOM 2922 C C . ALA B 1 79 ? -17.016 -8.664 -2.123 1 98.56 79 ALA B C 1
ATOM 2924 O O . ALA B 1 79 ? -16.844 -8.125 -3.221 1 98.56 79 ALA B O 1
ATOM 2925 N N . GLU B 1 80 ? -16.203 -8.383 -1.121 1 98.56 80 GLU B N 1
ATOM 2926 C CA . GLU B 1 80 ? -15.117 -7.406 -1.155 1 98.56 80 GLU B CA 1
ATOM 2927 C C . GLU B 1 80 ? -13.883 -7.977 -1.845 1 98.56 80 GLU B C 1
ATOM 2929 O O . GLU B 1 80 ? -13.711 -9.195 -1.915 1 98.56 80 GLU B O 1
ATOM 2934 N N . THR B 1 81 ? -13.102 -7.094 -2.338 1 98.88 81 THR B N 1
ATOM 2935 C CA . THR B 1 81 ? -11.797 -7.477 -2.869 1 98.88 81 THR B CA 1
ATOM 2936 C C . THR B 1 81 ? -10.969 -8.188 -1.805 1 98.88 81 THR B C 1
ATOM 2938 O O . THR B 1 81 ? -11.023 -7.828 -0.626 1 98.88 81 THR B O 1
ATOM 2941 N N . GLY B 1 82 ? -10.219 -9.242 -2.219 1 98.81 82 GLY B N 1
ATOM 2942 C CA . GLY B 1 82 ? -9.406 -10.016 -1.293 1 98.81 82 GLY B CA 1
ATOM 2943 C C . GLY B 1 82 ? -8.414 -9.164 -0.523 1 98.81 82 GLY B C 1
ATOM 2944 O O . GLY B 1 82 ? -7.82 -8.234 -1.078 1 98.81 82 GLY B O 1
ATOM 2945 N N . PHE B 1 83 ? -8.203 -9.523 0.736 1 98.5 83 PHE B N 1
ATOM 2946 C CA . PHE B 1 83 ? -7.352 -8.766 1.643 1 98.5 83 PHE B CA 1
ATOM 2947 C C . PHE B 1 83 ? -6.68 -9.688 2.654 1 98.5 83 PHE B C 1
ATOM 2949 O O . PHE B 1 83 ? -7.324 -10.57 3.221 1 98.5 83 PHE B O 1
ATOM 2956 N N . VAL B 1 84 ? -5.359 -9.531 2.777 1 97.19 84 VAL B N 1
ATOM 2957 C CA . VAL B 1 84 ? -4.594 -10.312 3.75 1 97.19 84 VAL B CA 1
ATOM 2958 C C . VAL B 1 84 ? -4.043 -9.383 4.832 1 97.19 84 VAL B C 1
ATOM 2960 O O . VAL B 1 84 ? -3.254 -8.484 4.543 1 97.19 84 VAL B O 1
ATOM 2963 N N . LYS B 1 85 ? -4.395 -9.594 6.023 1 93.19 85 LYS B N 1
ATOM 2964 C CA . LYS B 1 85 ? -3.945 -8.797 7.16 1 93.19 85 LYS B CA 1
ATOM 2965 C C . LYS B 1 85 ? -2.744 -9.445 7.844 1 93.19 85 LYS B C 1
ATOM 2967 O O . LYS B 1 85 ? -2.693 -10.672 7.988 1 93.19 85 LYS B O 1
ATOM 2972 N N . VAL B 1 86 ? -1.703 -8.656 8.102 1 81 86 VAL B N 1
ATOM 2973 C CA . VAL B 1 86 ? -0.612 -9.133 8.945 1 81 86 VAL B CA 1
ATOM 2974 C C . VAL B 1 86 ? -0.951 -8.906 10.414 1 81 86 VAL B C 1
ATOM 2976 O O . VAL B 1 86 ? -1.298 -7.789 10.805 1 81 86 VAL B O 1
ATOM 2979 N N . GLU B 1 87 ? -1.205 -9.836 11.148 1 74.25 87 GLU B N 1
ATOM 2980 C CA . GLU B 1 87 ? -1.459 -9.711 12.586 1 74.25 87 GLU B CA 1
ATOM 2981 C C . GLU B 1 87 ? -0.26 -10.195 13.398 1 74.25 87 GLU B C 1
ATOM 2983 O O . GLU B 1 87 ? 0.551 -10.984 12.914 1 74.25 87 GLU B O 1
ATOM 2988 N N . ILE B 1 88 ? 0.072 -9.336 14.375 1 66.31 88 ILE B N 1
ATOM 2989 C CA . ILE B 1 88 ? 1.074 -9.852 15.305 1 66.31 88 ILE B CA 1
ATOM 2990 C C . ILE B 1 88 ? 0.459 -10.953 16.172 1 66.31 88 ILE B C 1
ATOM 2992 O O . ILE B 1 88 ? -0.501 -10.703 16.906 1 66.31 88 ILE B O 1
ATOM 2996 N N . GLY B 1 89 ? 0.881 -12.141 15.875 1 59.75 89 GLY B N 1
ATOM 2997 C CA . GLY B 1 89 ? 0.384 -13.273 16.641 1 59.75 89 GLY B CA 1
ATOM 2998 C C . GLY B 1 89 ? 0.656 -13.164 18.125 1 59.75 89 GLY B C 1
ATOM 2999 O O . GLY B 1 89 ? 1.336 -12.234 18.562 1 59.75 89 GLY B O 1
ATOM 3000 N N . GLU B 1 90 ? 0.02 -13.945 18.953 1 57.5 90 GLU B N 1
ATOM 3001 C CA . GLU B 1 90 ? 0.127 -14.008 20.422 1 57.5 90 GLU B CA 1
ATOM 3002 C C . GLU B 1 90 ? 1.587 -14.055 20.859 1 57.5 90 GLU B C 1
ATOM 3004 O O . GLU B 1 90 ? 1.941 -13.508 21.906 1 57.5 90 GLU B O 1
ATOM 3009 N N . ARG B 1 91 ? 2.467 -14.727 20.125 1 59.53 91 ARG B N 1
ATOM 3010 C CA . ARG B 1 91 ? 3.857 -14.891 20.531 1 59.53 91 ARG B CA 1
ATOM 3011 C C . ARG B 1 91 ? 4.75 -13.852 19.875 1 59.53 91 ARG B C 1
ATOM 3013 O O . ARG B 1 91 ? 5.977 -13.961 19.906 1 59.53 91 ARG B O 1
ATOM 3020 N N . GLY B 1 92 ? 4.086 -12.922 19.188 1 63 92 GLY B N 1
ATOM 3021 C CA . GLY B 1 92 ? 4.879 -11.852 18.594 1 63 92 GLY B CA 1
ATOM 3022 C C . GLY B 1 92 ? 5.199 -12.086 17.141 1 63 92 GLY B C 1
ATOM 3023 O O . GLY B 1 92 ? 5.738 -11.203 16.469 1 63 92 GLY B O 1
ATOM 3024 N N . ASP B 1 93 ? 4.875 -13.328 16.688 1 66 93 ASP B N 1
ATOM 3025 C CA . ASP B 1 93 ? 5.211 -13.633 15.305 1 66 93 ASP B CA 1
ATOM 3026 C C . ASP B 1 93 ? 4.129 -13.125 14.352 1 66 93 ASP B C 1
ATOM 3028 O O . ASP B 1 93 ? 2.938 -13.211 14.664 1 66 93 ASP B O 1
ATOM 3032 N N . PRO B 1 94 ? 4.602 -12.57 13.289 1 70.12 94 PRO B N 1
ATOM 3033 C CA . PRO B 1 94 ? 3.596 -12.125 12.32 1 70.12 94 PRO B CA 1
ATOM 3034 C C . PRO B 1 94 ? 2.707 -13.258 11.82 1 70.12 94 PRO B C 1
ATOM 3036 O O . PRO B 1 94 ? 3.197 -14.359 11.555 1 70.12 94 PRO B O 1
ATOM 3039 N N . ALA B 1 95 ? 1.438 -13.133 12.086 1 80.5 95 ALA B N 1
ATOM 3040 C CA . ALA B 1 95 ? 0.443 -14.039 11.523 1 80.5 95 ALA B CA 1
ATOM 3041 C C . ALA B 1 95 ? -0.4 -13.344 10.461 1 80.5 95 ALA B C 1
ATOM 3043 O O . ALA B 1 95 ? -0.678 -12.148 10.57 1 80.5 95 ALA B O 1
ATOM 3044 N N . TYR B 1 96 ? -0.576 -14.172 9.32 1 87.31 96 TYR B N 1
ATOM 3045 C CA . TYR B 1 96 ? -1.366 -13.633 8.227 1 87.31 96 TYR B CA 1
ATOM 3046 C C . TYR B 1 96 ? -2.791 -14.172 8.258 1 87.31 96 TYR B C 1
ATOM 3048 O O . TYR B 1 96 ? -3.008 -15.352 8.539 1 87.31 96 TYR B O 1
ATOM 3056 N N . GLU B 1 97 ? -3.686 -13.297 8.203 1 93.44 97 GLU B N 1
ATOM 3057 C CA . GLU B 1 97 ? -5.094 -13.664 8.086 1 93.44 97 GLU B CA 1
ATOM 3058 C C . GLU B 1 97 ? -5.648 -13.312 6.715 1 93.44 97 GLU B C 1
ATOM 3060 O O . GLU B 1 97 ? -5.723 -12.133 6.355 1 93.44 97 GLU B O 1
ATOM 3065 N N . ILE B 1 98 ? -6.008 -14.305 5.984 1 96.94 98 ILE B N 1
ATOM 3066 C CA . ILE B 1 98 ? -6.695 -14.086 4.715 1 96.94 98 ILE B CA 1
ATOM 3067 C C . ILE B 1 98 ? -8.188 -13.914 4.965 1 96.94 98 ILE B C 1
ATOM 3069 O O . ILE B 1 98 ? -8.891 -14.875 5.293 1 96.94 98 ILE B O 1
ATOM 3073 N N . ILE B 1 99 ? -8.727 -12.789 4.73 1 96.81 99 ILE B N 1
ATOM 3074 C CA . ILE B 1 99 ? -10.102 -12.461 5.07 1 96.81 99 ILE B CA 1
ATOM 3075 C C . ILE B 1 99 ? -11.055 -13.234 4.164 1 96.81 99 ILE B C 1
ATOM 3077 O O . ILE B 1 99 ? -10.836 -13.328 2.955 1 96.81 99 ILE B O 1
ATOM 3081 N N . GLU B 1 100 ? -12.016 -13.867 4.742 1 96.44 100 GLU B N 1
ATOM 3082 C CA . GLU B 1 100 ? -13.062 -14.578 4.016 1 96.44 100 GLU B CA 1
ATOM 3083 C C . GLU B 1 100 ? -14.445 -14.062 4.391 1 96.44 100 GLU B C 1
ATOM 3085 O O . GLU B 1 100 ? -14.664 -13.625 5.523 1 96.44 100 GLU B O 1
ATOM 3090 N N . PRO B 1 101 ? -15.32 -13.961 3.52 1 97.69 101 PRO B N 1
ATOM 3091 C CA . PRO B 1 101 ? -15.148 -14.297 2.105 1 97.69 101 PRO B CA 1
ATOM 3092 C C . PRO B 1 101 ? -14.484 -13.172 1.311 1 97.69 101 PRO B C 1
ATOM 3094 O O . PRO B 1 101 ? -14.453 -12.023 1.765 1 97.69 101 PRO B O 1
ATOM 3097 N N . ALA B 1 102 ? -13.898 -13.484 0.281 1 98.69 102 ALA B N 1
ATOM 3098 C CA . ALA B 1 102 ? -13.352 -12.547 -0.694 1 98.69 102 ALA B CA 1
ATOM 3099 C C . ALA B 1 102 ? -13.984 -12.75 -2.066 1 98.69 102 ALA B C 1
ATOM 3101 O O . ALA B 1 102 ? -14.477 -13.836 -2.377 1 98.69 102 ALA B O 1
ATOM 3102 N N . ALA B 1 103 ? -13.906 -11.766 -2.904 1 98.94 103 ALA B N 1
ATOM 3103 C CA . ALA B 1 103 ? -14.516 -11.836 -4.23 1 98.94 103 ALA B CA 1
ATOM 3104 C C . ALA B 1 103 ? -13.992 -13.039 -5.012 1 98.94 103 ALA B C 1
ATOM 3106 O O . ALA B 1 103 ? -14.758 -13.727 -5.691 1 98.94 103 ALA B O 1
ATOM 3107 N N . TRP B 1 104 ? -12.781 -13.375 -4.918 1 98.88 104 TRP B N 1
ATOM 3108 C CA . TRP B 1 104 ? -12.188 -14.461 -5.695 1 98.88 104 TRP B CA 1
ATOM 3109 C C . TRP B 1 104 ? -12.656 -15.82 -5.176 1 98.88 104 TRP B C 1
ATOM 3111 O O . TRP B 1 104 ? -12.359 -16.859 -5.777 1 98.88 104 TRP B O 1
ATOM 3121 N N . ASP B 1 105 ? -13.367 -15.891 -4.066 1 98.81 105 ASP B N 1
ATOM 3122 C CA . ASP B 1 105 ? -14.031 -17.109 -3.621 1 98.81 105 ASP B CA 1
ATOM 3123 C C . ASP B 1 105 ? -15.195 -17.469 -4.535 1 98.81 105 ASP B C 1
ATOM 3125 O O . ASP B 1 105 ? -15.711 -18.594 -4.484 1 98.81 105 ASP B O 1
ATOM 3129 N N . PHE B 1 106 ? -15.555 -16.516 -5.422 1 98.81 106 PHE B N 1
ATOM 3130 C CA . PHE B 1 106 ? -16.781 -16.672 -6.184 1 98.81 106 PHE B CA 1
ATOM 3131 C C . PHE B 1 106 ? -16.531 -16.5 -7.676 1 98.81 106 PHE B C 1
ATOM 3133 O O . PHE B 1 106 ? -17.328 -15.898 -8.391 1 98.81 106 PHE B O 1
ATOM 3140 N N . ILE B 1 107 ? -15.398 -16.938 -8.133 1 98.69 107 ILE B N 1
ATOM 3141 C CA . ILE B 1 107 ? -15.133 -16.953 -9.562 1 98.69 107 ILE B CA 1
ATOM 3142 C C . ILE B 1 107 ? -16.188 -17.797 -10.273 1 98.69 107 ILE B C 1
ATOM 3144 O O . ILE B 1 107 ? -16.453 -18.938 -9.875 1 98.69 107 ILE B O 1
ATOM 3148 N N . GLU B 1 108 ? -16.719 -17.234 -11.289 1 97.62 108 GLU B N 1
ATOM 3149 C CA . GLU B 1 108 ? -17.781 -17.922 -12.016 1 97.62 108 GLU B CA 1
ATOM 3150 C C . GLU B 1 108 ? -17.266 -18.531 -13.32 1 97.62 108 GLU B C 1
ATOM 3152 O O . GLU B 1 108 ? -16.391 -17.969 -13.961 1 97.62 108 GLU B O 1
ATOM 3157 N N . GLU B 1 109 ? -17.953 -19.609 -13.625 1 93.94 109 GLU B N 1
ATOM 3158 C CA . GLU B 1 109 ? -17.734 -20.172 -14.945 1 93.94 109 GLU B CA 1
ATOM 3159 C C . GLU B 1 109 ? -18.422 -19.344 -16.031 1 93.94 109 GLU B C 1
ATOM 3161 O O . GLU B 1 109 ? -19.641 -19.156 -15.984 1 93.94 109 GLU B O 1
ATOM 3166 N N . ARG B 1 110 ? -17.719 -18.688 -16.797 1 93.5 110 ARG B N 1
ATOM 3167 C CA . ARG B 1 110 ? -18.266 -17.906 -17.891 1 93.5 110 ARG B CA 1
ATOM 3168 C C . ARG B 1 110 ? -17.797 -18.453 -19.25 1 93.5 110 ARG B C 1
ATOM 3170 O O . ARG B 1 110 ? -16.719 -19.016 -19.359 1 93.5 110 ARG B O 1
ATOM 3177 N N . PRO B 1 111 ? -18.625 -18.234 -20.281 1 92.56 111 PRO B N 1
ATOM 3178 C CA . PRO B 1 111 ? -18.234 -18.734 -21.594 1 92.56 111 PRO B CA 1
ATOM 3179 C C . PRO B 1 111 ? -16.875 -18.219 -22.062 1 92.56 111 PRO B C 1
ATOM 3181 O O . PRO B 1 111 ? -16.109 -18.953 -22.672 1 92.56 111 PRO B O 1
ATOM 3184 N N . ALA B 1 112 ? -16.625 -17.031 -21.719 1 92.5 112 ALA B N 1
ATOM 3185 C CA . ALA B 1 112 ? -15.352 -16.438 -22.125 1 92.5 112 ALA B CA 1
ATOM 3186 C C . ALA B 1 112 ? -14.172 -17.203 -21.531 1 92.5 112 ALA B C 1
ATOM 3188 O O . ALA B 1 112 ? -13.109 -17.297 -22.156 1 92.5 112 ALA B O 1
ATOM 3189 N N . LEU B 1 113 ? -14.398 -17.734 -20.375 1 93.06 113 LEU B N 1
ATOM 3190 C CA . LEU B 1 113 ? -13.344 -18.5 -19.719 1 93.06 113 LEU B CA 1
ATOM 3191 C C . LEU B 1 113 ? -13.094 -19.812 -20.453 1 93.06 113 LEU B C 1
ATOM 3193 O O . LEU B 1 113 ? -11.953 -20.25 -20.594 1 93.06 113 LEU B O 1
ATOM 3197 N N . ALA B 1 114 ? -14.148 -20.422 -20.891 1 93.62 114 ALA B N 1
ATOM 3198 C CA . ALA B 1 114 ? -14.023 -21.641 -21.672 1 93.62 114 ALA B CA 1
ATOM 3199 C C . ALA B 1 114 ? -13.281 -21.375 -22.984 1 93.62 114 ALA B C 1
ATOM 3201 O O . ALA B 1 114 ? -12.445 -22.172 -23.391 1 93.62 114 ALA B O 1
ATOM 3202 N N . ASP B 1 115 ? -13.602 -20.25 -23.578 1 94.44 115 ASP B N 1
ATOM 3203 C CA . ASP B 1 115 ? -12.977 -19.906 -24.844 1 94.44 115 ASP B CA 1
ATOM 3204 C C . ASP B 1 115 ? -11.469 -19.734 -24.688 1 94.44 115 ASP B C 1
ATOM 3206 O O . ASP B 1 115 ? -10.688 -20.266 -25.469 1 94.44 115 ASP B O 1
ATOM 3210 N N . ILE B 1 116 ? -11.102 -19.016 -23.656 1 94.81 116 ILE B N 1
ATOM 3211 C CA . ILE B 1 116 ? -9.68 -18.766 -23.469 1 94.81 116 ILE B CA 1
ATOM 3212 C C . ILE B 1 116 ? -8.977 -20.047 -23.047 1 94.81 116 ILE B C 1
ATOM 3214 O O . ILE B 1 116 ? -7.82 -20.281 -23.406 1 94.81 116 ILE B O 1
ATOM 3218 N N . ALA B 1 117 ? -9.641 -20.875 -22.281 1 95.94 117 ALA B N 1
ATOM 3219 C CA . ALA B 1 117 ? -9.07 -22.172 -21.891 1 95.94 117 ALA B CA 1
ATOM 3220 C C . ALA B 1 117 ? -8.758 -23.016 -23.109 1 95.94 117 ALA B C 1
ATOM 3222 O O . ALA B 1 117 ? -7.707 -23.656 -23.188 1 95.94 117 ALA B O 1
ATOM 3223 N N . ARG B 1 118 ? -9.602 -22.969 -24.078 1 95.38 118 ARG B N 1
ATOM 3224 C CA . ARG B 1 118 ? -9.43 -23.75 -25.312 1 95.38 118 ARG B CA 1
ATOM 3225 C C . ARG B 1 118 ? -8.211 -23.281 -26.094 1 95.38 118 ARG B C 1
ATOM 3227 O O . ARG B 1 118 ? -7.543 -24.078 -26.75 1 95.38 118 ARG B O 1
ATOM 3234 N N . GLU B 1 119 ? -7.965 -22.047 -25.906 1 94.94 119 GLU B N 1
ATOM 3235 C CA . GLU B 1 119 ? -6.898 -21.453 -26.703 1 94.94 119 GLU B CA 1
ATOM 3236 C C . GLU B 1 119 ? -5.582 -21.422 -25.938 1 94.94 119 GLU B C 1
ATOM 3238 O O . GLU B 1 119 ? -4.543 -21.031 -26.469 1 94.94 119 GLU B O 1
ATOM 3243 N N . SER B 1 120 ? -5.57 -21.891 -24.703 1 97.44 120 SER B N 1
ATOM 3244 C CA . SER B 1 120 ? -4.395 -21.781 -23.844 1 97.44 120 SER B CA 1
ATOM 3245 C C . SER B 1 120 ? -3.559 -23.062 -23.906 1 97.44 120 SER B C 1
ATOM 3247 O O . SER B 1 120 ? -4.102 -24.156 -24.062 1 97.44 120 SER B O 1
ATOM 3249 N N . TRP B 1 121 ? -2.244 -22.828 -23.797 1 97.94 121 TRP B N 1
ATOM 3250 C CA . TRP B 1 121 ? -1.309 -23.953 -23.734 1 97.94 121 TRP B CA 1
ATOM 3251 C C . TRP B 1 121 ? -1.335 -24.594 -22.359 1 97.94 121 TRP B C 1
ATOM 3253 O O . TRP B 1 121 ? -1.226 -25.828 -22.234 1 97.94 121 TRP B O 1
ATOM 3263 N N . ALA B 1 122 ? -1.537 -23.812 -21.328 1 98.44 122 ALA B N 1
ATOM 3264 C CA . ALA B 1 122 ? -1.502 -24.344 -19.969 1 98.44 122 ALA B CA 1
ATOM 3265 C C . ALA B 1 122 ? -2.426 -23.547 -19.047 1 98.44 122 ALA B C 1
ATOM 3267 O O . ALA B 1 122 ? -2.812 -22.422 -19.375 1 98.44 122 ALA B O 1
ATOM 3268 N N . LEU B 1 123 ? -2.799 -24.188 -17.984 1 98.62 123 LEU B N 1
ATOM 3269 C CA . LEU B 1 123 ? -3.518 -23.609 -16.859 1 98.62 123 LEU B CA 1
ATOM 3270 C C . LEU B 1 123 ? -2.664 -23.641 -15.594 1 98.62 123 LEU B C 1
ATOM 3272 O O . LEU B 1 123 ? -2.139 -24.688 -15.219 1 98.62 123 LEU B O 1
ATOM 3276 N N . VAL B 1 124 ? -2.443 -22.484 -15.016 1 98.88 124 VAL B N 1
ATOM 3277 C CA . VAL B 1 124 ? -1.806 -22.406 -13.703 1 98.88 124 VAL B CA 1
ATOM 3278 C C . VAL B 1 124 ? -2.861 -22.172 -12.633 1 98.88 124 VAL B C 1
ATOM 3280 O O . VAL B 1 124 ? -3.643 -21.219 -12.719 1 98.88 124 VAL B O 1
ATOM 3283 N N . PHE B 1 125 ? -2.936 -23.016 -11.633 1 98.81 125 PHE B N 1
ATOM 3284 C CA . PHE B 1 125 ? -3.893 -22.859 -10.547 1 98.81 125 PHE B CA 1
ATOM 3285 C C . PHE B 1 125 ? -3.291 -23.344 -9.227 1 98.81 125 PHE B C 1
ATOM 3287 O O . PHE B 1 125 ? -2.266 -24.016 -9.219 1 98.81 125 PHE B O 1
ATOM 3294 N N . GLY B 1 126 ? -3.775 -22.875 -8.148 1 98.38 126 GLY B N 1
ATOM 3295 C CA . GLY B 1 126 ? -3.289 -23.234 -6.824 1 98.38 126 GLY B CA 1
ATOM 3296 C C . GLY B 1 126 ? -4.383 -23.75 -5.91 1 98.38 126 GLY B C 1
ATOM 3297 O O . GLY B 1 126 ? -5.438 -24.188 -6.375 1 98.38 126 GLY B O 1
ATOM 3298 N N . SER B 1 127 ? -4.039 -23.828 -4.648 1 98.25 127 SER B N 1
ATOM 3299 C CA . SER B 1 127 ? -4.934 -24.438 -3.678 1 98.25 127 SER B CA 1
ATOM 3300 C C . SER B 1 127 ? -5.867 -23.406 -3.047 1 98.25 127 SER B C 1
ATOM 3302 O O . SER B 1 127 ? -7.039 -23.703 -2.797 1 98.25 127 SER B O 1
ATOM 3304 N N . LEU B 1 128 ? -5.445 -22.219 -2.912 1 98.38 128 LEU B N 1
ATOM 3305 C CA . LEU B 1 128 ? -6.137 -21.25 -2.068 1 98.38 128 LEU B CA 1
ATOM 3306 C C . LEU B 1 128 ? -7.504 -20.906 -2.648 1 98.38 128 LEU B C 1
ATOM 3308 O O . LEU B 1 128 ? -8.516 -20.953 -1.942 1 98.38 128 LEU B O 1
ATOM 3312 N N . ALA B 1 129 ? -7.566 -20.609 -3.924 1 98.44 129 ALA B N 1
ATOM 3313 C CA . ALA B 1 129 ? -8.82 -20.188 -4.539 1 98.44 129 ALA B CA 1
ATOM 3314 C C . ALA B 1 129 ? -9.836 -21.328 -4.559 1 98.44 129 ALA B C 1
ATOM 3316 O O . ALA B 1 129 ? -11.016 -21.109 -4.844 1 98.44 129 ALA B O 1
ATOM 3317 N N . GLN B 1 130 ? -9.375 -22.5 -4.234 1 98.62 130 GLN B N 1
ATOM 3318 C CA . GLN B 1 130 ? -10.266 -23.656 -4.219 1 98.62 130 GLN B CA 1
ATOM 3319 C C . GLN B 1 130 ? -10.891 -23.844 -2.84 1 98.62 130 GLN B C 1
ATOM 3321 O O . GLN B 1 130 ? -11.625 -24.812 -2.615 1 98.62 130 GLN B O 1
ATOM 3326 N N . ARG B 1 131 ? -10.617 -22.938 -1.875 1 98.31 131 ARG B N 1
ATOM 3327 C CA . ARG B 1 131 ? -11.156 -23.078 -0.525 1 98.31 131 ARG B CA 1
ATOM 3328 C C . ARG B 1 131 ? -12.68 -22.969 -0.527 1 98.31 131 ARG B C 1
ATOM 3330 O O . ARG B 1 131 ? -13.344 -23.516 0.353 1 98.31 131 ARG B O 1
ATOM 3337 N N . HIS B 1 132 ? -13.227 -22.234 -1.444 1 98.25 132 HIS B N 1
ATOM 3338 C CA . HIS B 1 132 ? -14.672 -22.094 -1.554 1 98.25 132 HIS B CA 1
ATOM 3339 C C . HIS B 1 132 ? -15.219 -22.906 -2.727 1 98.25 132 HIS B C 1
ATOM 3341 O O . HIS B 1 132 ? -14.602 -22.953 -3.789 1 98.25 132 HIS B O 1
ATOM 3347 N N . ARG B 1 133 ? -16.406 -23.391 -2.641 1 97.88 133 ARG B N 1
ATOM 3348 C CA . ARG B 1 133 ? -16.984 -24.344 -3.594 1 97.88 133 ARG B CA 1
ATOM 3349 C C . ARG B 1 133 ? -17.188 -23.688 -4.961 1 97.88 133 ARG B C 1
ATOM 3351 O O . ARG B 1 133 ? -17.031 -24.344 -5.992 1 97.88 133 ARG B O 1
ATOM 3358 N N . GLU B 1 134 ? -17.516 -22.406 -4.977 1 98.12 134 GLU B N 1
ATOM 3359 C CA . GLU B 1 134 ? -17.812 -21.75 -6.242 1 98.12 134 GLU B CA 1
ATOM 3360 C C . GLU B 1 134 ? -16.562 -21.625 -7.105 1 98.12 134 GLU B C 1
ATOM 3362 O O . GLU B 1 134 ? -16.547 -22.094 -8.25 1 98.12 134 GLU B O 1
ATOM 3367 N N . SER B 1 135 ? -15.547 -21.047 -6.57 1 98.69 135 SER B N 1
ATOM 3368 C CA . SER B 1 135 ? -14.305 -20.922 -7.32 1 98.69 135 SER B CA 1
ATOM 3369 C C . SER B 1 135 ? -13.688 -22.297 -7.602 1 98.69 135 SER B C 1
ATOM 3371 O O . SER B 1 135 ? -13.117 -22.516 -8.672 1 98.69 135 SER B O 1
ATOM 3373 N N . ARG B 1 136 ? -13.82 -23.203 -6.645 1 98.62 136 ARG B N 1
ATOM 3374 C CA . ARG B 1 136 ? -13.336 -24.562 -6.852 1 98.62 136 ARG B CA 1
ATOM 3375 C C . ARG B 1 136 ? -13.984 -25.188 -8.078 1 98.62 136 ARG B C 1
ATOM 3377 O O . ARG B 1 136 ? -13.297 -25.781 -8.914 1 98.62 136 ARG B O 1
ATOM 3384 N N . SER B 1 137 ? -15.258 -25.047 -8.164 1 98.06 137 SER B N 1
ATOM 3385 C CA . SER B 1 137 ? -15.992 -25.609 -9.297 1 98.06 137 SER B CA 1
ATOM 3386 C C . SER B 1 137 ? -15.547 -24.984 -10.617 1 98.06 137 SER B C 1
ATOM 3388 O O . SER B 1 137 ? -15.359 -25.703 -11.609 1 98.06 137 SER B O 1
ATOM 3390 N N . ALA B 1 138 ? -15.375 -23.688 -10.625 1 98.06 138 ALA B N 1
ATOM 3391 C CA . ALA B 1 138 ? -14.93 -22.984 -11.828 1 98.06 138 ALA B CA 1
ATOM 3392 C C . ALA B 1 138 ? -13.547 -23.469 -12.258 1 98.06 138 ALA B C 1
ATOM 3394 O O . ALA B 1 138 ? -13.312 -23.703 -13.445 1 98.06 138 ALA B O 1
ATOM 3395 N N . ILE B 1 139 ? -12.656 -23.625 -11.32 1 98.25 139 ILE B N 1
ATOM 3396 C CA . ILE B 1 139 ? -11.297 -24.062 -11.602 1 98.25 139 ILE B CA 1
ATOM 3397 C C . ILE B 1 139 ? -11.312 -25.5 -12.133 1 98.25 139 ILE B C 1
ATOM 3399 O O . ILE B 1 139 ? -10.648 -25.812 -13.125 1 98.25 139 ILE B O 1
ATOM 3403 N N . ARG B 1 140 ? -12.102 -26.359 -11.508 1 97.75 140 ARG B N 1
ATOM 3404 C CA . ARG B 1 140 ? -12.156 -27.766 -11.875 1 97.75 140 ARG B CA 1
ATOM 3405 C C . ARG B 1 140 ? -12.734 -27.938 -13.281 1 97.75 140 ARG B C 1
ATOM 3407 O O . ARG B 1 140 ? -12.344 -28.859 -14.008 1 97.75 140 ARG B O 1
ATOM 3414 N N . LYS B 1 141 ? -13.602 -27.062 -13.664 1 97.44 141 LYS B N 1
ATOM 3415 C CA . LYS B 1 141 ? -14.133 -27.109 -15.023 1 97.44 141 LYS B CA 1
ATOM 3416 C C . LYS B 1 141 ? -13.031 -26.859 -16.047 1 97.44 141 LYS B C 1
ATOM 3418 O O . LYS B 1 141 ? -13.055 -27.422 -17.141 1 97.44 141 LYS B O 1
ATOM 3423 N N . LEU B 1 142 ? -12.102 -26.031 -15.703 1 97.75 142 LEU B N 1
ATOM 3424 C CA . LEU B 1 142 ? -11 -25.719 -16.609 1 97.75 142 LEU B CA 1
ATOM 3425 C C . LEU B 1 142 ? -10.094 -26.938 -16.812 1 97.75 142 LEU B C 1
ATOM 3427 O O . LEU B 1 142 ? -9.414 -27.047 -17.828 1 97.75 142 LEU B O 1
ATOM 3431 N N . TRP B 1 143 ? -10.133 -27.891 -15.844 1 97.31 143 TRP B N 1
ATOM 3432 C CA . TRP B 1 143 ? -9.312 -29.094 -15.93 1 97.31 143 TRP B CA 1
ATOM 3433 C C . TRP B 1 143 ? -9.719 -29.953 -17.109 1 97.31 143 TRP B C 1
ATOM 3435 O O . TRP B 1 143 ? -8.938 -30.781 -17.594 1 97.31 143 TRP B O 1
ATOM 3445 N N . GLY B 1 144 ? -10.914 -29.75 -17.547 1 96.38 144 GLY B N 1
ATOM 3446 C CA . GLY B 1 144 ? -11.461 -30.594 -18.594 1 96.38 144 GLY B CA 1
ATOM 3447 C C . GLY B 1 144 ? -11 -30.219 -19.984 1 96.38 144 GLY B C 1
ATOM 3448 O O . GLY B 1 144 ? -11.227 -30.953 -20.938 1 96.38 144 GLY B O 1
ATOM 3449 N N . PHE B 1 145 ? -10.367 -29.125 -20.125 1 96.38 145 PHE B N 1
ATOM 3450 C CA . PHE B 1 145 ? -9.906 -28.672 -21.422 1 96.38 145 PHE B CA 1
ATOM 3451 C C . PHE B 1 145 ? -8.555 -29.281 -21.766 1 96.38 145 PHE B C 1
ATOM 3453 O O . PHE B 1 145 ? -7.883 -29.844 -20.891 1 96.38 145 PHE B O 1
ATOM 3460 N N . ASP B 1 146 ? -8.227 -29.25 -23.094 1 95.38 146 ASP B N 1
ATOM 3461 C CA . ASP B 1 146 ? -6.961 -29.812 -23.562 1 95.38 146 ASP B CA 1
ATOM 3462 C C . ASP B 1 146 ? -5.82 -28.812 -23.375 1 95.38 146 ASP B C 1
ATOM 3464 O O . ASP B 1 146 ? -5.367 -28.203 -24.344 1 95.38 146 ASP B O 1
ATOM 3468 N N . LEU B 1 147 ? -5.359 -28.641 -22.219 1 96.38 147 LEU B N 1
ATOM 3469 C CA . LEU B 1 147 ? -4.234 -27.797 -21.859 1 96.38 147 LEU B CA 1
ATOM 3470 C C . LEU B 1 147 ? -3.408 -28.438 -20.734 1 96.38 147 LEU B C 1
ATOM 3472 O O . LEU B 1 147 ? -3.887 -29.344 -20.047 1 96.38 147 LEU B O 1
ATOM 3476 N N . LYS B 1 148 ? -2.166 -28.109 -20.609 1 96.88 148 LYS B N 1
ATOM 3477 C CA . LYS B 1 148 ? -1.312 -28.578 -19.531 1 96.88 148 LYS B CA 1
ATOM 3478 C C . LYS B 1 148 ? -1.768 -28.016 -18.188 1 96.88 148 LYS B C 1
ATOM 3480 O O . LYS B 1 148 ? -2.057 -26.828 -18.062 1 96.88 148 LYS B O 1
ATOM 3485 N N . LYS B 1 149 ? -1.942 -28.891 -17.234 1 98.19 149 LYS B N 1
ATOM 3486 C CA . LYS B 1 149 ? -2.334 -28.453 -15.898 1 98.19 149 LYS B CA 1
ATOM 3487 C C . LYS B 1 149 ? -1.113 -28.281 -15 1 98.19 149 LYS B C 1
ATOM 3489 O O . LYS B 1 149 ? -0.404 -29.234 -14.711 1 98.19 149 LYS B O 1
ATOM 3494 N N . ILE B 1 150 ? -0.868 -27.078 -14.586 1 98.62 150 ILE B N 1
ATOM 3495 C CA . ILE B 1 150 ? 0.252 -26.734 -13.719 1 98.62 150 ILE B CA 1
ATOM 3496 C C . ILE B 1 150 ? -0.267 -26.344 -12.336 1 98.62 150 ILE B C 1
ATOM 3498 O O . ILE B 1 150 ? -0.99 -25.359 -12.188 1 98.62 150 ILE B O 1
ATOM 3502 N N . LEU B 1 151 ? 0.15 -27.141 -11.344 1 98.62 151 LEU B N 1
ATOM 3503 C CA . LEU B 1 151 ? -0.302 -26.922 -9.977 1 98.62 151 LEU B CA 1
ATOM 3504 C C . LEU B 1 151 ? 0.804 -26.297 -9.133 1 98.62 151 LEU B C 1
ATOM 3506 O O . LEU B 1 151 ? 1.849 -26.906 -8.914 1 98.62 151 LEU B O 1
ATOM 3510 N N . ASP B 1 152 ? 0.606 -25.078 -8.75 1 98.56 152 ASP B N 1
ATOM 3511 C CA . ASP B 1 152 ? 1.346 -24.469 -7.641 1 98.56 152 ASP B CA 1
ATOM 3512 C C . ASP B 1 152 ? 0.639 -24.719 -6.312 1 98.56 152 ASP B C 1
ATOM 3514 O O . ASP B 1 152 ? -0.31 -24.016 -5.965 1 98.56 152 ASP B O 1
ATOM 3518 N N . ILE B 1 153 ? 1.053 -25.688 -5.59 1 97.25 153 ILE B N 1
ATOM 3519 C CA . ILE B 1 153 ? 0.304 -26.109 -4.414 1 97.25 153 ILE B CA 1
ATOM 3520 C C . ILE B 1 153 ? 0.076 -24.922 -3.486 1 97.25 153 ILE B C 1
ATOM 3522 O O . ILE B 1 153 ? -1.065 -24.594 -3.15 1 97.25 153 ILE B O 1
ATOM 3526 N N . ASN B 1 154 ? 1.202 -24.234 -3.035 1 96.06 154 ASN B N 1
ATOM 3527 C CA . ASN B 1 154 ? 1.152 -22.984 -2.293 1 96.06 154 ASN B CA 1
ATOM 3528 C C . ASN B 1 154 ? 0.108 -23.031 -1.182 1 96.06 154 ASN B C 1
ATOM 3530 O O . ASN B 1 154 ? -0.797 -22.203 -1.138 1 96.06 154 ASN B O 1
ATOM 3534 N N . LEU B 1 155 ? 0.336 -23.875 -0.226 1 96.88 155 LEU B N 1
ATOM 3535 C CA . LEU B 1 155 ? -0.59 -24.062 0.884 1 96.88 155 LEU B CA 1
ATOM 3536 C C . LEU B 1 155 ? -0.67 -22.812 1.75 1 96.88 155 LEU B C 1
ATOM 3538 O O . LEU B 1 155 ? 0.355 -22.219 2.074 1 96.88 155 LEU B O 1
ATOM 3542 N N . ARG B 1 156 ? -1.933 -22.469 2.098 1 95.19 156 ARG B N 1
ATOM 3543 C CA . ARG B 1 156 ? -2.184 -21.312 2.965 1 95.19 156 ARG B CA 1
ATOM 3544 C C . ARG B 1 156 ? -3.07 -21.703 4.145 1 95.19 156 ARG B C 1
ATOM 3546 O O . ARG B 1 156 ? -4.273 -21.438 4.133 1 95.19 156 ARG B O 1
ATOM 3553 N N . PRO B 1 157 ? -2.418 -22.234 5.148 1 92.44 157 PRO B N 1
ATOM 3554 C CA . PRO B 1 157 ? -3.238 -22.547 6.324 1 92.44 157 PRO B CA 1
ATOM 3555 C C . PRO B 1 157 ? -3.977 -21.328 6.863 1 92.44 157 PRO B C 1
ATOM 3557 O O . PRO B 1 157 ? -3.438 -20.219 6.844 1 92.44 157 PRO B O 1
ATOM 3560 N N . PRO B 1 158 ? -5.23 -21.469 7.332 1 93.5 158 PRO B N 1
ATOM 3561 C CA . PRO B 1 158 ? -5.941 -22.734 7.523 1 93.5 158 PRO B CA 1
ATOM 3562 C C . PRO B 1 158 ? -6.809 -23.109 6.32 1 93.5 158 PRO B C 1
ATOM 3564 O O . PRO B 1 158 ? -7.691 -23.969 6.438 1 93.5 158 PRO B O 1
ATOM 3567 N N . HIS B 1 159 ? -6.551 -22.422 5.266 1 95.25 159 HIS B N 1
ATOM 3568 C CA . HIS B 1 159 ? -7.387 -22.609 4.086 1 95.25 159 HIS B CA 1
ATOM 3569 C C . HIS B 1 159 ? -6.906 -23.797 3.254 1 95.25 159 HIS B C 1
ATOM 3571 O O . HIS B 1 159 ? -6.664 -23.656 2.053 1 95.25 159 HIS B O 1
ATOM 3577 N N . ILE B 1 160 ? -6.812 -24.953 3.879 1 95.44 160 ILE B N 1
ATOM 3578 C CA . ILE B 1 160 ? -6.277 -26.156 3.227 1 95.44 160 ILE B CA 1
ATOM 3579 C C . ILE B 1 160 ? -7.27 -27.297 3.361 1 95.44 160 ILE B C 1
ATOM 3581 O O . ILE B 1 160 ? -7.898 -27.469 4.41 1 95.44 160 ILE B O 1
ATOM 3585 N N . ASP B 1 161 ? -7.453 -28.047 2.316 1 96.81 161 ASP B N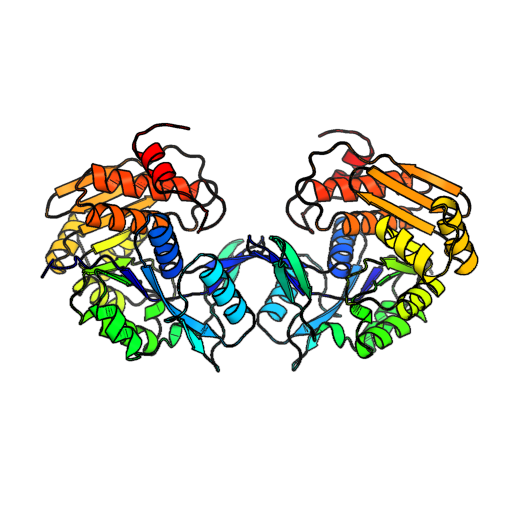 1
ATOM 3586 C CA . ASP B 1 161 ? -8.258 -29.266 2.271 1 96.81 161 ASP B CA 1
ATOM 3587 C C . ASP B 1 161 ? -7.512 -30.375 1.544 1 96.81 161 ASP B C 1
ATOM 3589 O O . ASP B 1 161 ? -7.293 -30.312 0.333 1 96.81 161 ASP B O 1
ATOM 3593 N N . SER B 1 162 ? -7.191 -31.438 2.293 1 96.75 162 SER B N 1
ATOM 3594 C CA . SER B 1 162 ? -6.352 -32.5 1.762 1 96.75 162 SER B CA 1
ATOM 3595 C C . SER B 1 162 ? -7.02 -33.188 0.574 1 96.75 162 SER B C 1
ATOM 3597 O O . SER B 1 162 ? -6.336 -33.656 -0.344 1 96.75 162 SER B O 1
ATOM 3599 N N . GLN B 1 163 ? -8.328 -33.25 0.573 1 97.56 163 GLN B N 1
ATOM 3600 C CA . GLN B 1 163 ? -9.023 -33.844 -0.549 1 97.56 163 GLN B CA 1
ATOM 3601 C C . GLN B 1 163 ? -8.953 -32.969 -1.796 1 97.56 163 GLN B C 1
ATOM 3603 O O . GLN B 1 163 ? -8.797 -33.5 -2.91 1 97.56 163 GLN B O 1
ATOM 3608 N N . VAL B 1 164 ? -9.086 -31.719 -1.604 1 98.06 164 VAL B N 1
ATOM 3609 C CA . VAL B 1 164 ? -8.977 -30.781 -2.717 1 98.06 164 VAL B CA 1
ATOM 3610 C C . VAL B 1 164 ? -7.578 -30.859 -3.322 1 98.06 164 VAL B C 1
ATOM 3612 O O . VAL B 1 164 ? -7.422 -30.844 -4.547 1 98.06 164 VAL B O 1
ATOM 3615 N N . ILE B 1 165 ? -6.613 -30.969 -2.445 1 97.75 165 ILE B N 1
ATOM 3616 C CA . ILE B 1 165 ? -5.23 -31.078 -2.9 1 97.75 165 ILE B CA 1
ATOM 3617 C C . ILE B 1 165 ? -5.031 -32.375 -3.664 1 97.75 165 ILE B C 1
ATOM 3619 O O . ILE B 1 165 ? -4.422 -32.406 -4.738 1 97.75 165 ILE B O 1
ATOM 3623 N N . ARG B 1 166 ? -5.574 -33.438 -3.178 1 96.69 166 ARG B N 1
ATOM 3624 C CA . ARG B 1 166 ? -5.469 -34.75 -3.84 1 96.69 166 ARG B CA 1
ATOM 3625 C C . ARG B 1 166 ? -6.078 -34.688 -5.238 1 96.69 166 ARG B C 1
ATOM 3627 O O . ARG B 1 166 ? -5.48 -35.188 -6.199 1 96.69 166 ARG B O 1
ATOM 3634 N N . ASP B 1 167 ? -7.258 -34.125 -5.32 1 97.31 167 ASP B N 1
ATOM 3635 C CA . ASP B 1 167 ? -7.926 -34 -6.609 1 97.31 167 ASP B CA 1
ATOM 3636 C C . ASP B 1 167 ? -7.086 -33.188 -7.59 1 97.31 167 ASP B C 1
ATOM 3638 O O . ASP B 1 167 ? -7.047 -33.5 -8.781 1 97.31 167 ASP B O 1
ATOM 3642 N N . SER B 1 168 ? -6.48 -32.156 -7.098 1 98.06 168 SER B N 1
ATOM 3643 C CA . SER B 1 168 ? -5.625 -31.297 -7.922 1 98.06 168 SER B CA 1
ATOM 3644 C C . SER B 1 168 ? -4.395 -32.062 -8.406 1 98.06 168 SER B C 1
ATOM 3646 O O . SER B 1 168 ? -3.986 -31.922 -9.555 1 98.06 168 SER B O 1
ATOM 3648 N N . LEU B 1 169 ? -3.828 -32.875 -7.516 1 96.94 169 LEU B N 1
ATOM 3649 C CA . LEU B 1 169 ? -2.654 -33.656 -7.852 1 96.94 169 LEU B CA 1
ATOM 3650 C C . LEU B 1 169 ? -2.977 -34.688 -8.953 1 96.94 169 LEU B C 1
ATOM 3652 O O . LEU B 1 169 ? -2.148 -34.938 -9.828 1 96.94 169 LEU B O 1
ATOM 3656 N N . LYS B 1 170 ? -4.141 -35.156 -8.984 1 95.81 170 LYS B N 1
ATOM 3657 C CA . LYS B 1 170 ? -4.562 -36.188 -9.922 1 95.81 170 LYS B CA 1
ATOM 3658 C C . LYS B 1 170 ? -4.59 -35.656 -11.352 1 95.81 170 LYS B C 1
ATOM 3660 O O . LYS B 1 170 ? -4.398 -36.406 -12.305 1 95.81 170 LYS B O 1
ATOM 3665 N N . VAL B 1 171 ? -4.801 -34.406 -11.492 1 96.5 171 VAL B N 1
ATOM 3666 C CA . VAL B 1 171 ? -4.988 -33.875 -12.836 1 96.5 171 VAL B CA 1
ATOM 3667 C C . VAL B 1 171 ? -3.734 -33.125 -13.273 1 96.5 171 VAL B C 1
ATOM 3669 O O . VAL B 1 171 ? -3.58 -32.781 -14.453 1 96.5 171 VAL B O 1
ATOM 3672 N N . ALA B 1 172 ? -2.781 -32.875 -12.398 1 97.25 172 ALA B N 1
ATOM 3673 C CA . ALA B 1 172 ? -1.646 -31.984 -12.656 1 97.25 172 ALA B CA 1
ATOM 3674 C C . ALA B 1 172 ? -0.61 -32.688 -13.539 1 97.25 172 ALA B C 1
ATOM 3676 O O . ALA B 1 172 ? -0.239 -33.812 -13.297 1 97.25 172 ALA B O 1
ATOM 3677 N N . ASP B 1 173 ? -0.152 -31.969 -14.578 1 96.19 173 ASP B N 1
ATOM 3678 C CA . ASP B 1 173 ? 0.977 -32.406 -15.391 1 96.19 173 ASP B CA 1
ATOM 3679 C C . ASP B 1 173 ? 2.303 -31.953 -14.789 1 96.19 173 ASP B C 1
ATOM 3681 O O . ASP B 1 173 ? 3.326 -32.625 -14.945 1 96.19 173 ASP B O 1
ATOM 3685 N N . ILE B 1 174 ? 2.248 -30.812 -14.172 1 97.06 174 ILE B N 1
ATOM 3686 C CA . ILE B 1 174 ? 3.4 -30.188 -13.531 1 97.06 174 ILE B CA 1
ATOM 3687 C C . ILE B 1 174 ? 3.023 -29.734 -12.125 1 97.06 174 ILE B C 1
ATOM 3689 O O . ILE B 1 174 ? 1.977 -29.109 -11.922 1 97.06 174 ILE B O 1
ATOM 3693 N N . ILE B 1 175 ? 3.873 -30.078 -11.148 1 98 175 ILE B N 1
ATOM 3694 C CA . ILE B 1 175 ? 3.617 -29.719 -9.758 1 98 175 ILE B CA 1
ATOM 3695 C C . ILE B 1 175 ? 4.812 -28.953 -9.195 1 98 175 ILE B C 1
ATOM 3697 O O . ILE B 1 175 ? 5.961 -29.359 -9.367 1 98 175 ILE B O 1
ATOM 3701 N N . LYS B 1 176 ? 4.566 -27.828 -8.641 1 98.38 176 LYS B N 1
ATOM 3702 C CA . LYS B 1 176 ? 5.559 -27.109 -7.852 1 98.38 176 LYS B CA 1
ATOM 3703 C C . LYS B 1 176 ? 5.156 -27.047 -6.379 1 98.38 176 LYS B C 1
ATOM 3705 O O . LYS B 1 176 ? 4.008 -26.734 -6.055 1 98.38 176 LYS B O 1
ATOM 3710 N N . LEU B 1 177 ? 6.027 -27.406 -5.488 1 97.75 177 LEU B N 1
ATOM 3711 C CA . LEU B 1 177 ? 5.828 -27.297 -4.047 1 97.75 177 LEU B CA 1
ATOM 3712 C C . LEU B 1 177 ? 7.156 -27.062 -3.33 1 97.75 177 LEU B C 1
ATOM 3714 O O . LEU B 1 177 ? 8.219 -27.203 -3.932 1 97.75 177 LEU B O 1
ATOM 3718 N N . ASN B 1 178 ? 7.059 -26.641 -2.104 1 96.56 178 ASN B N 1
ATOM 3719 C CA . ASN B 1 178 ? 8.281 -26.516 -1.317 1 96.56 178 ASN B CA 1
ATOM 3720 C C . ASN B 1 178 ? 8.461 -27.688 -0.368 1 96.56 178 ASN B C 1
ATOM 3722 O O . ASN B 1 178 ? 7.609 -28.578 -0.315 1 96.56 178 ASN B O 1
ATOM 3726 N N . GLU B 1 179 ? 9.516 -27.688 0.343 1 95.81 179 GLU B N 1
ATOM 3727 C CA . GLU B 1 179 ? 9.859 -28.828 1.203 1 95.81 179 GLU B CA 1
ATOM 3728 C C . GLU B 1 179 ? 8.812 -29.016 2.295 1 95.81 179 GLU B C 1
ATOM 3730 O O . GLU B 1 179 ? 8.43 -30.156 2.596 1 95.81 179 GLU B O 1
ATOM 3735 N N . ASP B 1 180 ? 8.352 -27.969 2.883 1 95.5 180 ASP B N 1
ATOM 3736 C CA . ASP B 1 180 ? 7.336 -28.047 3.93 1 95.5 180 ASP B CA 1
ATOM 3737 C C . ASP B 1 180 ? 6.039 -28.656 3.393 1 95.5 180 ASP B C 1
ATOM 3739 O O . ASP B 1 180 ? 5.391 -29.453 4.074 1 95.5 180 ASP B O 1
ATOM 3743 N N . GLU B 1 181 ? 5.711 -28.266 2.217 1 97.31 181 GLU B N 1
ATOM 3744 C CA . GLU B 1 181 ? 4.5 -28.781 1.576 1 97.31 181 GLU B CA 1
ATOM 3745 C C . GLU B 1 181 ? 4.645 -30.266 1.226 1 97.31 181 GLU B C 1
ATOM 3747 O O . GLU B 1 181 ? 3.689 -31.031 1.353 1 97.31 181 GLU B O 1
ATOM 3752 N N . LEU B 1 182 ? 5.832 -30.609 0.806 1 97.19 182 LEU B N 1
ATOM 3753 C CA . LEU B 1 182 ? 6.078 -32.031 0.538 1 97.19 182 LEU B CA 1
ATOM 3754 C C . LEU B 1 182 ? 5.891 -32.844 1.801 1 97.19 182 LEU B C 1
ATOM 3756 O O . LEU B 1 182 ? 5.27 -33.938 1.758 1 97.19 182 LEU B O 1
ATOM 3760 N N . PHE B 1 183 ? 6.363 -32.312 2.902 1 96.44 183 PHE B N 1
ATOM 3761 C CA . PHE B 1 183 ? 6.215 -33.031 4.172 1 96.44 183 PHE B CA 1
ATOM 3762 C C . PHE B 1 183 ? 4.742 -33.188 4.531 1 96.44 183 PHE B C 1
ATOM 3764 O O . PHE B 1 183 ? 4.328 -34.25 5.027 1 96.44 183 PHE B O 1
ATOM 3771 N N . ARG B 1 184 ? 4.008 -32.188 4.262 1 96.44 184 ARG B N 1
ATOM 3772 C CA . ARG B 1 184 ? 2.572 -32.281 4.523 1 96.44 184 ARG B CA 1
ATOM 3773 C C . ARG B 1 184 ? 1.91 -33.344 3.658 1 96.44 184 ARG B C 1
ATOM 3775 O O . ARG B 1 184 ? 1.053 -34.094 4.133 1 96.44 184 ARG B O 1
ATOM 3782 N N . LEU B 1 185 ? 2.273 -33.375 2.393 1 96.06 185 LEU B N 1
ATOM 3783 C CA . LEU B 1 185 ? 1.712 -34.375 1.491 1 96.06 185 LEU B CA 1
ATOM 3784 C C . LEU B 1 185 ? 2.068 -35.781 1.955 1 96.06 185 LEU B C 1
ATOM 3786 O O . LEU B 1 185 ? 1.234 -36.688 1.895 1 96.06 185 LEU B O 1
ATOM 3790 N N . ILE B 1 186 ? 3.324 -35.938 2.404 1 95.69 186 ILE B N 1
ATOM 3791 C CA . ILE B 1 186 ? 3.781 -37.219 2.906 1 95.69 186 ILE B CA 1
ATOM 3792 C C . ILE B 1 186 ? 2.885 -37.688 4.055 1 95.69 186 ILE B C 1
ATOM 3794 O O . ILE B 1 186 ? 2.434 -38.844 4.086 1 95.69 186 ILE B O 1
ATOM 3798 N N . GLU B 1 187 ? 2.604 -36.75 4.902 1 96.19 187 GLU B N 1
ATOM 3799 C CA . GLU B 1 187 ? 1.771 -37.031 6.062 1 96.19 187 GLU B CA 1
ATOM 3800 C C . GLU B 1 187 ? 0.328 -37.312 5.648 1 96.19 187 GLU B C 1
ATOM 3802 O O . GLU B 1 187 ? -0.271 -38.312 6.098 1 96.19 187 GLU B O 1
ATOM 3807 N N . TRP B 1 188 ? -0.215 -36.562 4.797 1 94.88 188 TRP B N 1
ATOM 3808 C CA . TRP B 1 188 ? -1.622 -36.656 4.418 1 94.88 188 TRP B CA 1
ATOM 3809 C C . TRP B 1 188 ? -1.915 -37.938 3.652 1 94.88 188 TRP B C 1
ATOM 3811 O O . TRP B 1 188 ? -2.99 -38.531 3.801 1 94.88 188 TRP B O 1
ATOM 3821 N N . TYR B 1 189 ? -0.938 -38.344 2.865 1 93.62 189 TYR B N 1
ATOM 3822 C CA . TYR B 1 189 ? -1.247 -39.406 1.929 1 93.62 189 TYR B CA 1
ATOM 3823 C C . TYR B 1 189 ? -0.402 -40.625 2.217 1 93.62 189 TYR B C 1
ATOM 3825 O O . TYR B 1 189 ? -0.339 -41.562 1.399 1 93.62 189 TYR B O 1
ATOM 3833 N N . SER B 1 190 ? 0.307 -40.656 3.355 1 94.06 190 SER B N 1
ATOM 3834 C CA . SER B 1 190 ? 1.113 -41.781 3.822 1 94.06 190 SER B CA 1
ATOM 3835 C C . SER B 1 190 ? 2.125 -42.219 2.766 1 94.06 190 SER B C 1
ATOM 3837 O O . SER B 1 190 ? 2.229 -43.406 2.445 1 94.06 190 SER B O 1
ATOM 3839 N N . LEU B 1 191 ? 2.744 -41.156 2.195 1 93.5 191 LEU B N 1
ATOM 3840 C CA . LEU B 1 191 ? 3.812 -41.438 1.241 1 93.5 191 LEU B CA 1
ATOM 3841 C C . LEU B 1 191 ? 5.082 -41.875 1.96 1 93.5 191 LEU B C 1
ATOM 3843 O O . LEU B 1 191 ? 5.145 -41.844 3.191 1 93.5 191 LEU B O 1
ATOM 3847 N N . ASN B 1 192 ? 6.078 -42.281 1.105 1 92.5 192 ASN B N 1
ATOM 3848 C CA . ASN B 1 192 ? 7.367 -42.656 1.688 1 92.5 192 ASN B CA 1
ATOM 3849 C C . ASN B 1 192 ? 7.973 -41.5 2.477 1 92.5 192 ASN B C 1
ATOM 3851 O O . ASN B 1 192 ? 7.922 -40.344 2.037 1 92.5 192 ASN B O 1
ATOM 3855 N N . GLY B 1 193 ? 8.562 -41.875 3.541 1 91.44 193 GLY B N 1
ATOM 3856 C CA . GLY B 1 193 ? 9.148 -40.844 4.414 1 91.44 193 GLY B CA 1
ATOM 3857 C C . GLY B 1 193 ? 10.352 -40.156 3.805 1 91.44 193 GLY B C 1
ATOM 3858 O O . GLY B 1 193 ? 10.719 -39.062 4.227 1 91.44 193 GLY B O 1
ATOM 3859 N N . ASP B 1 194 ? 10.961 -40.844 2.881 1 94.12 194 ASP B N 1
ATOM 3860 C CA . ASP B 1 194 ? 12.062 -40.25 2.133 1 94.12 194 ASP B CA 1
ATOM 3861 C C . ASP B 1 194 ? 11.531 -39.312 1.057 1 94.12 194 ASP B C 1
ATOM 3863 O O . ASP B 1 194 ? 10.719 -39.688 0.221 1 94.12 194 ASP B O 1
ATOM 3867 N N . SER B 1 195 ? 12.008 -38.094 1.063 1 94.75 195 SER B N 1
ATOM 3868 C CA . SER B 1 195 ? 11.484 -37.062 0.188 1 94.75 195 SER B CA 1
ATOM 3869 C C . SER B 1 195 ? 11.586 -37.469 -1.278 1 94.75 195 SER B C 1
ATOM 3871 O O . SER B 1 195 ? 10.656 -37.25 -2.055 1 94.75 195 SER B O 1
ATOM 3873 N N . ARG B 1 196 ? 12.742 -38 -1.681 1 95.31 196 ARG B N 1
ATOM 3874 C CA . ARG B 1 196 ? 12.93 -38.406 -3.07 1 95.31 196 ARG B CA 1
ATOM 3875 C C . ARG B 1 196 ? 11.945 -39.5 -3.463 1 95.31 196 ARG B C 1
ATOM 3877 O O . ARG B 1 196 ? 11.32 -39.406 -4.523 1 95.31 196 ARG B O 1
ATOM 3884 N N . ARG B 1 197 ? 11.828 -40.438 -2.6 1 95.94 197 ARG B N 1
ATOM 3885 C CA . ARG B 1 197 ? 10.906 -41.531 -2.865 1 95.94 197 ARG B CA 1
ATOM 3886 C C . ARG B 1 197 ? 9.461 -41.031 -2.85 1 95.94 197 ARG B C 1
ATOM 3888 O O . ARG B 1 197 ? 8.633 -41.531 -3.617 1 95.94 197 ARG B O 1
ATOM 3895 N N . ALA B 1 198 ? 9.219 -40.156 -1.949 1 95.94 198 ALA B N 1
ATOM 3896 C CA . ALA B 1 198 ? 7.879 -39.562 -1.885 1 95.94 198 ALA B CA 1
ATOM 3897 C C . ALA B 1 198 ? 7.508 -38.906 -3.199 1 95.94 198 ALA B C 1
ATOM 3899 O O . ALA B 1 198 ? 6.387 -39.031 -3.689 1 95.94 198 ALA B O 1
ATOM 3900 N N . VAL B 1 199 ? 8.438 -38.188 -3.764 1 96.44 199 VAL B N 1
ATOM 3901 C CA . VAL B 1 199 ? 8.211 -37.469 -5.02 1 96.44 199 VAL B CA 1
ATOM 3902 C C . VAL B 1 199 ? 7.977 -38.469 -6.145 1 96.44 199 VAL B C 1
ATOM 3904 O O . VAL B 1 199 ? 7.082 -38.281 -6.977 1 96.44 199 VAL B O 1
ATOM 3907 N N . GLU B 1 200 ? 8.773 -39.531 -6.164 1 95.56 200 GLU B N 1
ATOM 3908 C CA . GLU B 1 200 ? 8.602 -40.562 -7.168 1 95.56 200 GLU B CA 1
ATOM 3909 C C . GLU B 1 200 ? 7.234 -41.219 -7.055 1 95.56 200 GLU B C 1
ATOM 3911 O O . GLU B 1 200 ? 6.594 -41.531 -8.062 1 95.56 200 GLU B O 1
ATOM 3916 N N . GLU B 1 201 ? 6.855 -41.406 -5.828 1 94.06 201 GLU B N 1
ATOM 3917 C CA . GLU B 1 201 ? 5.535 -41.969 -5.59 1 94.06 201 GLU B CA 1
ATOM 3918 C C . GLU B 1 201 ? 4.434 -41.062 -6.082 1 94.06 201 GLU B C 1
ATOM 3920 O O . GLU B 1 201 ? 3.465 -41.5 -6.703 1 94.06 201 GLU B O 1
ATOM 3925 N N . LEU B 1 202 ? 4.562 -39.812 -5.789 1 92.31 202 LEU B N 1
ATOM 3926 C CA . LEU B 1 202 ? 3.605 -38.812 -6.262 1 92.31 202 LEU B CA 1
ATOM 3927 C C . LEU B 1 202 ? 3.512 -38.812 -7.781 1 92.31 202 LEU B C 1
ATOM 3929 O O . LEU B 1 202 ? 2.412 -38.812 -8.344 1 92.31 202 LEU B O 1
ATOM 3933 N N . ALA B 1 203 ? 4.68 -38.812 -8.43 1 92.62 203 ALA B N 1
ATOM 3934 C CA . ALA B 1 203 ? 4.734 -38.812 -9.891 1 92.62 203 ALA B CA 1
ATOM 3935 C C . ALA B 1 203 ? 4.043 -40.031 -10.469 1 92.62 203 ALA B C 1
ATOM 3937 O O . ALA B 1 203 ? 3.305 -39.938 -11.453 1 92.62 203 ALA B O 1
ATOM 3938 N N . ALA B 1 204 ? 4.297 -41.156 -9.859 1 90.62 204 ALA B N 1
ATOM 3939 C CA . ALA B 1 204 ? 3.744 -42.438 -10.336 1 90.62 204 ALA B CA 1
ATOM 3940 C C . ALA B 1 204 ? 2.242 -42.5 -10.078 1 90.62 204 ALA B C 1
ATOM 3942 O O . ALA B 1 204 ? 1.469 -42.875 -10.969 1 90.62 204 ALA B O 1
ATOM 3943 N N . ASP B 1 205 ? 1.863 -42.125 -8.883 1 86.94 205 ASP B N 1
ATOM 3944 C CA . ASP B 1 205 ? 0.473 -42.25 -8.461 1 86.94 205 ASP B CA 1
ATOM 3945 C C . ASP B 1 205 ? -0.433 -41.312 -9.242 1 86.94 205 ASP B C 1
ATOM 3947 O O . ASP B 1 205 ? -1.573 -41.656 -9.562 1 86.94 205 ASP B O 1
ATOM 3951 N N . PHE B 1 206 ? 0.124 -40.188 -9.562 1 83.12 206 PHE B N 1
ATOM 3952 C CA . PHE B 1 206 ? -0.734 -39.156 -10.156 1 83.12 206 PHE B CA 1
ATOM 3953 C C . PHE B 1 206 ? -0.332 -38.906 -11.602 1 83.12 206 PHE B C 1
ATOM 3955 O O . PHE B 1 206 ? -0.828 -37.969 -12.227 1 83.12 206 PHE B O 1
ATOM 3962 N N . GLN B 1 207 ? 0.598 -39.656 -12.148 1 84.25 207 GLN B N 1
ATOM 3963 C CA . GLN B 1 207 ? 1.056 -39.594 -13.531 1 84.25 207 GLN B CA 1
ATOM 3964 C C . GLN B 1 207 ? 1.517 -38.188 -13.891 1 84.25 207 GLN B C 1
ATOM 3966 O O . GLN B 1 207 ? 1.131 -37.625 -14.93 1 84.25 207 GLN B O 1
ATOM 3971 N N . CYS B 1 208 ? 2.215 -37.594 -13.016 1 88.12 208 CYS B N 1
ATOM 3972 C CA . CYS B 1 208 ? 2.77 -36.281 -13.211 1 88.12 208 CYS B CA 1
ATOM 3973 C C . CYS B 1 208 ? 4.129 -36.344 -13.898 1 88.12 208 CYS B C 1
ATOM 3975 O O . CYS B 1 208 ? 5 -37.094 -13.484 1 88.12 208 CYS B O 1
ATOM 3977 N N . SER B 1 209 ? 4.371 -35.5 -14.906 1 89.25 209 SER B N 1
ATOM 3978 C CA . SER B 1 209 ? 5.574 -35.562 -15.727 1 89.25 209 SER B CA 1
ATOM 3979 C C . SER B 1 209 ? 6.719 -34.812 -15.086 1 89.25 209 SER B C 1
ATOM 3981 O O . SER B 1 209 ? 7.891 -35.062 -15.367 1 89.25 209 SER B O 1
ATOM 3983 N N . LEU B 1 210 ? 6.332 -33.875 -14.289 1 96.06 210 LEU B N 1
ATOM 3984 C CA . LEU B 1 210 ? 7.355 -32.969 -13.734 1 96.06 210 LEU B CA 1
ATOM 3985 C C . LEU B 1 210 ? 6.953 -32.469 -12.359 1 96.06 210 LEU B C 1
ATOM 3987 O O . LEU B 1 210 ? 5.84 -31.969 -12.172 1 96.06 210 LEU B O 1
ATOM 3991 N N . ILE B 1 211 ? 7.809 -32.719 -11.344 1 97.5 211 ILE B N 1
ATOM 3992 C CA . ILE B 1 211 ? 7.609 -32.219 -9.984 1 97.5 211 ILE B CA 1
ATOM 3993 C C . ILE B 1 211 ? 8.836 -31.406 -9.547 1 97.5 211 ILE B C 1
ATOM 3995 O O . ILE B 1 211 ? 9.961 -31.906 -9.602 1 97.5 211 ILE B O 1
ATOM 3999 N N . CYS B 1 212 ? 8.602 -30.172 -9.18 1 97.75 212 CYS B N 1
ATOM 4000 C CA . CYS B 1 212 ? 9.664 -29.344 -8.648 1 97.75 212 CYS B CA 1
ATOM 4001 C C . CYS B 1 212 ? 9.469 -29.078 -7.16 1 97.75 212 CYS B C 1
ATOM 4003 O O . CYS B 1 212 ? 8.383 -28.688 -6.73 1 97.75 212 CYS B O 1
ATOM 4005 N N . VAL B 1 213 ? 10.539 -29.297 -6.387 1 97.94 213 VAL B N 1
ATOM 4006 C CA . VAL B 1 213 ? 10.539 -29 -4.957 1 97.94 213 VAL B CA 1
ATOM 4007 C C . VAL B 1 213 ? 11.539 -27.875 -4.664 1 97.94 213 VAL B C 1
ATOM 4009 O O . VAL B 1 213 ? 12.75 -28.062 -4.809 1 97.94 213 VAL B O 1
ATOM 4012 N N . THR B 1 214 ? 11.023 -26.75 -4.246 1 96.69 214 THR B N 1
ATOM 4013 C CA . THR B 1 214 ? 11.891 -25.609 -3.953 1 96.69 214 THR B CA 1
ATOM 4014 C C . THR B 1 214 ? 12.289 -25.594 -2.479 1 96.69 214 THR B C 1
ATOM 4016 O O . THR B 1 214 ? 11.531 -26.078 -1.624 1 96.69 214 THR B O 1
ATOM 4019 N N . ALA B 1 215 ? 13.508 -25.031 -2.211 1 92.88 215 ALA B N 1
ATOM 4020 C CA . ALA B 1 215 ? 14.039 -24.984 -0.854 1 92.88 215 ALA B CA 1
ATOM 4021 C C . ALA B 1 215 ? 14.602 -23.594 -0.543 1 92.88 215 ALA B C 1
ATOM 4023 O O . ALA B 1 215 ? 15.695 -23.469 0.022 1 92.88 215 ALA B O 1
ATOM 4024 N N . GLY B 1 216 ? 13.945 -22.578 -0.913 1 88.88 216 GLY B N 1
ATOM 4025 C CA . GLY B 1 216 ? 14.391 -21.219 -0.656 1 88.88 216 GLY B CA 1
ATOM 4026 C C . GLY B 1 216 ? 15.781 -20.938 -1.205 1 88.88 216 GLY B C 1
ATOM 4027 O O . GLY B 1 216 ? 16.047 -21.172 -2.387 1 88.88 216 GLY B O 1
ATOM 4028 N N . THR B 1 217 ? 16.641 -20.5 -0.282 1 86.38 217 THR B N 1
ATOM 4029 C CA . THR B 1 217 ? 17.984 -20.109 -0.687 1 86.38 217 THR B CA 1
ATOM 4030 C C . THR B 1 217 ? 18.828 -21.344 -1.01 1 86.38 217 THR B C 1
ATOM 4032 O O . THR B 1 217 ? 19.906 -21.234 -1.591 1 86.38 217 THR B O 1
ATOM 4035 N N . LYS B 1 218 ? 18.312 -22.5 -0.748 1 90.5 218 LYS B N 1
ATOM 4036 C CA . LYS B 1 218 ? 19.047 -23.734 -0.985 1 90.5 218 LYS B CA 1
ATOM 4037 C C . LYS B 1 218 ? 18.766 -24.281 -2.383 1 90.5 218 LYS B C 1
ATOM 4039 O O . LYS B 1 218 ? 19.281 -25.344 -2.75 1 90.5 218 LYS B O 1
ATOM 4044 N N . GLY B 1 219 ? 17.938 -23.578 -3.104 1 94.12 219 GLY B N 1
ATOM 4045 C CA . GLY B 1 219 ? 17.688 -23.969 -4.48 1 94.12 219 GLY B CA 1
ATOM 4046 C C . GLY B 1 219 ? 16.453 -24.844 -4.641 1 94.12 219 GLY B C 1
ATOM 4047 O O . GLY B 1 219 ? 15.398 -24.531 -4.105 1 94.12 219 GLY B O 1
ATOM 4048 N N . ALA B 1 220 ? 16.609 -25.875 -5.551 1 97.25 220 ALA B N 1
ATOM 4049 C CA . ALA B 1 220 ? 15.453 -26.719 -5.855 1 97.25 220 ALA B CA 1
ATOM 4050 C C . ALA B 1 220 ? 15.891 -28.047 -6.457 1 97.25 220 ALA B C 1
ATOM 4052 O O . ALA B 1 220 ? 17.016 -28.172 -6.953 1 97.25 220 ALA B O 1
ATOM 4053 N N . VAL B 1 221 ? 15.062 -29.031 -6.324 1 97.5 221 VAL B N 1
ATOM 4054 C CA . VAL B 1 221 ? 15.203 -30.312 -7.016 1 97.5 221 VAL B CA 1
ATOM 4055 C C . VAL B 1 221 ? 14.008 -30.531 -7.938 1 97.5 221 VAL B C 1
ATOM 4057 O O . VAL B 1 221 ? 12.906 -30.047 -7.672 1 97.5 221 VAL B O 1
ATOM 4060 N N . MET B 1 222 ? 14.266 -31.266 -9.016 1 98 222 MET B N 1
ATOM 4061 C CA . MET B 1 222 ? 13.234 -31.5 -10.023 1 98 222 MET B CA 1
ATOM 4062 C C . MET B 1 222 ? 13.25 -32.969 -10.477 1 98 222 MET B C 1
ATOM 4064 O O . MET B 1 222 ? 14.312 -33.531 -10.688 1 98 222 MET B O 1
ATOM 4068 N N . TYR B 1 223 ? 12.148 -33.562 -10.383 1 96.75 223 TYR B N 1
ATOM 4069 C CA . TYR B 1 223 ? 11.914 -34.875 -10.969 1 96.75 223 TYR B CA 1
ATOM 4070 C C . TYR B 1 223 ? 11.18 -34.75 -12.305 1 96.75 223 TYR B C 1
ATOM 4072 O O . TYR B 1 223 ? 10.07 -34.219 -12.367 1 96.75 223 TYR B O 1
ATOM 4080 N N . GLN B 1 224 ? 11.789 -35.188 -13.414 1 94.06 224 GLN B N 1
ATOM 4081 C CA . GLN B 1 224 ? 11.219 -35.062 -14.75 1 94.06 224 GLN B CA 1
ATOM 4082 C C . GLN B 1 224 ? 11.383 -36.375 -15.523 1 94.06 224 GLN B C 1
ATOM 4084 O O . GLN B 1 224 ? 12.5 -36.781 -15.852 1 94.06 224 GLN B O 1
ATOM 4089 N N . ASN B 1 225 ? 10.32 -36.969 -15.812 1 89.94 225 ASN B N 1
ATOM 4090 C CA . ASN B 1 225 ? 10.297 -38.156 -16.625 1 89.94 225 ASN B CA 1
ATOM 4091 C C . ASN B 1 225 ? 11.289 -39.219 -16.125 1 89.94 225 ASN B C 1
ATOM 4093 O O . ASN B 1 225 ? 12.086 -39.75 -16.891 1 89.94 225 ASN B O 1
ATOM 4097 N N . GLY B 1 226 ? 11.352 -39.375 -14.805 1 90.12 226 GLY B N 1
ATOM 4098 C CA . GLY B 1 226 ? 12.141 -40.469 -14.227 1 90.12 226 GLY B CA 1
ATOM 4099 C C . GLY B 1 226 ? 13.539 -40.031 -13.828 1 90.12 226 GLY B C 1
ATOM 4100 O O . GLY B 1 226 ? 14.281 -40.812 -13.227 1 90.12 226 GLY B O 1
ATOM 4101 N N . SER B 1 227 ? 13.906 -38.844 -14.125 1 95.38 227 SER B N 1
ATOM 4102 C CA . SER B 1 227 ? 15.25 -38.344 -13.82 1 95.38 227 SER B CA 1
ATOM 4103 C C . SER B 1 227 ? 15.203 -37.219 -12.797 1 95.38 227 SER B C 1
ATOM 4105 O O . SER B 1 227 ? 14.273 -36.406 -12.797 1 95.38 227 SER B O 1
ATOM 4107 N N . TRP B 1 228 ? 16.266 -37.188 -12.023 1 97.12 228 TRP B N 1
ATOM 4108 C CA . TRP B 1 228 ? 16.406 -36.156 -11 1 97.12 228 TRP B CA 1
ATOM 4109 C C . TRP B 1 228 ? 17.406 -35.094 -11.438 1 97.12 228 TRP B C 1
ATOM 4111 O O . TRP B 1 228 ? 18.438 -35.406 -12.016 1 97.12 228 TRP B O 1
ATOM 4121 N N . TYR B 1 229 ? 17.125 -33.875 -11.133 1 97.69 229 TYR B N 1
ATOM 4122 C CA . TYR B 1 229 ? 18 -32.7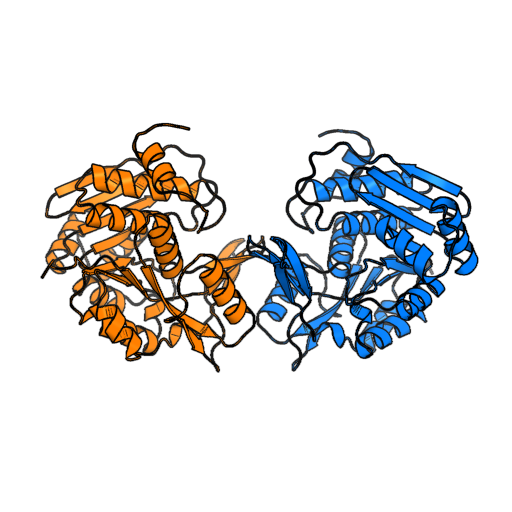5 -11.32 1 97.69 229 TYR B CA 1
ATOM 4123 C C . TYR B 1 229 ? 18.016 -31.859 -10.078 1 97.69 229 TYR B C 1
ATOM 4125 O O . TYR B 1 229 ? 17.016 -31.766 -9.359 1 97.69 229 TYR B O 1
ATOM 4133 N N . SER B 1 230 ? 19.172 -31.281 -9.82 1 96.94 230 SER B N 1
ATOM 4134 C CA . SER B 1 230 ? 19.281 -30.406 -8.648 1 96.94 230 SER B CA 1
ATOM 4135 C C . SER B 1 230 ? 20.062 -29.141 -8.977 1 96.94 230 SER B C 1
ATOM 4137 O O . SER B 1 230 ? 20.922 -29.141 -9.875 1 96.94 230 SER B O 1
ATOM 4139 N N . HIS B 1 231 ? 19.719 -28.109 -8.391 1 95.44 231 HIS B N 1
ATOM 4140 C CA . HIS B 1 231 ? 20.438 -26.844 -8.422 1 95.44 231 HIS B CA 1
ATOM 4141 C C . HIS B 1 231 ? 20.562 -26.25 -7.023 1 95.44 231 HIS B C 1
ATOM 4143 O O . HIS B 1 231 ? 19.594 -26.234 -6.262 1 95.44 231 HIS B O 1
ATOM 4149 N N . GLU B 1 232 ? 21.734 -25.672 -6.625 1 93.06 232 GLU B N 1
ATOM 4150 C CA . GLU B 1 232 ? 22.047 -25.25 -5.266 1 93.06 232 GLU B CA 1
ATOM 4151 C C . GLU B 1 232 ? 21.625 -23.797 -5.031 1 93.06 232 GLU B C 1
ATOM 4153 O O . GLU B 1 232 ? 21.875 -23.234 -3.963 1 93.06 232 GLU B O 1
ATOM 4158 N N . GLY B 1 233 ? 20.906 -23.266 -5.855 1 90 233 GLY B N 1
ATOM 4159 C CA . GLY B 1 233 ? 20.547 -21.859 -5.711 1 90 233 GLY B CA 1
ATOM 4160 C C . GLY B 1 233 ? 21.703 -20.922 -6.016 1 90 233 GLY B C 1
ATOM 4161 O O . GLY B 1 233 ? 22.781 -21.359 -6.387 1 90 233 GLY B O 1
ATOM 4162 N N . TYR B 1 234 ? 21.391 -19.641 -6.02 1 88.56 234 TYR B N 1
ATOM 4163 C CA . TYR B 1 234 ? 22.406 -18.609 -6.23 1 88.56 234 TYR B CA 1
ATOM 4164 C C . TYR B 1 234 ? 22.719 -17.875 -4.93 1 88.56 234 TYR B C 1
ATOM 4166 O O . TYR B 1 234 ? 21.797 -17.5 -4.184 1 88.56 234 TYR B O 1
ATOM 4174 N N . PRO B 1 235 ? 24.031 -17.766 -4.625 1 76.62 235 PRO B N 1
ATOM 4175 C CA . PRO B 1 235 ? 24.391 -17.016 -3.42 1 76.62 235 PRO B CA 1
ATOM 4176 C C . PRO B 1 235 ? 23.844 -15.594 -3.428 1 76.62 235 PRO B C 1
ATOM 4178 O O . PRO B 1 235 ? 23.953 -14.891 -4.438 1 76.62 235 PRO B O 1
ATOM 4181 N N . ALA B 1 236 ? 22.859 -15.258 -2.576 1 67.81 236 ALA B N 1
ATOM 4182 C CA . ALA B 1 236 ? 22.422 -13.859 -2.629 1 67.81 236 ALA B CA 1
ATOM 4183 C C . ALA B 1 236 ? 21.906 -13.391 -1.273 1 67.81 236 ALA B C 1
ATOM 4185 O O . ALA B 1 236 ? 21.469 -14.211 -0.452 1 67.81 236 ALA B O 1
ATOM 4186 N N . ASN B 1 237 ? 22.234 -12.125 -1.058 1 73.06 237 ASN B N 1
ATOM 4187 C CA . ASN B 1 237 ? 21.578 -11.453 0.054 1 73.06 237 ASN B CA 1
ATOM 4188 C C . ASN B 1 237 ? 20.078 -11.305 -0.191 1 73.06 237 ASN B C 1
ATOM 4190 O O . ASN B 1 237 ? 19.641 -10.422 -0.936 1 73.06 237 ASN B O 1
ATOM 4194 N N . VAL B 1 238 ? 19.359 -12.297 0.237 1 76.69 238 VAL B N 1
ATOM 4195 C CA . VAL B 1 238 ? 17.906 -12.289 0.108 1 76.69 238 VAL B CA 1
ATOM 4196 C C . VAL B 1 238 ? 17.344 -11.047 0.799 1 76.69 238 VAL B C 1
ATOM 4198 O O . VAL B 1 238 ? 17.641 -10.781 1.963 1 76.69 238 VAL B O 1
ATOM 4201 N N . LYS B 1 239 ? 16.656 -10.195 0.003 1 74.44 239 LYS B N 1
ATOM 4202 C CA . LYS B 1 239 ? 16 -8.992 0.518 1 74.44 239 LYS B CA 1
ATOM 4203 C C . LYS B 1 239 ? 14.547 -9.258 0.876 1 74.44 239 LYS B C 1
ATOM 4205 O O . LYS B 1 239 ? 14.078 -8.844 1.938 1 74.44 239 LYS B O 1
ATOM 4210 N N . ASP B 1 240 ? 13.898 -9.938 -0.033 1 80.44 240 ASP B N 1
ATOM 4211 C CA . ASP B 1 240 ? 12.461 -10.203 0.039 1 80.44 240 ASP B CA 1
ATOM 4212 C C . ASP B 1 240 ? 12.102 -11.484 -0.705 1 80.44 240 ASP B C 1
ATOM 4214 O O . ASP B 1 240 ? 12.266 -11.57 -1.923 1 80.44 240 ASP B O 1
ATOM 4218 N N . SER B 1 241 ? 11.562 -12.406 -0.051 1 83.88 241 SER B N 1
ATOM 4219 C CA . SER B 1 241 ? 11.273 -13.68 -0.705 1 83.88 241 SER B CA 1
ATOM 4220 C C . SER B 1 241 ? 9.883 -13.672 -1.334 1 83.88 241 SER B C 1
ATOM 4222 O O . SER B 1 241 ? 9.492 -14.641 -1.984 1 83.88 241 SER B O 1
ATOM 4224 N N . VAL B 1 242 ? 9.242 -12.578 -1.193 1 86.69 242 VAL B N 1
ATOM 4225 C CA . VAL B 1 242 ? 7.879 -12.484 -1.715 1 86.69 242 VAL B CA 1
ATOM 4226 C C . VAL B 1 242 ? 7.906 -12.562 -3.24 1 86.69 242 VAL B C 1
ATOM 4228 O O . VAL B 1 242 ? 8.617 -11.797 -3.895 1 86.69 242 VAL B O 1
ATOM 4231 N N . GLY B 1 243 ? 7.223 -13.5 -3.771 1 93.25 243 GLY B N 1
ATOM 4232 C CA . GLY B 1 243 ? 7.078 -13.617 -5.215 1 93.25 243 GLY B CA 1
ATOM 4233 C C . GLY B 1 243 ? 8.164 -14.461 -5.859 1 93.25 243 GLY B C 1
ATOM 4234 O O . GLY B 1 243 ? 8.078 -14.789 -7.043 1 93.25 243 GLY B O 1
ATOM 4235 N N . ALA B 1 244 ? 9.188 -14.859 -5.094 1 94.94 244 ALA B N 1
ATOM 4236 C CA . ALA B 1 244 ? 10.297 -15.625 -5.648 1 94.94 244 ALA B CA 1
ATOM 4237 C C . ALA B 1 244 ? 9.82 -16.953 -6.215 1 94.94 244 ALA B C 1
ATOM 4239 O O . ALA B 1 244 ? 10.234 -17.359 -7.305 1 94.94 244 ALA B O 1
ATOM 4240 N N . GLY B 1 245 ? 8.992 -17.625 -5.461 1 96.69 245 GLY B N 1
ATOM 4241 C CA . GLY B 1 245 ? 8.438 -18.891 -5.934 1 96.69 245 GLY B CA 1
ATOM 4242 C C . GLY B 1 245 ? 7.586 -18.734 -7.18 1 96.69 245 GLY B C 1
ATOM 4243 O O . GLY B 1 245 ? 7.598 -19.594 -8.055 1 96.69 245 GLY B O 1
ATOM 4244 N N . ASP B 1 246 ? 6.871 -17.609 -7.281 1 98.31 246 ASP B N 1
ATOM 4245 C CA . ASP B 1 246 ? 6.039 -17.344 -8.453 1 98.31 246 ASP B CA 1
ATOM 4246 C C . ASP B 1 246 ? 6.898 -17.094 -9.688 1 98.31 246 ASP B C 1
ATOM 4248 O O . ASP B 1 246 ? 6.574 -17.578 -10.781 1 98.31 246 ASP B O 1
ATOM 4252 N N . ALA B 1 247 ? 7.961 -16.375 -9.477 1 98.06 247 ALA B N 1
ATOM 4253 C CA . ALA B 1 247 ? 8.898 -16.125 -10.57 1 98.06 247 ALA B CA 1
ATOM 4254 C C . ALA B 1 247 ? 9.57 -17.422 -11.023 1 98.06 247 ALA B C 1
ATOM 4256 O O . ALA B 1 247 ? 9.773 -17.641 -12.219 1 98.06 247 ALA B O 1
ATOM 4257 N N . PHE B 1 248 ? 9.914 -18.266 -10.07 1 97.94 248 PHE B N 1
ATOM 4258 C CA . PHE B 1 248 ? 10.477 -19.578 -10.352 1 97.94 248 PHE B CA 1
ATOM 4259 C C . PHE B 1 248 ? 9.555 -20.375 -11.266 1 97.94 248 PHE B C 1
ATOM 4261 O O . PHE B 1 248 ? 9.992 -20.891 -12.297 1 97.94 248 PHE B O 1
ATOM 4268 N N . LEU B 1 249 ? 8.312 -20.438 -10.914 1 98.69 249 LEU B N 1
ATOM 4269 C CA . LEU B 1 249 ? 7.34 -21.203 -11.68 1 98.69 249 LEU B CA 1
ATOM 4270 C C . LEU B 1 249 ? 7.176 -20.641 -13.086 1 98.69 249 LEU B C 1
ATOM 4272 O O . LEU B 1 249 ? 7.125 -21.375 -14.062 1 98.69 249 LEU B O 1
ATOM 4276 N N . ALA B 1 250 ? 7.074 -19.312 -13.156 1 98.75 250 ALA B N 1
ATOM 4277 C CA . ALA B 1 250 ? 6.941 -18.672 -14.461 1 98.75 250 ALA B CA 1
ATOM 4278 C C . ALA B 1 250 ? 8.117 -19.016 -15.367 1 98.75 250 ALA B C 1
ATOM 4280 O O . ALA B 1 250 ? 7.934 -19.344 -16.547 1 98.75 250 ALA B O 1
ATOM 4281 N N . ALA B 1 251 ? 9.312 -18.969 -14.812 1 98.44 251 ALA B N 1
ATOM 4282 C CA . ALA B 1 251 ? 10.508 -19.281 -15.586 1 98.44 251 ALA B CA 1
ATOM 4283 C C . ALA B 1 251 ? 10.547 -20.75 -15.969 1 98.44 251 ALA B C 1
ATOM 4285 O O . ALA B 1 251 ? 11.031 -21.109 -17.047 1 98.44 251 ALA B O 1
ATOM 4286 N N . LEU B 1 252 ? 10.102 -21.594 -15.078 1 98.06 252 LEU B N 1
ATOM 4287 C CA . LEU B 1 252 ? 9.984 -23.016 -15.398 1 98.06 252 LEU B CA 1
ATOM 4288 C C . LEU B 1 252 ? 9.102 -23.219 -16.625 1 98.06 252 LEU B C 1
ATOM 4290 O O . LEU B 1 252 ? 9.484 -23.953 -17.547 1 98.06 252 LEU B O 1
ATOM 4294 N N . VAL B 1 253 ? 7.969 -22.578 -16.672 1 98 253 VAL B N 1
ATOM 4295 C CA . VAL B 1 253 ? 7.016 -22.672 -17.766 1 98 253 VAL B CA 1
ATOM 4296 C C . VAL B 1 253 ? 7.66 -22.141 -19.047 1 98 253 VAL B C 1
ATOM 4298 O O . VAL B 1 253 ? 7.578 -22.781 -20.109 1 98 253 VAL B O 1
ATOM 4301 N N . CYS B 1 254 ? 8.281 -21.016 -18.922 1 97.38 254 CYS B N 1
ATOM 4302 C CA . CYS B 1 254 ? 8.969 -20.422 -20.062 1 97.38 254 CYS B CA 1
ATOM 4303 C C . CYS B 1 254 ? 10.008 -21.375 -20.641 1 97.38 254 CYS B C 1
ATOM 4305 O O . CYS B 1 254 ? 10.086 -21.547 -21.859 1 97.38 254 CYS B O 1
ATOM 4307 N N . GLY B 1 255 ? 10.82 -21.953 -19.75 1 96.81 255 GLY B N 1
ATOM 4308 C CA . GLY B 1 255 ? 11.836 -22.906 -20.188 1 96.81 255 GLY B CA 1
ATOM 4309 C C . GLY B 1 255 ? 11.25 -24.125 -20.859 1 96.81 255 GLY B C 1
ATOM 4310 O O . GLY B 1 255 ? 11.781 -24.594 -21.875 1 96.81 255 GLY B O 1
ATOM 4311 N N . ILE B 1 256 ? 10.164 -24.641 -20.328 1 96.31 256 ILE B N 1
ATOM 4312 C CA . ILE B 1 256 ? 9.508 -25.812 -20.891 1 96.31 256 ILE B CA 1
ATOM 4313 C C . ILE B 1 256 ? 9.023 -25.5 -22.312 1 96.31 256 ILE B C 1
ATOM 4315 O O . ILE B 1 256 ? 9.203 -26.297 -23.219 1 96.31 256 ILE B O 1
ATOM 4319 N N . GLN B 1 257 ? 8.391 -24.344 -22.484 1 96.06 257 GLN B N 1
ATOM 4320 C CA . GLN B 1 257 ? 7.906 -23.953 -23.797 1 96.06 257 GLN B CA 1
ATOM 4321 C C . GLN B 1 257 ? 9.062 -23.766 -24.781 1 96.06 257 GLN B C 1
ATOM 4323 O O . GLN B 1 257 ? 8.906 -23.984 -25.984 1 96.06 257 GLN B O 1
ATOM 4328 N N . ALA B 1 258 ? 10.195 -23.406 -24.234 1 94.75 258 ALA B N 1
ATOM 4329 C CA . ALA B 1 258 ? 11.391 -23.234 -25.047 1 94.75 258 ALA B CA 1
ATOM 4330 C C . ALA B 1 258 ? 12.141 -24.547 -25.234 1 94.75 258 ALA B C 1
ATOM 4332 O O . ALA B 1 258 ? 13.258 -24.578 -25.734 1 94.75 258 ALA B O 1
ATOM 4333 N N . GLU B 1 259 ? 11.625 -25.625 -24.625 1 94 259 GLU B N 1
ATOM 4334 C CA . GLU B 1 259 ? 12.133 -26.984 -24.781 1 94 259 GLU B CA 1
ATOM 4335 C C . GLU B 1 259 ? 13.453 -27.156 -24.031 1 94 259 GLU B C 1
ATOM 4337 O O . GLU B 1 259 ? 14.328 -27.922 -24.469 1 94 259 GLU B O 1
ATOM 4342 N N . LYS B 1 260 ? 13.602 -26.344 -23.047 1 91.81 260 LYS B N 1
ATOM 4343 C CA . LYS B 1 260 ? 14.703 -26.625 -22.141 1 91.81 260 LYS B CA 1
ATOM 4344 C C . LYS B 1 260 ? 14.43 -27.875 -21.297 1 91.81 260 LYS B C 1
ATOM 4346 O O . LYS B 1 260 ? 13.273 -28.234 -21.094 1 91.81 260 LYS B O 1
ATOM 4351 N N . LYS B 1 261 ? 15.602 -28.531 -20.859 1 90.44 261 LYS B N 1
ATOM 4352 C CA . LYS B 1 261 ? 15.422 -29.75 -20.078 1 90.44 261 LYS B CA 1
ATOM 4353 C C . LYS B 1 261 ? 16.469 -29.859 -18.969 1 90.44 261 LYS B C 1
ATOM 4355 O O . LYS B 1 261 ? 17.469 -29.141 -18.969 1 90.44 261 LYS B O 1
ATOM 4360 N N . GLY B 1 262 ? 16.109 -30.672 -18.047 1 93.38 262 GLY B N 1
ATOM 4361 C CA . GLY B 1 262 ? 17.062 -31.078 -17.016 1 93.38 262 GLY B CA 1
ATOM 4362 C C . GLY B 1 262 ? 17.672 -29.891 -16.281 1 93.38 262 GLY B C 1
ATOM 4363 O O . GLY B 1 262 ? 16.938 -29.016 -15.789 1 93.38 262 GLY B O 1
ATOM 4364 N N . GLU B 1 263 ? 18.953 -29.891 -16.297 1 95 263 GLU B N 1
ATOM 4365 C CA . GLU B 1 263 ? 19.703 -28.938 -15.492 1 95 263 GLU B CA 1
ATOM 4366 C C . GLU B 1 263 ? 19.5 -27.516 -16.016 1 95 263 GLU B C 1
ATOM 4368 O O . GLU B 1 263 ? 19.438 -26.562 -15.234 1 95 263 GLU B O 1
ATOM 4373 N N . GLU B 1 264 ? 19.422 -27.438 -17.297 1 95.56 264 GLU B N 1
ATOM 4374 C CA . GLU B 1 264 ? 19.234 -26.125 -17.891 1 95.56 264 GLU B CA 1
ATOM 4375 C C . GLU B 1 264 ? 17.906 -25.5 -17.5 1 95.56 264 GLU B C 1
ATOM 4377 O O . GLU B 1 264 ? 17.828 -24.312 -17.188 1 95.56 264 GLU B O 1
ATOM 4382 N N . LEU B 1 265 ? 16.859 -26.281 -17.547 1 96.56 265 LEU B N 1
ATOM 4383 C CA . LEU B 1 265 ? 15.523 -25.844 -17.156 1 96.56 265 LEU B CA 1
ATOM 4384 C C . LEU B 1 265 ? 15.5 -25.391 -15.695 1 96.56 265 LEU B C 1
ATOM 4386 O O . LEU B 1 265 ? 15.039 -24.297 -15.391 1 96.56 265 LEU B O 1
ATOM 4390 N N . LEU B 1 266 ? 16.094 -26.203 -14.883 1 97.5 266 LEU B N 1
ATOM 4391 C CA . LEU B 1 266 ? 16.094 -25.922 -13.445 1 97.5 266 LEU B CA 1
ATOM 4392 C C . LEU B 1 266 ? 16.953 -24.703 -13.125 1 97.5 266 LEU B C 1
ATOM 4394 O O . LEU B 1 266 ? 16.578 -23.891 -12.266 1 97.5 266 LEU B O 1
ATOM 4398 N N . ARG B 1 267 ? 18.031 -24.578 -13.812 1 96.31 267 ARG B N 1
ATOM 4399 C CA . ARG B 1 267 ? 18.922 -23.438 -13.633 1 96.31 267 ARG B CA 1
ATOM 4400 C C . ARG B 1 267 ? 18.188 -22.125 -13.969 1 96.31 267 ARG B C 1
ATOM 4402 O O . ARG B 1 267 ? 18.297 -21.141 -13.234 1 96.31 267 ARG B O 1
ATOM 4409 N N . TYR B 1 268 ? 17.5 -22.109 -15.023 1 96.44 268 TYR B N 1
ATOM 4410 C CA . TYR B 1 268 ? 16.766 -20.922 -15.461 1 96.44 268 TYR B CA 1
ATOM 4411 C C . TYR B 1 268 ? 15.672 -20.562 -14.453 1 96.44 268 TYR B C 1
ATOM 4413 O O . TYR B 1 268 ? 15.516 -19.391 -14.094 1 96.44 268 TYR B O 1
ATOM 4421 N N . ALA B 1 269 ? 14.945 -21.562 -14 1 97.62 269 ALA B N 1
ATOM 4422 C CA . ALA B 1 269 ? 13.898 -21.359 -13.016 1 97.62 269 ALA B CA 1
ATOM 4423 C C . ALA B 1 269 ? 14.469 -20.797 -11.711 1 97.62 269 ALA B C 1
ATOM 4425 O O . ALA B 1 269 ? 13.93 -19.828 -11.156 1 97.62 269 ALA B O 1
ATOM 4426 N N . ASN B 1 270 ? 15.586 -21.328 -11.289 1 96.31 270 ASN B N 1
ATOM 4427 C CA . ASN B 1 270 ? 16.234 -20.859 -10.07 1 96.31 270 ASN B CA 1
ATOM 4428 C C . ASN B 1 270 ? 16.734 -19.422 -10.211 1 96.31 270 ASN B C 1
ATOM 4430 O O . ASN B 1 270 ? 16.672 -18.656 -9.258 1 96.31 270 ASN B O 1
ATOM 4434 N N . ALA B 1 271 ? 17.234 -19.141 -11.344 1 95.88 271 ALA B N 1
ATOM 4435 C CA . ALA B 1 271 ? 17.734 -17.781 -11.594 1 95.88 271 ALA B CA 1
ATOM 4436 C C . ALA B 1 271 ? 16.625 -16.75 -11.453 1 95.88 271 ALA B C 1
ATOM 4438 O O . ALA B 1 271 ? 16.828 -15.695 -10.836 1 95.88 271 ALA B O 1
ATOM 4439 N N . ALA B 1 272 ? 15.484 -17.047 -11.969 1 96.62 272 ALA B N 1
ATOM 4440 C CA . ALA B 1 272 ? 14.359 -16.125 -11.891 1 96.62 272 ALA B CA 1
ATOM 4441 C C . ALA B 1 272 ? 13.914 -15.93 -10.445 1 96.62 272 ALA B C 1
ATOM 4443 O O . ALA B 1 272 ? 13.703 -14.797 -9.992 1 96.62 272 ALA B O 1
ATOM 4444 N N . GLY B 1 273 ? 13.781 -17.062 -9.734 1 96.12 273 GLY B N 1
ATOM 4445 C CA . GLY B 1 273 ? 13.438 -16.953 -8.32 1 96.12 273 GLY B CA 1
ATOM 4446 C C . GLY B 1 273 ? 14.43 -16.141 -7.523 1 96.12 273 GLY B C 1
ATOM 4447 O O . GLY B 1 273 ? 14.039 -15.273 -6.734 1 96.12 273 GLY B O 1
ATOM 4448 N N . SER B 1 274 ? 15.672 -16.375 -7.77 1 94.12 274 SER B N 1
ATOM 4449 C CA . SER B 1 274 ? 16.734 -15.672 -7.059 1 94.12 274 SER B CA 1
ATOM 4450 C C . SER B 1 274 ? 16.75 -14.188 -7.406 1 94.12 274 SER B C 1
ATOM 4452 O O . SER B 1 274 ? 16.969 -13.344 -6.535 1 94.12 274 SER B O 1
ATOM 4454 N N . PHE B 1 275 ? 16.578 -13.898 -8.656 1 94.56 275 PHE B N 1
ATOM 4455 C CA . PHE B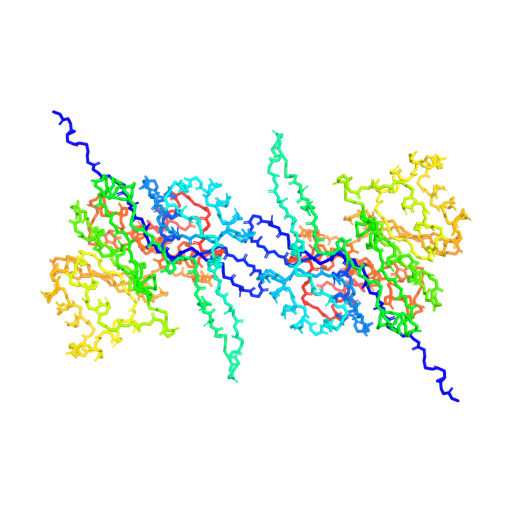 1 275 ? 16.547 -12.516 -9.109 1 94.56 275 PHE B CA 1
ATOM 4456 C C . PHE B 1 275 ? 15.469 -11.727 -8.375 1 94.56 275 PHE B C 1
ATOM 4458 O O . PHE B 1 275 ? 15.734 -10.641 -7.855 1 94.56 275 PHE B O 1
ATOM 4465 N N . VAL B 1 276 ? 14.273 -12.281 -8.305 1 94.81 276 VAL B N 1
ATOM 4466 C CA . VAL B 1 276 ? 13.141 -11.617 -7.68 1 94.81 276 VAL B CA 1
ATOM 4467 C C . VAL B 1 276 ? 13.367 -11.508 -6.172 1 94.81 276 VAL B C 1
ATOM 4469 O O . VAL B 1 276 ? 13.016 -10.5 -5.559 1 94.81 276 VAL B O 1
ATOM 4472 N N . ALA B 1 277 ? 13.984 -12.508 -5.574 1 93.06 277 ALA B N 1
ATOM 4473 C CA . ALA B 1 277 ? 14.258 -12.516 -4.141 1 93.06 277 ALA B CA 1
ATOM 4474 C C . ALA B 1 277 ? 15.195 -11.375 -3.756 1 93.06 277 ALA B C 1
ATOM 4476 O O . ALA B 1 277 ? 15.258 -10.977 -2.59 1 93.06 277 ALA B O 1
ATOM 4477 N N . ARG B 1 278 ? 15.891 -10.844 -4.746 1 91.25 278 ARG B N 1
ATOM 4478 C CA . ARG B 1 278 ? 16.859 -9.773 -4.516 1 91.25 278 ARG B CA 1
ATOM 4479 C C . ARG B 1 278 ? 16.219 -8.406 -4.684 1 91.25 278 ARG B C 1
ATOM 4481 O O . ARG B 1 278 ? 16.859 -7.375 -4.48 1 91.25 278 ARG B O 1
ATOM 4488 N N . LYS B 1 279 ? 15.008 -8.383 -5.07 1 90.38 279 LYS B N 1
ATOM 4489 C CA . LYS B 1 279 ? 14.281 -7.145 -5.344 1 90.38 279 LYS B CA 1
ATOM 4490 C C . LYS B 1 279 ? 13.203 -6.902 -4.297 1 90.38 279 LYS B C 1
ATOM 4492 O O . LYS B 1 279 ? 12.898 -7.785 -3.488 1 90.38 279 LYS B O 1
ATOM 4497 N N . ASP B 1 280 ? 12.688 -5.668 -4.285 1 86.12 280 ASP B N 1
ATOM 4498 C CA . ASP B 1 280 ? 11.562 -5.34 -3.412 1 86.12 280 ASP B CA 1
ATOM 4499 C C . ASP B 1 280 ? 10.242 -5.746 -4.051 1 86.12 280 ASP B C 1
ATOM 4501 O O . ASP B 1 280 ? 9.93 -5.328 -5.172 1 86.12 280 ASP B O 1
ATOM 4505 N N . GLY B 1 281 ? 9.523 -6.535 -3.287 1 88.62 281 GLY B N 1
ATOM 4506 C CA . GLY B 1 281 ? 8.18 -6.836 -3.734 1 88.62 281 GLY B CA 1
ATOM 4507 C C . GLY B 1 281 ? 8.102 -8.062 -4.621 1 88.62 281 GLY B C 1
ATOM 4508 O O . GLY B 1 281 ? 9.125 -8.586 -5.059 1 88.62 281 GLY B O 1
ATOM 4509 N N . ALA B 1 282 ? 6.992 -8.477 -5 1 92.31 282 ALA B N 1
ATOM 4510 C CA . ALA B 1 282 ? 6.742 -9.742 -5.684 1 92.31 282 ALA B CA 1
ATOM 4511 C C . ALA B 1 282 ? 6.832 -9.578 -7.199 1 92.31 282 ALA B C 1
ATOM 4513 O O . ALA B 1 282 ? 7.004 -10.555 -7.93 1 92.31 282 ALA B O 1
ATOM 4514 N N . THR B 1 283 ? 6.777 -8.32 -7.719 1 95.62 283 THR B N 1
ATOM 4515 C CA . THR B 1 283 ? 6.621 -8.125 -9.156 1 95.62 283 THR B CA 1
ATOM 4516 C C . THR B 1 283 ? 7.52 -6.996 -9.648 1 95.62 283 THR B C 1
ATOM 4518 O O . THR B 1 283 ? 7.043 -6.035 -10.258 1 95.62 283 THR B O 1
ATOM 4521 N N . PRO B 1 284 ? 8.789 -7.145 -9.43 1 94.06 284 PRO B N 1
ATOM 4522 C CA . PRO B 1 284 ? 9.703 -6.145 -9.992 1 94.06 284 PRO B CA 1
ATOM 4523 C C . PRO B 1 284 ? 9.781 -6.207 -11.516 1 94.06 284 PRO B C 1
ATOM 4525 O O . PRO B 1 284 ? 9.477 -7.242 -12.109 1 94.06 284 PRO B O 1
ATOM 4528 N N . GLU B 1 285 ? 10.133 -5.133 -12.07 1 94.06 285 GLU B N 1
ATOM 4529 C CA . GLU B 1 285 ? 10.352 -5.117 -13.516 1 94.06 285 GLU B CA 1
ATOM 4530 C C . GLU B 1 285 ? 11.688 -5.758 -13.875 1 94.06 285 GLU B C 1
ATOM 4532 O O . GLU B 1 285 ? 12.68 -5.562 -13.18 1 94.06 285 GLU B O 1
ATOM 4537 N N . TYR B 1 286 ? 11.703 -6.504 -14.922 1 95.44 286 TYR B N 1
ATOM 4538 C CA . TYR B 1 286 ? 12.914 -7.105 -15.453 1 95.44 286 TYR B CA 1
ATOM 4539 C C . TYR B 1 286 ? 12.711 -7.586 -16.875 1 95.44 286 TYR B C 1
ATOM 4541 O O . TYR B 1 286 ? 11.594 -7.547 -17.406 1 95.44 286 TYR B O 1
ATOM 4549 N N . THR B 1 287 ? 13.773 -7.938 -17.5 1 95.69 287 THR B N 1
ATOM 4550 C CA . THR B 1 287 ? 13.734 -8.516 -18.844 1 95.69 287 THR B CA 1
ATOM 4551 C C . THR B 1 287 ? 14.219 -9.961 -18.812 1 95.69 287 THR B C 1
ATOM 4553 O O . THR B 1 287 ? 14.914 -10.375 -17.891 1 95.69 287 THR B O 1
ATOM 4556 N N . PRO B 1 288 ? 13.789 -10.695 -19.875 1 95.75 288 PRO B N 1
ATOM 4557 C CA . PRO B 1 288 ? 14.344 -12.047 -19.969 1 95.75 288 PRO B CA 1
ATOM 4558 C C . PRO B 1 288 ? 15.875 -12.062 -19.938 1 95.75 288 PRO B C 1
ATOM 4560 O O . PRO B 1 288 ? 16.469 -12.992 -19.391 1 95.75 288 PRO B O 1
ATOM 4563 N N . GLY B 1 289 ? 16.438 -11.016 -20.453 1 95.62 289 GLY B N 1
ATOM 4564 C CA . GLY B 1 289 ? 17.891 -10.891 -20.438 1 95.62 289 GLY B CA 1
ATOM 4565 C C . GLY B 1 289 ? 18.484 -10.828 -19.047 1 95.62 289 GLY B C 1
ATOM 4566 O O . GLY B 1 289 ? 19.562 -11.359 -18.797 1 95.62 289 GLY B O 1
ATOM 4567 N N . ASP B 1 290 ? 17.797 -10.195 -18.109 1 95.62 290 ASP B N 1
ATOM 4568 C CA . ASP B 1 290 ? 18.25 -10.125 -16.719 1 95.62 290 ASP B CA 1
ATOM 4569 C C . ASP B 1 290 ? 18.359 -11.516 -16.109 1 95.62 290 ASP B C 1
ATOM 4571 O O . ASP B 1 290 ? 19.328 -11.82 -15.414 1 95.62 290 ASP B O 1
ATOM 4575 N N . ILE B 1 291 ? 17.406 -12.383 -16.422 1 95.62 291 ILE B N 1
ATOM 4576 C CA . ILE B 1 291 ? 17.375 -13.742 -15.883 1 95.62 291 ILE B CA 1
ATOM 4577 C C . ILE B 1 291 ? 18.453 -14.586 -16.547 1 95.62 291 ILE B C 1
ATOM 4579 O O . ILE B 1 291 ? 19.156 -15.359 -15.883 1 95.62 291 ILE B O 1
ATOM 4583 N N . GLU B 1 292 ? 18.609 -14.43 -17.828 1 95.06 292 GLU B N 1
ATOM 4584 C CA . GLU B 1 292 ? 19.625 -15.172 -18.562 1 95.06 292 GLU B CA 1
ATOM 4585 C C . GLU B 1 292 ? 21.031 -14.859 -18.047 1 95.06 292 GLU B C 1
ATOM 4587 O O . GLU B 1 292 ? 21.859 -15.758 -17.906 1 95.06 292 GLU B O 1
ATOM 4592 N N . ARG B 1 293 ? 21.234 -13.625 -17.75 1 94.19 293 ARG B N 1
ATOM 4593 C CA . ARG B 1 293 ? 22.547 -13.211 -17.25 1 94.19 293 ARG B CA 1
ATOM 4594 C C . ARG B 1 293 ? 22.844 -13.859 -15.906 1 94.19 293 ARG B C 1
ATOM 4596 O O . ARG B 1 293 ? 23.953 -14.32 -15.664 1 94.19 293 ARG B O 1
ATOM 4603 N N . LEU B 1 294 ? 21.859 -13.898 -15.109 1 92.12 294 LEU B N 1
ATOM 4604 C CA . LEU B 1 294 ? 22.062 -14.531 -13.812 1 92.12 294 LEU B CA 1
ATOM 4605 C C . LEU B 1 294 ? 22.266 -16.031 -13.961 1 92.12 294 LEU B C 1
ATOM 4607 O O . LEU B 1 294 ? 23.109 -16.625 -13.289 1 92.12 294 LEU B O 1
ATOM 4611 N N . ALA B 1 295 ? 21.531 -16.672 -14.797 1 92.81 295 ALA B N 1
ATOM 4612 C CA . ALA B 1 295 ? 21.594 -18.109 -15.031 1 92.81 295 ALA B CA 1
ATOM 4613 C C . ALA B 1 295 ? 22.984 -18.516 -15.547 1 92.81 295 ALA B C 1
ATOM 4615 O O . ALA B 1 295 ? 23.469 -19.609 -15.25 1 92.81 295 ALA B O 1
ATOM 4616 N N . ARG B 1 296 ? 23.609 -17.625 -16.266 1 89.25 296 ARG B N 1
ATOM 4617 C CA . ARG B 1 296 ? 24.922 -17.906 -16.844 1 89.25 296 ARG B CA 1
ATOM 4618 C C . ARG B 1 296 ? 26.031 -17.594 -15.844 1 89.25 296 ARG B C 1
ATOM 4620 O O . ARG B 1 296 ? 27.188 -17.969 -16.062 1 89.25 296 ARG B O 1
ATOM 4627 N N . GLY B 1 297 ? 25.719 -17.156 -14.68 1 77.06 297 GLY B N 1
ATOM 4628 C CA . GLY B 1 297 ? 26.734 -16.875 -13.68 1 77.06 297 GLY B CA 1
ATOM 4629 C C . GLY B 1 297 ? 27.344 -15.492 -13.828 1 77.06 297 GLY B C 1
ATOM 4630 O O . GLY B 1 297 ? 28.391 -15.203 -13.258 1 77.06 297 GLY B O 1
ATOM 4631 N N . SER B 1 298 ? 26.906 -14.68 -14.781 1 56.47 298 SER B N 1
ATOM 4632 C CA . SER B 1 298 ? 27.484 -13.352 -14.969 1 56.47 298 SER B CA 1
ATOM 4633 C C . SER B 1 298 ? 26.953 -12.367 -13.938 1 56.47 298 SER B C 1
ATOM 4635 O O . SER B 1 298 ? 25.734 -12.266 -13.734 1 56.47 298 SER B O 1
ATOM 4637 N N . ARG B 1 299 ? 27.609 -12.141 -12.945 1 46.19 299 ARG B N 1
ATOM 4638 C CA . ARG B 1 299 ? 27.328 -11.266 -11.812 1 46.19 299 ARG B CA 1
ATOM 4639 C C . ARG B 1 299 ? 27.031 -9.844 -12.281 1 46.19 299 ARG B C 1
ATOM 4641 O O . ARG B 1 299 ? 27.344 -8.875 -11.586 1 46.19 299 ARG B O 1
ATOM 4648 N N . GLU B 1 300 ? 26.594 -9.375 -13.422 1 37.88 300 GLU B N 1
ATOM 4649 C CA . GLU B 1 300 ? 26.453 -7.922 -13.406 1 37.88 300 GLU B CA 1
ATOM 4650 C C . GLU B 1 300 ? 25.188 -7.484 -12.672 1 37.88 300 GLU B C 1
ATOM 4652 O O . GLU B 1 300 ? 24.156 -8.133 -12.781 1 37.88 300 GLU B O 1
#

Secondary structure (DSSP, 8-state):
--------EEEES--EEEEETTEEEEE-HHHHHHHHHHHTT--EEEEEEEESSHHHHHHHHHHHHTT---TTEEEESSSPPEEEEEEE-TTS-EEEEE-SS-GGGG----HHHHHHHHH-SEEEEESGGGGSHHHHHHHHHHTTSSSEEEEE----TTS--HHHHHHHHHH-SEEEEEHHHHHHHHHHHT--SSHHHHHHHHHHHHT-SEEEEE-GGG-EEEEETTEEEEE-------S--TTHHHHHHHHHHHHHHTT--HHHHHHHHHHHHHHHHTSSSS-----HHHHHHHHTT---/--------EEEES--EEEEETTEEEEE-HHHHHHHHHHHTT--EEEEEEEESSHHHHHHHHHHHHTT---TTEEEESSSPPEEEEEEE-TTS-EEEEE-SS-GGGG----HHHHHHHHH-SEEEEESGGGGSHHHHHHHHHHTTSSSEEEEE----TTS--HHHHHHHHHH-SEEEEEHHHHHHHHHHHT--SSHHHHHHHHHHHHT-SEEEEE-GGG-EEEEETTEEEEE----------TTHHHHHHHHHHHHHHTT--HHHHHHHHHHHHHHHHTSSSS-----HHHHHHHHTT---

Sequence (600 aa):
MASTTKRNVLCVGEVLWDSLPGGLFLGGAPLNVCYHLNQLGIPADMCSRVGDDRLGKEALRRIQHSDISTAYIQTDSKAETGFVKVEIGERGDPAYEIIEPAAWDFIEERPALADIARESWALVFGSLAQRHRESRSAIRKLWGFDLKKILDINLRPPHIDSQVIRDSLKVADIIKLNEDELFRLIEWYSLNGDSRRAVEELAADFQCSLICVTAGTKGAVMYQNGSWYSHEGYPANVKDSVGAGDAFLAALVCGIQAEKKGEELLRYANAAGSFVARKDGATPEYTPGDIERLARGSREMASTTKRNVLCVGEVLWDSLPGGLFLGGAPLNVCYHLNQLGIPADMCSRVGDDRLGKEALRRIQHSDISTAYIQTDSKAETGFVKVEIGERGDPAYEIIEPAAWDFIEERPALADIARESWALVFGSLAQRHRESRSAIRKLWGFDLKKILDINLRPPHIDSQVIRDSLKVADIIKLNEDELFRLIEWYSLNGDSRRAVEELAADFQCSLICVTAGTKGAVMYQNGSWYSHEGYPANVKDSVGAGDAFLAALVCGIQAEKKGEELLRYANAAGSFVARKDGATPEYTPGDIERLARGSRE

Solvent-accessible surface area (backbone atoms only — not comparable to full-atom values): 30380 Å² total; per-residue (Å²): 124,83,78,78,77,57,65,30,33,38,18,36,30,40,44,28,32,38,41,49,96,88,29,35,33,84,41,33,66,35,47,40,22,29,52,37,21,42,47,60,70,36,57,38,38,42,35,29,14,24,8,76,44,71,66,22,52,51,49,52,52,51,42,42,72,68,73,33,64,60,87,50,40,43,73,27,88,79,40,46,42,25,40,30,41,63,37,72,34,96,86,63,46,80,32,72,46,73,54,78,79,22,14,21,37,57,25,70,79,44,72,68,55,56,54,50,44,64,58,16,34,28,37,38,38,54,42,53,30,44,64,32,71,49,14,28,52,34,53,56,58,58,67,73,44,83,42,46,31,32,32,42,44,68,84,45,79,86,46,68,52,74,66,61,51,50,59,52,46,55,63,19,39,29,40,38,38,37,57,71,54,49,51,51,49,26,65,75,66,69,43,50,86,48,66,71,56,25,50,51,47,50,28,64,75,26,64,31,50,31,40,37,39,37,48,73,76,56,17,34,37,35,42,44,81,91,40,80,35,74,44,66,46,63,95,66,79,73,69,26,67,49,38,11,68,27,26,18,50,23,32,38,51,52,28,49,77,70,66,45,53,65,59,60,23,52,41,43,11,44,23,29,16,50,54,35,13,56,34,77,54,50,76,66,89,67,48,54,63,60,35,51,36,47,51,71,66,48,80,124,124,82,79,77,79,57,65,28,32,38,17,35,30,40,45,30,33,38,40,46,97,89,28,37,31,84,40,33,66,35,48,40,22,28,53,38,21,45,46,59,70,37,55,39,39,45,35,28,14,23,8,75,45,72,68,22,55,50,48,53,52,52,42,44,73,69,74,33,61,58,87,50,42,42,74,27,89,80,39,45,40,25,43,30,41,62,36,72,34,96,86,64,44,81,32,74,43,72,53,76,79,22,14,20,37,56,25,71,79,44,72,68,56,54,54,51,46,66,57,16,35,27,36,38,38,54,43,51,31,45,64,30,70,49,14,28,50,34,55,55,57,60,66,74,42,85,42,45,31,33,33,42,44,69,83,43,79,86,48,67,52,73,66,60,50,49,58,49,47,54,65,18,39,30,38,40,38,36,58,71,54,50,52,48,49,25,64,75,64,70,42,50,89,48,66,68,55,26,50,52,46,48,29,63,76,26,65,31,49,31,40,35,38,37,50,73,75,56,17,36,38,33,41,44,80,90,40,79,34,73,43,67,46,65,96,68,78,73,71,25,66,48,38,10,68,27,27,18,50,23,34,37,52,54,26,49,77,68,66,43,54,66,58,61,23,52,41,45,10,45,24,29,16,50,55,36,13,57,34,77,52,51,75,65,88,66,47,53,65,60,34,52,37,47,50,71,66,49,81,125

Organism: NCBI:txid1194090

pLDDT: mean 93.11, std 10.47, range [28.89, 98.94]

InterPro domains:
  IPR002173 Carbohydrate/purine kinase, PfkB, conserved site [PS00584] (240-253)
  IPR011611 Carbohydrate kinase PfkB [PF00294] (26-284)
  IPR029056 Ribokinase-like [G3DSA:3.40.1190.20] (5-291)
  IPR029056 Ribokinase-like [SSF53613] (6-294)
  IPR050306 PfkB Carbohydrate Kinase [PTHR43085] (9-288)

Nearest PDB structures (foldseek):
  2qhp-assembly1_A  TM=9.277E-01  e=2.907E-30  Bacteroides thetaiotaomicron VPI-5482
  3kzh-assembly1_A  TM=7.798E-01  e=1.176E-18  Clostridium perfringens
  1vm7-assembly1_B  TM=7.970E-01  e=3.519E-18  Thermotoga maritima MSB8
  4xck-assembly1_A  TM=7.408E-01  e=4.179E-19  Vibrio cholerae O395
  3kzh-assembly1_B  TM=7.938E-01  e=8.343E-17  Clostridium perfringens